Protein AF-0000000083441102 (afdb_homodimer)

Sequence (742 aa):
MEKVQQYPICGFVPPYILSAIADSAIAKSDDVGESSRTACKHTLQHGMTYATHRHELCAKTQQTLVAEAATLPSTVQRKIFSCNGTDNLPGTLVRSEGQVRIKDRQVNNVYDGFKITHDFFSKIFGRNSLDGRGLPLTGSVHFNLSSTPEGYNNAFWDGEAKQMVFGDGDHISFDFLTDSLDVIAHELSHGFVQFSSPLKYEVQSGALNESCADVFGSMVEQCHMKQSVDDADWILGQTLFPVAFTGSALRTFKAGKAYTDDPVFGTDPQPKHMDNLYKGTNDRGGVHINSGIPNHAFYLAAKSLGGYSWEKAGKVWYKTMISGKIEPTCDFKTFAKATVDVAGEEFDDKSVQKAIGDAWVKVGVLAQTELMEKVQQYPICGFVPPYILSAIADSAIAKSDDVGESSRTACKHTLQHGMTYATHRHELCAKTQQTLVAEAATLPSTVQRKIFSCNGTDNLPGTLVRSEGQVRIKDRQVNNVYDGFKITHDFFSKIFGRNSLDGRGLPLTGSVHFNLSSTPEGYNNAFWDGEAKQMVFGDGDHISFDFLTDSLDVIAHELSHGFVQFSSPLKYEVQSGALNESCADVFGSMVEQCHMKQSVDDADWILGQTLFPVAFTGSALRTFKAGKAYTDDPVFGTDPQPKHMDNLYKGTNDRGGVHINSGIPNHAFYLAAKSLGGYSWEKAGKVWYKTMISGKIEPTCDFKTFAKATVDVAGEEFDDKSVQKAIGDAWVKVGVLAQTEL

Solvent-accessible surface area (backbone atoms only — not comparable to full-atom values): 36348 Å² total; per-residue (Å²): 129,82,54,59,32,58,30,54,60,48,54,73,58,48,63,70,60,31,47,26,45,39,66,28,69,73,30,57,73,39,70,48,29,41,50,40,17,51,20,25,45,52,41,46,50,48,53,53,52,50,31,53,55,36,44,64,55,19,72,72,42,74,56,82,62,46,64,87,82,51,44,76,54,65,80,83,42,42,39,36,19,37,18,81,57,25,74,51,80,64,50,45,81,75,45,46,66,91,57,75,76,59,81,53,42,59,61,44,20,44,56,42,32,50,46,53,37,39,48,43,40,24,75,75,69,52,29,4,42,50,46,26,73,52,54,60,47,38,38,21,35,39,31,15,45,82,92,28,86,54,20,18,62,42,35,30,22,35,52,80,78,54,32,37,40,26,12,41,13,47,49,65,68,26,33,44,47,44,59,29,49,38,49,51,26,20,32,52,30,45,47,29,37,52,27,38,33,36,34,34,76,36,28,53,13,10,7,48,45,46,19,51,12,48,52,53,6,49,42,39,46,27,57,61,40,68,33,36,49,84,69,44,78,57,59,36,54,59,65,30,50,46,43,77,56,34,46,64,22,77,35,39,30,54,89,67,62,28,18,68,73,27,95,58,70,32,49,54,78,49,27,52,30,53,92,55,57,63,83,57,68,60,65,48,27,20,14,68,38,42,14,25,26,62,31,23,23,50,44,45,19,18,55,70,69,40,61,41,44,56,75,54,52,37,44,26,55,54,51,33,44,56,62,74,77,54,55,38,77,35,40,62,49,61,50,51,50,45,34,30,52,40,23,54,72,75,34,89,57,59,65,56,22,48,36,42,43,51,18,33,33,75,22,53,59,40,54,76,86,73,102,129,80,54,63,30,58,30,55,59,47,55,72,58,46,64,71,58,32,47,28,43,39,67,28,69,73,29,58,73,40,72,49,30,41,50,42,18,52,20,24,46,50,41,48,50,48,52,53,52,51,32,55,55,34,45,64,54,19,75,70,41,77,54,82,62,45,63,86,80,49,43,76,55,64,81,83,43,44,41,36,19,37,19,80,57,26,73,50,78,63,49,45,82,74,46,46,65,91,56,74,75,60,83,54,42,58,59,44,20,46,55,43,33,50,48,54,38,40,48,42,41,26,75,75,69,52,29,3,42,50,46,27,72,52,54,59,48,37,36,22,36,39,30,15,45,82,91,28,85,57,21,19,61,42,35,28,23,35,52,80,79,53,32,35,40,26,12,42,12,46,47,64,66,26,32,44,47,43,60,30,50,37,47,50,25,21,33,51,30,45,48,30,37,52,28,38,33,36,34,36,77,37,28,53,13,8,7,49,44,46,20,51,11,48,53,52,5,48,43,39,44,28,56,63,42,69,33,35,50,85,68,44,77,56,59,38,53,58,63,29,51,46,46,77,56,35,45,64,23,76,36,40,29,55,89,68,62,27,20,67,73,27,94,58,70,32,50,55,79,48,28,53,30,52,91,56,58,64,82,58,69,58,64,50,27,20,14,69,40,42,14,25,27,61,32,22,23,49,43,45,20,19,55,70,70,41,61,42,44,57,74,53,52,38,43,25,55,54,49,34,44,56,60,76,76,54,53,40,77,33,40,63,48,60,51,50,52,46,35,30,54,40,24,54,71,75,33,88,59,60,65,55,21,49,35,44,41,51,18,34,32,75,20,53,60,41,54,76,85,74,102

Nearest PDB structures (foldseek):
  2vqx-assembly1_A  TM=9.556E-01  e=3.571E-34  Serratia proteamaculans
  4ow3-assembly1_A  TM=8.700E-01  e=3.074E-20  Bacillus thermoproteolyticus
  4tnl-assembly1_A  TM=8.650E-01  e=1.107E-19  Bacillus thermoproteolyticus
  2a7g-assembly1_E  TM=8.644E-01  e=2.156E-19  Bacillus thermoproteolyticus
  6zhj-assembly1_A  TM=8.315E-01  e=3.419E-19  Bacillus thermoproteolyticus

pLDDT: mean 90.52, std 12.49, range [26.34, 98.94]

Radius of gyration: 25.8 Å; Cα contacts (8 Å, |Δi|>4): 1676; chains: 2; bounding box: 50×81×69 Å

Secondary structure (DSSP, 8-state):
---B----EEESS-HHHHHHHHT-TTGGGSHHHHHHHHHHHHHHHHHHHHHHHHHHHHTT-B-----S-PPPP----EEEEE-TTSS-SS-EEEEETTPPP-S-HHHHHHHHHHHHHHHHHHHHH---SSSSS-PPEEEEEEE--TT-TT----EEEETTTTEEEEE---SSS---GGG-HHHHHHHHHHHHHHHH----SSHHHHHHHHHHHHHHHHHHHHHHTT--TTT---EE-TTSS-TT---S-SEESSSS-S--SBTTTBS----SSGGG---SSHHHHHTTTTTHHHHHHHHHHHHHH-S-TTTTHHHHHHHHHTSS---TT--HHHHHHHHHHHHHHH-S-HHHHHHHHHHHHHTTSS-GGG-/---B----EEESS-HHHHHHHHT-TTGGGSHHHHHHHHHHHHHHHHHHHHHHHHHHHHTT-B-----S-PPPP----EEEEE-TTSS-SS-EEEEETTPPP-S-HHHHHHHHHHHHHHHHHHHHH---SSSSS-PPEEEEEEE--TT-TT----EEEETTTTEEEEE---SSS---GGG-HHHHHHHHHHHHHHHH----SSHHHHHHHHHHHHHHHHHHHHHHTT--TTT---EE-TTSS-TT---S-SEESSSS-S--SBTTTBS----SSGGG---SSHHHHHTTTTTHHHHHHHHHHHHHH-S-TTTTHHHHHHHHHTSS---TT--HHHHHHHHHHHHHHH-S-HHHHHHHHHHHHHTTSS-GGG-

Structure (mmCIF, N/CA/C/O backbone):
data_AF-0000000083441102-model_v1
#
loop_
_entity.id
_entity.type
_entity.pdbx_description
1 polymer 'Extracellular metalloproteinase'
#
loop_
_atom_site.group_PDB
_atom_site.id
_atom_site.type_symbol
_atom_site.label_atom_id
_atom_site.label_alt_id
_atom_site.label_comp_id
_atom_site.label_asym_id
_atom_site.label_entity_id
_atom_site.label_seq_id
_atom_site.pdbx_PDB_ins_code
_atom_site.Cartn_x
_atom_site.Cartn_y
_atom_site.Cartn_z
_atom_site.occupancy
_atom_site.B_iso_or_equiv
_atom_site.auth_seq_id
_atom_site.auth_comp_id
_atom_site.auth_asym_id
_atom_site.auth_atom_id
_atom_site.pdbx_PDB_model_num
ATOM 1 N N . MET A 1 1 ? -4.57 38.562 21.984 1 26.34 1 MET A N 1
ATOM 2 C CA . MET A 1 1 ? -3.223 38.344 21.469 1 26.34 1 MET A CA 1
ATOM 3 C C . MET A 1 1 ? -3.27 37.719 20.078 1 26.34 1 MET A C 1
ATOM 5 O O . MET A 1 1 ? -3.961 36.719 19.875 1 26.34 1 MET A O 1
ATOM 9 N N . GLU A 1 2 ? -2.965 38.531 19.062 1 30.23 2 GLU A N 1
ATOM 10 C CA . GLU A 1 2 ? -2.953 38.281 17.625 1 30.23 2 GLU A CA 1
ATOM 11 C C . GLU A 1 2 ? -2.1 37.062 17.281 1 30.23 2 GLU A C 1
ATOM 13 O O . GLU A 1 2 ? -0.921 37 17.641 1 30.23 2 GLU A O 1
ATOM 18 N N . LYS A 1 3 ? -2.695 35.906 17.391 1 43.44 3 LYS A N 1
ATOM 19 C CA . LYS A 1 3 ? -1.95 34.656 17.25 1 43.44 3 LYS A CA 1
ATOM 20 C C . LYS A 1 3 ? -1.229 34.594 15.906 1 43.44 3 LYS A C 1
ATOM 22 O O . LYS A 1 3 ? -1.84 34.844 14.859 1 43.44 3 LYS A O 1
ATOM 27 N N . VAL A 1 4 ? 0.04 34.938 15.828 1 39.12 4 VAL A N 1
ATOM 28 C CA . VAL A 1 4 ? 0.957 34.844 14.695 1 39.12 4 VAL A CA 1
ATOM 29 C C . VAL A 1 4 ? 0.887 33.469 14.062 1 39.12 4 VAL A C 1
ATOM 31 O O . VAL A 1 4 ? 0.969 32.469 14.766 1 39.12 4 VAL A O 1
ATOM 34 N N . GLN A 1 5 ? 0.227 33.344 12.875 1 44.72 5 GLN A N 1
ATOM 35 C CA . GLN A 1 5 ? 0.018 32.094 12.195 1 44.72 5 GLN A CA 1
ATOM 36 C C . GLN A 1 5 ? 1.306 31.594 11.539 1 44.72 5 GLN A C 1
ATOM 38 O O . GLN A 1 5 ? 1.984 32.344 10.844 1 44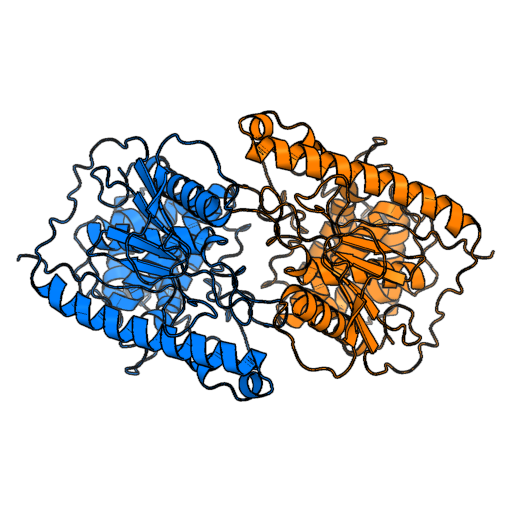.72 5 GLN A O 1
ATOM 43 N N . GLN A 1 6 ? 2.027 30.75 12.102 1 45.88 6 GLN A N 1
ATOM 44 C CA . GLN A 1 6 ? 3.168 30.109 11.445 1 45.88 6 GLN A CA 1
ATOM 45 C C . GLN A 1 6 ? 2.723 29.266 10.258 1 45.88 6 GLN A C 1
ATOM 47 O O . GLN A 1 6 ? 1.726 28.547 10.344 1 45.88 6 GLN A O 1
ATOM 52 N N . TYR A 1 7 ? 3.035 29.891 9.016 1 54.56 7 TYR A N 1
ATOM 53 C CA . TYR A 1 7 ? 2.736 29.141 7.797 1 54.56 7 TYR A CA 1
ATOM 54 C C . TYR A 1 7 ? 3.783 28.062 7.551 1 54.56 7 TYR A C 1
ATOM 56 O O . TYR A 1 7 ? 4.812 28.312 6.926 1 54.56 7 TYR A O 1
ATOM 64 N N . PRO A 1 8 ? 3.697 26.938 8.273 1 58.06 8 PRO A N 1
ATOM 65 C CA . PRO A 1 8 ? 4.762 25.953 8.102 1 58.06 8 PRO A CA 1
ATOM 66 C C . PRO A 1 8 ? 4.711 25.25 6.738 1 58.06 8 PRO A C 1
ATOM 68 O O . PRO A 1 8 ? 3.637 25.141 6.145 1 58.06 8 PRO A O 1
ATOM 71 N N . ILE A 1 9 ? 5.832 25.281 5.988 1 67.56 9 ILE A N 1
ATOM 72 C CA . ILE A 1 9 ? 6 24.297 4.926 1 67.56 9 ILE A CA 1
ATOM 73 C C . ILE A 1 9 ? 6.23 22.906 5.539 1 67.56 9 ILE A C 1
ATOM 75 O O . ILE A 1 9 ? 7.223 22.688 6.238 1 67.56 9 ILE A O 1
ATOM 79 N N . CYS A 1 10 ? 5.273 22.078 5.359 1 72.31 10 CYS A N 1
ATOM 80 C CA . CYS A 1 10 ? 5.312 20.75 5.957 1 72.31 10 CYS A CA 1
ATOM 81 C C . CYS A 1 10 ? 5.398 19.672 4.883 1 72.31 10 CYS A C 1
ATOM 83 O O . CYS A 1 10 ? 4.395 19.344 4.246 1 72.31 10 CYS A O 1
ATOM 85 N N . GLY A 1 11 ? 6.664 19.266 4.668 1 86.44 11 GLY A N 1
ATOM 86 C CA . GLY A 1 11 ? 6.82 18.188 3.705 1 86.44 11 GLY A CA 1
ATOM 87 C C . GLY A 1 11 ? 6.512 16.812 4.285 1 86.44 11 GLY A C 1
ATOM 88 O O . GLY A 1 11 ? 6.781 16.562 5.457 1 86.44 11 GLY A O 1
ATOM 89 N N . PHE A 1 12 ? 5.949 15.992 3.508 1 90.94 12 PHE A N 1
ATOM 90 C CA . PHE A 1 12 ? 5.582 14.648 3.938 1 90.94 12 PHE A CA 1
ATOM 91 C C . PHE A 1 12 ? 6.824 13.812 4.223 1 90.94 12 PHE A C 1
ATOM 93 O O . PHE A 1 12 ? 6.887 13.117 5.234 1 90.94 12 PHE A O 1
ATOM 100 N N . VAL A 1 13 ? 7.809 13.852 3.281 1 93.75 13 VAL A N 1
ATOM 101 C CA . VAL A 1 13 ? 9.039 13.094 3.459 1 93.75 13 VAL A CA 1
ATOM 102 C C . VAL A 1 13 ? 9.961 13.828 4.434 1 93.75 13 VAL A C 1
ATOM 104 O O . VAL A 1 13 ? 10.383 14.953 4.172 1 93.75 13 VAL A O 1
ATOM 107 N N . PRO A 1 14 ? 10.312 13.203 5.5 1 94.19 14 PRO A N 1
ATOM 108 C CA . PRO A 1 14 ? 11.156 13.867 6.492 1 94.19 14 PRO A CA 1
ATOM 109 C C . PRO A 1 14 ? 12.57 14.125 5.98 1 94.19 14 PRO A C 1
ATOM 111 O O . PRO A 1 14 ? 13.086 13.375 5.148 1 94.19 14 PRO A O 1
ATOM 114 N N . PRO A 1 15 ? 13.227 15.141 6.551 1 93.44 15 PRO A N 1
ATOM 115 C CA . PRO A 1 15 ? 14.594 15.461 6.129 1 93.44 15 PRO A CA 1
ATOM 116 C C . PRO A 1 15 ? 15.562 14.305 6.344 1 93.44 15 PRO A C 1
ATOM 118 O O . PRO A 1 15 ? 16.484 14.117 5.547 1 93.44 15 PRO A O 1
ATOM 121 N N . TYR A 1 16 ? 15.406 13.492 7.379 1 93.31 16 TYR A N 1
ATOM 122 C CA . TYR A 1 16 ? 16.375 12.438 7.668 1 93.31 16 TYR A CA 1
ATOM 123 C C . TYR A 1 16 ? 16.266 11.312 6.648 1 93.31 16 TYR A C 1
ATOM 125 O O . TYR A 1 16 ? 17.219 10.547 6.461 1 93.31 16 TYR A O 1
ATOM 133 N N . ILE A 1 17 ? 15.109 11.133 6.004 1 93.44 17 ILE A N 1
ATOM 134 C CA . ILE A 1 17 ? 14.961 10.156 4.93 1 93.44 17 ILE A CA 1
ATOM 135 C C . ILE A 1 17 ? 15.703 10.641 3.686 1 93.44 17 ILE A C 1
ATOM 137 O O . ILE A 1 17 ? 16.438 9.883 3.051 1 93.44 17 ILE A O 1
ATOM 141 N N . LEU A 1 18 ? 15.492 11.922 3.338 1 93.56 18 LEU A N 1
ATOM 142 C CA . LEU A 1 18 ? 16.172 12.516 2.195 1 93.56 18 LEU A CA 1
ATOM 143 C C . LEU A 1 18 ? 17.688 12.508 2.396 1 93.56 18 LEU A C 1
ATOM 145 O O . LEU A 1 18 ? 18.438 12.188 1.472 1 93.56 18 LEU A O 1
ATOM 149 N N . SER A 1 19 ? 18.109 12.828 3.602 1 94.12 19 SER A N 1
ATOM 150 C CA . SER A 1 19 ? 19.531 12.828 3.92 1 94.12 19 SER A CA 1
ATOM 151 C C . SER A 1 19 ? 20.125 11.43 3.824 1 94.12 19 SER A C 1
ATOM 153 O O . SER A 1 19 ? 21.266 11.258 3.396 1 94.12 19 SER A O 1
ATOM 155 N N . ALA A 1 20 ? 19.375 10.445 4.285 1 92.25 20 ALA A N 1
ATOM 156 C CA . ALA A 1 20 ? 19.859 9.062 4.23 1 92.25 20 ALA A CA 1
ATOM 157 C C . ALA A 1 20 ? 20.172 8.648 2.793 1 92.25 20 ALA A C 1
ATOM 159 O O . ALA A 1 20 ? 21.172 7.984 2.537 1 92.25 20 ALA A O 1
ATOM 160 N N . ILE A 1 21 ? 19.344 9.047 1.87 1 91.12 21 ILE A N 1
ATOM 161 C CA . ILE A 1 21 ? 19.562 8.719 0.465 1 91.12 21 ILE A CA 1
ATOM 162 C C . ILE A 1 21 ? 20.703 9.562 -0.091 1 91.12 21 ILE A C 1
ATOM 164 O O . ILE A 1 21 ? 21.594 9.039 -0.772 1 91.12 21 ILE A O 1
ATOM 168 N N . ALA A 1 22 ? 20.688 10.812 0.223 1 92.25 22 ALA A N 1
ATOM 169 C CA . ALA A 1 22 ? 21.688 11.742 -0.279 1 92.25 22 ALA A CA 1
ATOM 170 C C . ALA A 1 22 ? 23.094 11.312 0.141 1 92.25 22 ALA A C 1
ATOM 172 O O . ALA A 1 22 ? 24.062 11.5 -0.604 1 92.25 22 ALA A O 1
ATOM 173 N N . ASP A 1 23 ? 23.172 10.672 1.291 1 90.69 23 ASP A N 1
ATOM 174 C CA . ASP A 1 23 ? 24.469 10.336 1.861 1 90.69 23 ASP A CA 1
ATOM 175 C C . ASP A 1 23 ? 24.781 8.852 1.687 1 90.69 23 ASP A C 1
ATOM 177 O O . ASP A 1 23 ? 25.812 8.367 2.152 1 90.69 23 ASP A O 1
ATOM 181 N N . SER A 1 24 ? 23.922 8.188 1.057 1 87.5 24 SER A N 1
ATOM 182 C CA . SER A 1 24 ? 24.047 6.734 0.985 1 87.5 24 SER A CA 1
ATOM 183 C C . SER A 1 24 ? 25.188 6.316 0.074 1 87.5 24 SER A C 1
ATOM 185 O O . SER A 1 24 ? 25.281 6.766 -1.072 1 87.5 24 SER A O 1
ATOM 187 N N . ALA A 1 25 ? 26 5.422 0.544 1 77.94 25 ALA A N 1
ATOM 188 C CA . ALA A 1 25 ? 27.062 4.84 -0.268 1 77.94 25 ALA A CA 1
ATOM 189 C C . ALA A 1 25 ? 26.5 3.859 -1.29 1 77.94 25 ALA A C 1
ATOM 191 O O . ALA A 1 25 ? 27.047 3.695 -2.377 1 77.94 25 ALA A O 1
ATOM 192 N N . ILE A 1 26 ? 25.438 3.246 -0.968 1 72 26 ILE A N 1
ATOM 193 C CA . ILE A 1 26 ? 24.781 2.293 -1.854 1 72 26 ILE A CA 1
ATOM 194 C C . ILE A 1 26 ? 24.25 3.018 -3.092 1 72 26 ILE A C 1
ATOM 196 O O . ILE A 1 26 ? 24.422 2.537 -4.215 1 72 26 ILE A O 1
ATOM 200 N N . ALA A 1 27 ? 23.75 4.121 -2.83 1 68.75 27 ALA A N 1
ATOM 201 C CA . ALA A 1 27 ? 23.219 4.898 -3.943 1 68.75 27 ALA A CA 1
ATOM 202 C C . ALA A 1 27 ? 24.344 5.406 -4.844 1 68.75 27 ALA A C 1
ATOM 204 O O . ALA A 1 27 ? 24.125 5.711 -6.02 1 68.75 27 ALA A O 1
ATOM 205 N N . LYS A 1 28 ? 25.484 5.387 -4.305 1 72.62 28 LYS A N 1
ATOM 206 C CA . LYS A 1 28 ? 26.625 5.91 -5.066 1 72.62 28 LYS A CA 1
ATOM 207 C C . LYS A 1 28 ? 27.188 4.852 -6.008 1 72.62 28 LYS A C 1
ATOM 209 O O . LYS A 1 28 ? 28.062 5.145 -6.82 1 72.62 28 LYS A O 1
ATOM 214 N N . SER A 1 29 ? 26.594 3.748 -5.992 1 74.31 29 SER A N 1
ATOM 215 C CA . SER A 1 29 ? 27.234 2.615 -6.652 1 74.31 29 SER A CA 1
ATOM 216 C C . SER A 1 29 ? 26.984 2.646 -8.156 1 74.31 29 SER A C 1
ATOM 218 O O . SER A 1 29 ? 27.656 1.927 -8.914 1 74.31 29 SER A O 1
ATOM 220 N N . ASP A 1 30 ? 26.094 3.471 -8.562 1 82 30 ASP A N 1
ATOM 221 C CA . ASP A 1 30 ? 25.828 3.607 -9.992 1 82 30 ASP A CA 1
ATOM 222 C C . ASP A 1 30 ? 25.25 4.98 -10.32 1 82 30 ASP A C 1
ATOM 224 O O . ASP A 1 30 ? 24.984 5.777 -9.422 1 82 30 ASP A O 1
ATOM 228 N N . ASP A 1 31 ? 25.141 5.191 -11.57 1 86.19 31 ASP A N 1
ATOM 229 C CA . ASP A 1 31 ? 24.703 6.504 -12.031 1 86.19 31 ASP A CA 1
ATOM 230 C C . ASP A 1 31 ? 23.266 6.781 -11.617 1 86.19 31 ASP A C 1
ATOM 232 O O . ASP A 1 31 ? 22.906 7.926 -11.336 1 86.19 31 ASP A O 1
ATOM 236 N N . VAL A 1 32 ? 22.562 5.754 -11.602 1 87.75 32 VAL A N 1
ATOM 237 C CA . VAL A 1 32 ? 21.172 5.898 -11.227 1 87.75 32 VAL A CA 1
ATOM 238 C C . VAL A 1 32 ? 21.062 6.297 -9.758 1 87.75 32 VAL A C 1
ATOM 240 O O . VAL A 1 32 ? 20.328 7.234 -9.414 1 87.75 32 VAL A O 1
ATOM 243 N N . GLY A 1 33 ? 21.812 5.637 -8.945 1 87.88 33 GLY A N 1
ATOM 244 C CA . GLY A 1 33 ? 21.859 6.004 -7.539 1 87.88 33 GLY A CA 1
ATOM 245 C C . GLY A 1 33 ? 22.344 7.422 -7.312 1 87.88 33 GLY A C 1
ATOM 246 O O . GLY A 1 33 ? 21.812 8.141 -6.457 1 87.88 33 GLY A O 1
ATOM 247 N N . GLU A 1 34 ? 23.328 7.812 -8.086 1 90.75 34 GLU A N 1
ATOM 248 C CA . GLU A 1 34 ? 23.859 9.164 -7.961 1 90.75 34 GLU A CA 1
ATOM 249 C C . GLU A 1 34 ? 22.812 10.211 -8.312 1 90.75 34 GLU A C 1
ATOM 251 O O . GLU A 1 34 ? 22.75 11.273 -7.691 1 90.75 34 GLU A O 1
ATOM 256 N N . SER A 1 35 ? 22.047 9.906 -9.289 1 91.06 35 SER A N 1
ATOM 257 C CA . SER A 1 35 ? 20.969 10.812 -9.664 1 91.06 35 SER A CA 1
ATOM 258 C C . SER A 1 35 ? 19.969 10.984 -8.523 1 91.06 35 SER A C 1
ATOM 260 O O . SER A 1 35 ? 19.484 12.094 -8.273 1 91.06 35 SER A O 1
ATOM 262 N N . SER A 1 36 ? 19.719 9.922 -7.898 1 91.75 36 SER A N 1
ATOM 263 C CA . SER A 1 36 ? 18.781 9.977 -6.785 1 91.75 36 SER A CA 1
ATOM 264 C C . SER A 1 36 ? 19.375 10.734 -5.598 1 91.75 36 SER A C 1
ATOM 266 O O . SER A 1 36 ? 18.672 11.492 -4.93 1 91.75 36 SER A O 1
ATOM 268 N N . ARG A 1 37 ? 20.641 10.477 -5.312 1 93.31 37 ARG A N 1
ATOM 269 C CA . ARG A 1 37 ? 21.312 11.211 -4.25 1 93.31 37 ARG A CA 1
ATOM 270 C C . ARG A 1 37 ? 21.234 12.719 -4.488 1 93.31 37 ARG A C 1
ATOM 272 O O . ARG A 1 37 ? 20.906 13.477 -3.572 1 93.31 37 ARG A O 1
ATOM 279 N N . THR A 1 38 ? 21.453 13.109 -5.695 1 93.25 38 THR A N 1
ATOM 280 C CA . THR A 1 38 ? 21.438 14.523 -6.059 1 93.25 38 THR A CA 1
ATOM 281 C C . THR A 1 38 ? 20.031 15.102 -5.926 1 93.25 38 THR A C 1
ATOM 283 O O . THR A 1 38 ? 19.844 16.188 -5.387 1 93.25 38 THR A O 1
ATOM 286 N N . ALA A 1 39 ? 19.047 14.375 -6.387 1 93.44 39 ALA A N 1
ATOM 287 C CA . ALA A 1 39 ? 17.656 14.82 -6.297 1 93.44 39 ALA A CA 1
ATOM 288 C C . ALA A 1 39 ? 17.234 15 -4.84 1 93.44 39 ALA A C 1
ATOM 290 O O . ALA A 1 39 ? 16.562 15.977 -4.496 1 93.44 39 ALA A O 1
ATOM 291 N N . CYS A 1 40 ? 17.609 14.078 -4.016 1 93.56 40 CYS A N 1
ATOM 292 C CA . CYS A 1 40 ? 17.25 14.141 -2.604 1 93.56 40 CYS A CA 1
ATOM 293 C C . CYS A 1 40 ? 17.969 15.289 -1.903 1 93.56 40 CYS A C 1
ATOM 295 O O . CYS A 1 40 ? 17.391 15.953 -1.042 1 93.56 40 CYS A O 1
ATOM 297 N N . LYS A 1 41 ? 19.219 15.508 -2.242 1 93.5 41 LYS A N 1
ATOM 298 C CA . LYS A 1 41 ? 19.969 16.641 -1.692 1 93.5 41 LYS A CA 1
ATOM 299 C C . LYS A 1 41 ? 19.297 17.953 -2.041 1 93.5 41 LYS A C 1
ATOM 301 O O . LYS A 1 41 ? 19.125 18.828 -1.178 1 93.5 41 LYS A O 1
ATOM 306 N N . HIS A 1 42 ? 18.891 18.125 -3.25 1 93.62 42 HIS A N 1
ATOM 307 C CA . HIS A 1 42 ? 18.266 19.359 -3.695 1 93.62 42 HIS A CA 1
ATOM 308 C C . HIS A 1 42 ? 16.875 19.531 -3.098 1 93.62 42 HIS A C 1
ATOM 310 O O . HIS A 1 42 ? 16.469 20.641 -2.752 1 93.62 42 HIS A O 1
ATOM 316 N N . THR A 1 43 ? 16.125 18.438 -3.059 1 93.5 43 THR A N 1
ATOM 317 C CA . THR A 1 43 ? 14.82 18.484 -2.404 1 93.5 43 THR A CA 1
ATOM 318 C C . THR A 1 43 ? 14.961 18.922 -0.95 1 93.5 43 THR A C 1
ATOM 320 O O . THR A 1 43 ? 14.188 19.766 -0.471 1 93.5 43 THR A O 1
ATOM 323 N N . LEU A 1 44 ? 15.961 18.359 -0.27 1 92.19 44 LEU A N 1
ATOM 324 C CA . LEU A 1 44 ? 16.234 18.703 1.12 1 92.19 44 LEU A CA 1
ATOM 325 C C . LEU A 1 44 ? 16.578 20.188 1.257 1 92.19 44 LEU A C 1
ATOM 327 O O . LEU A 1 44 ? 16.031 20.875 2.127 1 92.19 44 LEU A O 1
ATOM 331 N N . GLN A 1 45 ? 17.406 20.688 0.44 1 90.5 45 GLN A N 1
ATOM 332 C CA . GLN A 1 45 ? 17.828 22.078 0.471 1 90.5 45 GLN A CA 1
ATOM 333 C C . GLN A 1 45 ? 16.656 23.016 0.178 1 90.5 45 GLN A C 1
ATOM 335 O O . GLN A 1 45 ? 16.5 24.047 0.828 1 90.5 45 GLN A O 1
ATOM 340 N N . HIS A 1 46 ? 15.906 22.656 -0.787 1 89.69 46 HIS A N 1
ATOM 341 C CA . HIS A 1 46 ? 14.727 23.469 -1.112 1 89.69 46 HIS A CA 1
ATOM 342 C C . HIS A 1 46 ? 13.773 23.547 0.077 1 89.69 46 HIS A C 1
ATOM 344 O O . HIS A 1 46 ? 13.266 24.625 0.389 1 89.69 46 HIS A O 1
ATOM 350 N N . GLY A 1 47 ? 13.508 22.422 0.666 1 86.12 47 GLY A N 1
ATOM 351 C CA . GLY A 1 47 ? 12.633 22.406 1.826 1 86.12 47 GLY A CA 1
ATOM 352 C C . GLY A 1 47 ? 13.117 23.312 2.945 1 86.12 47 GLY A C 1
ATOM 353 O O . GLY A 1 47 ? 12.32 24.031 3.559 1 86.12 47 GLY A O 1
ATOM 354 N N . MET A 1 48 ? 14.367 23.297 3.168 1 82.94 48 MET A N 1
ATOM 355 C CA . MET A 1 48 ? 14.953 24.109 4.227 1 82.94 48 MET A CA 1
ATOM 356 C C . MET A 1 48 ? 14.859 25.594 3.891 1 82.94 48 MET A C 1
ATOM 358 O O . MET A 1 48 ? 14.461 26.406 4.73 1 82.94 48 MET A O 1
ATOM 362 N N . THR A 1 49 ? 15.195 25.922 2.701 1 81.81 49 THR A N 1
ATOM 363 C CA . THR A 1 49 ? 15.227 27.312 2.275 1 81.81 49 THR A CA 1
ATOM 364 C C . THR A 1 49 ? 13.812 27.875 2.189 1 81.81 49 THR A C 1
ATOM 366 O O . THR A 1 49 ? 13.562 29.016 2.609 1 81.81 49 THR A O 1
ATOM 369 N N . TYR A 1 50 ? 12.977 27.109 1.642 1 78.75 50 TYR A N 1
ATOM 370 C CA . TYR A 1 50 ? 11.594 27.547 1.464 1 78.75 50 TYR A CA 1
ATOM 371 C C . TYR A 1 50 ? 10.906 27.75 2.809 1 78.75 50 TYR A C 1
ATOM 373 O O . TYR A 1 50 ? 10.172 28.719 3.004 1 78.75 50 TYR A O 1
ATOM 381 N N . ALA A 1 51 ? 11.148 26.859 3.701 1 72.94 51 ALA A N 1
ATOM 382 C CA . ALA A 1 51 ? 10.594 26.969 5.047 1 72.94 51 ALA A CA 1
ATOM 383 C C . ALA A 1 51 ? 11.086 28.234 5.742 1 72.94 51 ALA A C 1
ATOM 385 O O . ALA A 1 51 ? 10.312 28.922 6.41 1 72.94 51 ALA A O 1
ATOM 386 N N . THR A 1 52 ? 12.312 28.484 5.598 1 70.19 52 THR A N 1
ATOM 387 C CA . THR A 1 52 ? 12.898 29.688 6.203 1 70.19 52 THR A CA 1
ATOM 388 C C . THR A 1 52 ? 12.289 30.953 5.605 1 70.19 52 THR A C 1
ATOM 390 O O . THR A 1 52 ? 11.93 31.875 6.336 1 70.19 52 THR A O 1
ATOM 393 N N . HIS A 1 53 ? 12.156 30.922 4.34 1 68.5 53 HIS A N 1
ATOM 394 C CA . HIS A 1 53 ? 11.609 32.094 3.645 1 68.5 53 HIS A CA 1
ATOM 395 C C . HIS A 1 53 ? 10.164 32.344 4.062 1 68.5 53 HIS A C 1
ATOM 397 O O . HIS A 1 53 ? 9.781 33.5 4.316 1 68.5 53 HIS A O 1
ATOM 403 N N . ARG A 1 54 ? 9.469 31.344 4.246 1 64.94 54 ARG A N 1
ATOM 404 C CA . ARG A 1 54 ? 8.055 31.5 4.562 1 64.94 54 ARG A CA 1
ATOM 405 C C . ARG A 1 54 ? 7.855 31.875 6.027 1 64.94 54 ARG A C 1
ATOM 407 O O . ARG A 1 54 ? 6.938 32.625 6.363 1 64.94 54 ARG A O 1
ATOM 414 N N . HIS A 1 55 ? 8.633 31.25 6.859 1 62.41 55 HIS A N 1
ATOM 415 C CA . HIS A 1 55 ? 8.609 31.656 8.266 1 62.41 55 HIS A CA 1
ATOM 416 C C . HIS A 1 55 ? 8.805 33.156 8.414 1 62.41 55 HIS A C 1
ATOM 418 O O . HIS A 1 55 ? 8.125 33.812 9.211 1 62.41 55 HIS A O 1
ATOM 424 N N . GLU A 1 56 ? 9.578 33.688 7.633 1 55.78 56 GLU A N 1
ATOM 425 C CA . GLU A 1 56 ? 9.875 35.094 7.68 1 55.78 56 GLU A CA 1
ATOM 426 C C . GLU A 1 56 ? 8.688 35.938 7.191 1 55.78 56 GLU A C 1
ATOM 428 O O . GLU A 1 56 ? 8.406 37 7.73 1 55.78 56 GLU A O 1
ATOM 433 N N . LEU A 1 57 ? 7.961 35.375 6.32 1 54.03 57 LEU A N 1
ATOM 434 C CA . LEU A 1 57 ? 6.805 36.062 5.762 1 54.03 57 LEU A CA 1
ATOM 435 C C . LEU A 1 57 ? 5.617 36 6.719 1 54.03 57 LEU A C 1
ATOM 437 O O . LEU A 1 57 ? 4.891 36.969 6.883 1 54.03 57 LEU A O 1
ATOM 441 N N . CYS A 1 58 ? 5.332 34.781 7.277 1 54.75 58 CYS A N 1
ATOM 442 C CA . CYS A 1 58 ? 4.176 34.562 8.141 1 54.75 58 CYS A CA 1
ATOM 443 C C . CYS A 1 58 ? 4.289 35.375 9.422 1 54.75 58 CYS A C 1
ATOM 445 O O . CYS A 1 58 ? 3.281 35.844 9.953 1 54.75 58 CYS A O 1
ATOM 447 N N . ALA A 1 59 ? 5.438 35.438 10.062 1 48.38 59 ALA A N 1
ATOM 448 C CA . ALA A 1 59 ? 5.582 36.25 11.266 1 48.38 59 ALA A CA 1
ATOM 449 C C . ALA A 1 59 ? 4.91 37.625 11.094 1 48.38 59 ALA A C 1
ATOM 451 O O . ALA A 1 59 ? 4.543 38.25 12.078 1 48.38 59 ALA A O 1
ATOM 452 N N . LYS A 1 60 ? 4.387 37.875 9.883 1 49.09 60 LYS A N 1
ATOM 453 C CA . LYS A 1 60 ? 3.848 39.219 9.633 1 49.09 60 LYS A CA 1
ATOM 454 C C . LYS A 1 60 ? 2.336 39.156 9.43 1 49.09 60 LYS A C 1
ATOM 456 O O . LYS A 1 60 ? 1.686 40.219 9.328 1 49.09 60 LYS A O 1
ATOM 461 N N . THR A 1 61 ? 1.769 37.844 9.273 1 50.78 61 THR A N 1
ATOM 462 C CA . THR A 1 61 ? 0.365 37.844 8.875 1 50.78 61 THR A CA 1
ATOM 463 C C . THR A 1 61 ? -0.503 37.219 9.969 1 50.78 61 THR A C 1
ATOM 465 O O . THR A 1 61 ? -0.18 36.156 10.5 1 50.78 61 THR A O 1
ATOM 468 N N . GLN A 1 62 ? -1.459 37.969 10.586 1 49.75 62 GLN A N 1
ATOM 469 C CA . GLN A 1 62 ? -2.428 37.594 11.602 1 49.75 62 GLN A CA 1
ATOM 470 C C . GLN A 1 62 ? -3.549 36.75 10.992 1 49.75 62 GLN A C 1
ATOM 472 O O . GLN A 1 62 ? -4.059 37.062 9.922 1 49.75 62 GLN A O 1
ATOM 477 N N . GLN A 1 63 ? -3.637 35.344 11.273 1 56.75 63 GLN A N 1
ATOM 478 C CA . GLN A 1 63 ? -4.789 34.594 10.75 1 56.75 63 GLN A CA 1
ATOM 479 C C . GLN A 1 63 ? -5.918 34.562 11.773 1 56.75 63 GLN A C 1
ATOM 481 O O . GLN A 1 63 ? -5.664 34.469 12.977 1 56.75 63 GLN A O 1
ATOM 486 N N . THR A 1 64 ? -7.148 34.812 11.375 1 54.59 64 THR A N 1
ATOM 487 C CA . THR A 1 64 ? -8.359 34.625 12.164 1 54.59 64 THR A CA 1
ATOM 488 C C . THR A 1 64 ? -8.68 33.156 12.344 1 54.59 64 THR A C 1
ATOM 490 O O . THR A 1 64 ? -8.797 32.438 11.359 1 54.59 64 THR A O 1
ATOM 493 N N . LEU A 1 65 ? -8.461 32.594 13.539 1 58.53 65 LEU A N 1
ATOM 494 C CA . LEU A 1 65 ? -8.797 31.219 13.867 1 58.53 65 LEU A CA 1
ATOM 495 C C . LEU A 1 65 ? -10.297 31 13.773 1 58.53 65 LEU A C 1
ATOM 497 O O . LEU A 1 65 ? -11.086 31.906 14.008 1 58.53 65 LEU A O 1
ATOM 501 N N . VAL A 1 66 ? -10.758 29.969 13.008 1 56.09 66 VAL A N 1
ATOM 502 C CA . VAL A 1 66 ? -12.148 29.594 12.789 1 56.09 66 VAL A CA 1
ATOM 503 C C . VAL A 1 66 ? -12.812 29.281 14.133 1 56.09 66 VAL A C 1
ATOM 505 O O . VAL A 1 66 ? -12.344 28.422 14.875 1 56.09 66 VAL A O 1
ATOM 508 N N . ALA A 1 67 ? -13.5 30.281 14.82 1 51.38 67 ALA A N 1
ATOM 509 C CA . ALA A 1 67 ? -14.391 29.922 15.922 1 51.38 67 ALA A CA 1
ATOM 510 C C . ALA A 1 67 ? -15.5 29 15.453 1 51.38 67 ALA A C 1
ATOM 512 O O . ALA A 1 67 ? -15.688 28.812 14.25 1 51.38 67 ALA A O 1
ATOM 513 N N . GLU A 1 68 ? -16.328 28.375 16.328 1 51.78 68 GLU A N 1
ATOM 514 C CA . GLU A 1 68 ? -17.422 27.406 16.234 1 51.78 68 GLU A CA 1
ATOM 515 C C . GLU A 1 68 ? -18.391 27.781 15.125 1 51.78 68 GLU A C 1
ATOM 517 O O . GLU A 1 68 ? -19.281 26.984 14.773 1 51.78 68 GLU A O 1
ATOM 522 N N . ALA A 1 69 ? -18.484 29.047 14.711 1 51.66 69 ALA A N 1
ATOM 523 C CA . ALA A 1 69 ? -19.656 29.25 13.883 1 51.66 69 ALA A CA 1
ATOM 524 C C . ALA A 1 69 ? -19.422 28.781 12.453 1 51.66 69 ALA A C 1
ATOM 526 O O . ALA A 1 69 ? -19.188 29.594 11.555 1 51.66 69 ALA A O 1
ATOM 527 N N . ALA A 1 70 ? -18.922 27.625 12.375 1 57.94 70 ALA A N 1
ATOM 528 C CA . ALA A 1 70 ? -18.703 26.938 11.109 1 57.94 70 ALA A CA 1
ATOM 529 C C . ALA A 1 70 ? -19.953 26.984 10.234 1 57.94 70 ALA A C 1
ATOM 531 O O . ALA A 1 70 ? -21.062 26.766 10.727 1 57.94 70 ALA A O 1
ATOM 532 N N . THR A 1 71 ? -19.75 27.609 8.992 1 71.06 71 THR A N 1
ATOM 533 C CA . THR A 1 71 ? -20.812 27.625 7.996 1 71.06 71 THR A CA 1
ATOM 534 C C . THR A 1 71 ? -21.156 26.188 7.562 1 71.06 71 THR A C 1
ATOM 536 O O . THR A 1 71 ? -20.406 25.25 7.863 1 71.06 71 THR A O 1
ATOM 539 N N . LEU A 1 72 ? -22.297 26 7.062 1 73.75 72 LEU A N 1
ATOM 540 C CA . LEU A 1 72 ? -22.75 24.719 6.535 1 73.75 72 LEU A CA 1
ATOM 541 C C . LEU A 1 72 ? -21.812 24.234 5.434 1 73.75 72 LEU A C 1
ATOM 543 O O . LEU A 1 72 ? -21.328 25.016 4.617 1 73.75 72 LEU A O 1
ATOM 547 N N . PRO A 1 73 ? -21.406 23.016 5.539 1 80.19 73 PRO A N 1
ATOM 548 C CA . PRO A 1 73 ? -20.547 22.469 4.492 1 80.19 73 PRO A CA 1
ATOM 549 C C . PRO A 1 73 ? -21.109 22.688 3.09 1 80.19 73 PRO A C 1
ATOM 551 O O . PRO A 1 73 ? -22.328 22.625 2.889 1 80.19 73 PRO A O 1
ATOM 554 N N . SER A 1 74 ? -20.219 23.156 2.285 1 83 74 SER A N 1
ATOM 555 C CA . SER A 1 74 ? -20.547 23.375 0.88 1 83 74 SER A CA 1
ATOM 556 C C . SER A 1 74 ? -19.844 22.375 -0.016 1 83 74 SER A C 1
ATOM 558 O O . SER A 1 74 ? -19.109 21.5 0.472 1 83 74 SER A O 1
ATOM 560 N N . THR A 1 75 ? -20.125 22.453 -1.292 1 89.62 75 THR A N 1
ATOM 561 C CA . THR A 1 75 ? -19.484 21.594 -2.271 1 89.62 75 THR A CA 1
ATOM 562 C C . THR A 1 75 ? -18.016 21.938 -2.426 1 89.62 75 THR A C 1
ATOM 564 O O . THR A 1 75 ? -17.641 23.109 -2.291 1 89.62 75 THR A O 1
ATOM 567 N N . VAL A 1 76 ? -17.234 20.969 -2.613 1 94.69 76 VAL A N 1
ATOM 568 C CA . VAL A 1 76 ? -15.797 21.156 -2.775 1 94.69 76 VAL A CA 1
ATOM 569 C C . VAL A 1 76 ? -15.531 22.016 -4.008 1 94.69 76 VAL A C 1
ATOM 571 O O . VAL A 1 76 ? -16.234 21.922 -5.012 1 94.69 76 VAL A O 1
ATOM 574 N N . GLN A 1 77 ? -14.672 22.984 -3.9 1 96.44 77 GLN A N 1
ATOM 575 C CA . GLN A 1 77 ? -14.133 23.75 -5.012 1 96.44 77 GLN A CA 1
ATOM 576 C C . GLN A 1 77 ? -12.656 23.438 -5.238 1 96.44 77 GLN A C 1
ATOM 578 O O . GLN A 1 77 ? -11.82 23.734 -4.387 1 96.44 77 GLN A O 1
ATOM 583 N N . ARG A 1 78 ? -12.383 22.906 -6.441 1 97.81 78 ARG A N 1
ATOM 584 C CA . ARG A 1 78 ? -11.031 22.422 -6.676 1 97.81 78 ARG A CA 1
ATOM 585 C C . ARG A 1 78 ? -10.406 23.078 -7.902 1 97.81 78 ARG A C 1
ATOM 587 O O . ARG A 1 78 ? -11.094 23.312 -8.898 1 97.81 78 ARG A O 1
ATOM 594 N N . LYS A 1 79 ? -9.164 23.312 -7.855 1 98.62 79 LYS A N 1
ATOM 595 C CA . LYS A 1 79 ? -8.312 23.719 -8.969 1 98.62 79 LYS A CA 1
ATOM 596 C C . LYS A 1 79 ? -6.984 22.969 -8.938 1 98.62 79 LYS A C 1
ATOM 598 O O . LYS A 1 79 ? -6.223 23.078 -7.98 1 98.62 79 LYS A O 1
ATOM 603 N N . ILE A 1 80 ? -6.727 22.219 -9.992 1 98.81 80 ILE A N 1
ATOM 604 C CA . ILE A 1 80 ? -5.473 21.469 -10.094 1 98.81 80 ILE A CA 1
ATOM 605 C C . ILE A 1 80 ? -4.609 22.078 -11.195 1 98.81 80 ILE A C 1
ATOM 607 O O . ILE A 1 80 ? -5.066 22.234 -12.336 1 98.81 80 ILE A O 1
ATOM 611 N N . PHE A 1 81 ? -3.4 22.438 -10.836 1 98.81 81 PHE A N 1
ATOM 612 C CA . PHE A 1 81 ? -2.422 23.016 -11.742 1 98.81 81 PHE A CA 1
ATOM 613 C C . PHE A 1 81 ? -1.296 22.031 -12.031 1 98.81 81 PHE A C 1
ATOM 615 O O . PHE A 1 81 ? -1.03 21.141 -11.234 1 98.81 81 PHE A O 1
ATOM 622 N N . SER A 1 82 ? -0.685 22.141 -13.188 1 98.62 82 SER A N 1
ATOM 623 C CA . SER A 1 82 ? 0.553 21.453 -13.523 1 98.62 82 SER A CA 1
ATOM 624 C C . SER A 1 82 ? 1.73 22.422 -13.586 1 98.62 82 SER A C 1
ATOM 626 O O . SER A 1 82 ? 1.663 23.438 -14.281 1 98.62 82 SER A O 1
ATOM 628 N N . CYS A 1 83 ? 2.762 22.078 -12.867 1 97.62 83 CYS A N 1
ATOM 629 C CA . CYS A 1 83 ? 3.984 22.859 -12.938 1 97.62 83 CYS A CA 1
ATOM 630 C C . CYS A 1 83 ? 4.781 22.531 -14.188 1 97.62 83 CYS A C 1
ATOM 632 O O . CYS A 1 83 ? 5.781 23.172 -14.492 1 97.62 83 CYS A O 1
ATOM 634 N N . ASN A 1 84 ? 4.41 21.469 -14.914 1 96.19 84 ASN A N 1
ATOM 635 C CA . ASN A 1 84 ? 5.055 21.031 -16.141 1 96.19 84 ASN A CA 1
ATOM 636 C C . ASN A 1 84 ? 6.547 20.781 -15.938 1 96.19 84 ASN A C 1
ATOM 638 O O . ASN A 1 84 ? 7.367 21.172 -16.766 1 96.19 84 ASN A O 1
ATOM 642 N N . GLY A 1 85 ? 6.84 20.312 -14.805 1 95.19 85 GLY A N 1
ATOM 643 C CA . GLY A 1 85 ? 8.219 19.938 -14.523 1 95.19 85 GLY A CA 1
ATOM 644 C C . GLY A 1 85 ? 9.094 21.125 -14.18 1 95.19 85 GLY A C 1
ATOM 645 O O . GLY A 1 85 ? 10.312 21.094 -14.367 1 95.19 85 GLY A O 1
ATOM 646 N N . THR A 1 86 ? 8.523 22.219 -13.719 1 95.44 86 THR A N 1
ATOM 647 C CA . THR A 1 86 ? 9.281 23.406 -13.297 1 95.44 86 THR A CA 1
ATOM 648 C C . THR A 1 86 ? 8.953 23.75 -11.844 1 95.44 86 THR A C 1
ATOM 650 O O . THR A 1 86 ? 8.148 23.078 -11.203 1 95.44 86 THR A O 1
ATOM 653 N N . ASP A 1 87 ? 9.578 24.781 -11.367 1 93.88 87 ASP A N 1
ATOM 654 C CA . ASP A 1 87 ? 9.32 25.219 -10 1 93.88 87 ASP A CA 1
ATOM 655 C C . ASP A 1 87 ? 8.383 26.422 -9.984 1 93.88 87 ASP A C 1
ATOM 657 O O . ASP A 1 87 ? 8.305 27.141 -8.984 1 93.88 87 ASP A O 1
ATOM 661 N N . ASN A 1 88 ? 7.664 26.641 -11.133 1 94.06 88 ASN A N 1
ATOM 662 C CA . ASN A 1 88 ? 6.688 27.719 -11.203 1 94.06 88 ASN A CA 1
ATOM 663 C C . ASN A 1 88 ? 5.387 27.344 -10.492 1 94.06 88 ASN A C 1
ATOM 665 O O . ASN A 1 88 ? 4.754 26.344 -10.836 1 94.06 88 ASN A O 1
ATOM 669 N N . LEU A 1 89 ? 5.043 28.094 -9.555 1 94.19 89 LEU A N 1
ATOM 670 C CA . LEU A 1 89 ? 3.803 27.859 -8.82 1 94.19 89 LEU A CA 1
ATOM 671 C C . LEU A 1 89 ? 2.801 28.984 -9.078 1 94.19 89 LEU A C 1
ATOM 673 O O . LEU A 1 89 ? 3.178 30.156 -9.133 1 94.19 89 LEU A O 1
ATOM 677 N N . PRO A 1 90 ? 1.519 28.75 -9.273 1 96.81 90 PRO A N 1
ATOM 678 C CA . PRO A 1 90 ? 0.943 27.406 -9.148 1 96.81 90 PRO A CA 1
ATOM 679 C C . PRO A 1 90 ? 1.086 26.578 -10.414 1 96.81 90 PRO A C 1
ATOM 681 O O . PRO A 1 90 ? 0.81 25.375 -10.406 1 96.81 90 PRO A O 1
ATOM 684 N N . GLY A 1 91 ? 1.521 27.156 -11.547 1 97.88 91 GLY A N 1
ATOM 685 C CA . GLY A 1 91 ? 1.635 26.516 -12.852 1 97.88 91 GLY A CA 1
ATOM 686 C C . GLY A 1 91 ? 0.431 26.75 -13.742 1 97.88 91 GLY A C 1
ATOM 687 O O . GLY A 1 91 ? -0.16 27.844 -13.711 1 97.88 91 GLY A O 1
ATOM 688 N N . THR A 1 92 ? 0.106 25.844 -14.617 1 98.38 92 THR A N 1
ATOM 689 C CA . THR A 1 92 ? -0.991 25.969 -15.57 1 98.38 92 THR A CA 1
ATOM 690 C C . THR A 1 92 ? -2.217 25.203 -15.086 1 98.38 92 THR A C 1
ATOM 692 O O . THR A 1 92 ? -2.121 24.016 -14.734 1 98.38 92 THR A O 1
ATOM 695 N N . LEU A 1 93 ? -3.361 25.891 -15.055 1 98.5 93 LEU A N 1
ATOM 696 C CA . LEU A 1 93 ? -4.598 25.234 -14.656 1 98.5 93 LEU A CA 1
ATOM 697 C C . LEU A 1 93 ? -4.945 24.109 -15.633 1 98.5 93 LEU A C 1
ATOM 699 O O . LEU A 1 93 ? -5.023 24.328 -16.844 1 98.5 93 LEU A O 1
ATOM 703 N N . VAL A 1 94 ? -5.168 22.891 -15.148 1 98.56 94 VAL A N 1
ATOM 704 C CA . VAL A 1 94 ? -5.371 21.766 -16.062 1 98.56 94 VAL A CA 1
ATOM 705 C C . VAL A 1 94 ? -6.707 21.094 -15.758 1 98.56 94 VAL A C 1
ATOM 707 O O . VAL A 1 94 ? -7.262 20.391 -16.609 1 98.56 94 VAL A O 1
ATOM 710 N N . ARG A 1 95 ? -7.234 21.203 -14.578 1 98.06 95 ARG A N 1
ATOM 711 C CA . ARG A 1 95 ? -8.531 20.641 -14.219 1 98.06 95 ARG A CA 1
ATOM 712 C C . ARG A 1 95 ? -9.195 21.438 -13.109 1 98.06 95 ARG A C 1
ATOM 714 O O . ARG A 1 95 ? -8.578 21.703 -12.078 1 98.06 95 ARG A O 1
ATOM 721 N N . SER A 1 96 ? -10.367 21.922 -13.312 1 97.88 96 SER A N 1
ATOM 722 C CA . SER A 1 96 ? -11.148 22.688 -12.336 1 97.88 96 SER A CA 1
ATOM 723 C C . SER A 1 96 ? -12.414 21.938 -11.938 1 97.88 96 SER A C 1
ATOM 725 O O . SER A 1 96 ? -12.75 20.922 -12.523 1 97.88 96 SER A O 1
ATOM 727 N N . GLU A 1 97 ? -13.055 22.516 -10.945 1 97.69 97 GLU A N 1
ATOM 728 C CA . GLU A 1 97 ? -14.234 21.859 -10.406 1 97.69 97 GLU A CA 1
ATOM 729 C C . GLU A 1 97 ? -15.242 21.531 -11.5 1 97.69 97 GLU A C 1
ATOM 731 O O . GLU A 1 97 ? -15.57 22.391 -12.32 1 97.69 97 GLU A O 1
ATOM 736 N N . GLY A 1 98 ? -15.68 20.281 -11.547 1 94.69 98 GLY A N 1
ATOM 737 C CA . GLY A 1 98 ? -16.734 19.859 -12.469 1 94.69 98 GLY A CA 1
ATOM 738 C C . GLY A 1 98 ? -16.203 19.344 -13.789 1 94.69 98 GLY A C 1
ATOM 739 O O . GLY A 1 98 ? -16.938 18.703 -14.547 1 94.69 98 GLY A O 1
ATOM 740 N N . GLN A 1 99 ? -14.93 19.562 -14.023 1 95.31 99 GLN A N 1
ATOM 741 C CA . GLN A 1 99 ? -14.367 19.109 -15.289 1 95.31 99 GLN A CA 1
ATOM 742 C C . GLN A 1 99 ? -14.141 17.594 -15.273 1 95.31 99 GLN A C 1
ATOM 744 O O . GLN A 1 99 ? -13.906 17 -14.219 1 95.31 99 GLN A O 1
ATOM 749 N N . VAL A 1 100 ? -14.156 17.016 -16.422 1 92.31 100 VAL A N 1
ATOM 750 C CA . VAL A 1 100 ? -14.031 15.57 -16.594 1 92.31 100 VAL A CA 1
ATOM 751 C C . VAL A 1 100 ? -12.578 15.156 -16.406 1 92.31 100 VAL A C 1
ATOM 753 O O . VAL A 1 100 ? -11.68 16 -16.391 1 92.31 100 VAL A O 1
ATOM 756 N N . ARG A 1 101 ? -12.367 13.906 -16.281 1 92.69 101 ARG A N 1
ATOM 757 C CA . ARG A 1 101 ? -11.023 13.344 -16.141 1 92.69 101 ARG A CA 1
ATOM 758 C C . ARG A 1 101 ? -10.195 13.602 -17.391 1 92.69 101 ARG A C 1
ATOM 760 O O . ARG A 1 101 ? -10.727 13.664 -18.5 1 92.69 101 ARG A O 1
ATOM 767 N N . ILE A 1 102 ? -8.891 13.719 -17.125 1 93.81 102 ILE A N 1
ATOM 768 C CA . ILE A 1 102 ? -7.961 13.836 -18.234 1 93.81 102 ILE A CA 1
ATOM 769 C C . ILE A 1 102 ? -6.965 12.68 -18.203 1 93.81 102 ILE A C 1
ATOM 771 O O . ILE A 1 102 ? -7 11.852 -17.297 1 93.81 102 ILE A O 1
ATOM 775 N N . LYS A 1 103 ? -6.059 12.555 -19.156 1 90.44 103 LYS A N 1
ATOM 776 C CA . LYS A 1 103 ? -5.156 11.414 -19.281 1 90.44 103 LYS A CA 1
ATOM 777 C C . LYS A 1 103 ? -4.09 11.438 -18.188 1 90.44 103 LYS A C 1
ATOM 779 O O . LYS A 1 103 ? -3.537 10.391 -17.844 1 90.44 103 LYS A O 1
ATOM 784 N N . ASP A 1 104 ? -3.838 12.578 -17.688 1 94.81 104 ASP A N 1
ATOM 785 C CA . ASP A 1 104 ? -2.83 12.711 -16.641 1 94.81 104 ASP A CA 1
ATOM 786 C C . ASP A 1 104 ? -3.346 12.18 -15.305 1 94.81 104 ASP A C 1
ATOM 788 O O . ASP A 1 104 ? -4.082 12.875 -14.594 1 94.81 104 ASP A O 1
ATOM 792 N N . ARG A 1 105 ? -2.906 11 -14.883 1 93.31 105 ARG A N 1
ATOM 793 C CA . ARG A 1 105 ? -3.402 10.32 -13.695 1 93.31 105 ARG A CA 1
ATOM 794 C C . ARG A 1 105 ? -3.076 11.109 -12.43 1 93.31 105 ARG A C 1
ATOM 796 O O . ARG A 1 105 ? -3.867 11.133 -11.484 1 93.31 105 ARG A O 1
ATOM 803 N N . GLN A 1 106 ? -1.892 11.742 -12.43 1 96.44 106 GLN A N 1
ATOM 804 C CA . GLN A 1 106 ? -1.503 12.5 -11.25 1 96.44 106 GLN A CA 1
ATOM 805 C C . GLN A 1 106 ? -2.486 13.633 -10.977 1 96.44 106 GLN A C 1
ATOM 807 O O . GLN A 1 106 ? -2.834 13.898 -9.82 1 96.44 106 GLN A O 1
ATOM 812 N N . VAL A 1 107 ? -2.914 14.289 -12.031 1 97.81 107 VAL A N 1
ATOM 813 C CA . VAL A 1 107 ? -3.916 15.336 -11.922 1 97.81 107 VAL A CA 1
ATOM 814 C C . VAL A 1 107 ? -5.215 14.766 -11.359 1 97.81 107 VAL A C 1
ATOM 816 O O . VAL A 1 107 ? -5.801 15.328 -10.438 1 97.81 107 VAL A O 1
ATOM 819 N N . ASN A 1 108 ? -5.637 13.672 -11.906 1 95.81 108 ASN A N 1
ATOM 820 C CA . ASN A 1 108 ? -6.887 13.055 -11.469 1 95.81 108 ASN A CA 1
ATOM 821 C C . ASN A 1 108 ? -6.797 12.562 -10.031 1 95.81 108 ASN A C 1
ATOM 823 O O . ASN A 1 108 ? -7.762 12.672 -9.273 1 95.81 108 ASN A O 1
ATOM 827 N N . ASN A 1 109 ? -5.668 11.969 -9.641 1 96.38 109 ASN A N 1
ATOM 828 C CA . ASN A 1 109 ? -5.488 11.484 -8.273 1 96.38 109 ASN A CA 1
ATOM 829 C C . ASN A 1 109 ? -5.609 12.617 -7.258 1 96.38 109 ASN A C 1
ATOM 831 O O . ASN A 1 109 ? -6.281 12.469 -6.234 1 96.38 109 ASN A O 1
ATOM 835 N N . VAL A 1 110 ? -4.961 13.727 -7.527 1 98.38 110 VAL A N 1
ATOM 836 C CA . VAL A 1 110 ? -5.023 14.859 -6.613 1 98.38 110 VAL A CA 1
ATOM 837 C C . VAL A 1 110 ? -6.445 15.414 -6.57 1 98.38 110 VAL A C 1
ATOM 839 O O . VAL A 1 110 ? -6.973 15.703 -5.496 1 98.38 110 VAL A O 1
ATOM 842 N N . TYR A 1 111 ? -7.039 15.531 -7.758 1 98 111 TYR A N 1
ATOM 843 C CA 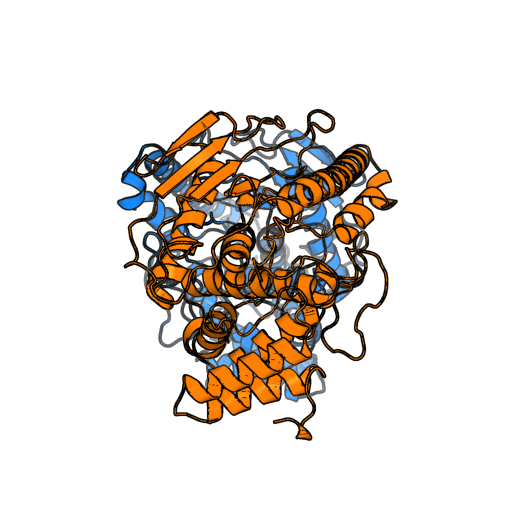. TYR A 1 111 ? -8.43 15.977 -7.848 1 98 111 TYR A CA 1
ATOM 844 C C . TYR A 1 111 ? -9.336 15.102 -7.004 1 98 111 TYR A C 1
ATOM 846 O O . TYR A 1 111 ? -10.125 15.602 -6.199 1 98 111 TYR A O 1
ATOM 854 N N . ASP A 1 112 ? -9.273 13.844 -7.152 1 96.25 112 ASP A N 1
ATOM 855 C CA . ASP A 1 112 ? -10.102 12.898 -6.402 1 96.25 112 ASP A CA 1
ATOM 856 C C . ASP A 1 112 ? -9.75 12.93 -4.918 1 96.25 112 ASP A C 1
ATOM 858 O O . ASP A 1 112 ? -10.641 12.922 -4.066 1 96.25 112 ASP A O 1
ATOM 862 N N . GLY A 1 113 ? -8.453 12.914 -4.598 1 97.81 113 GLY A N 1
ATOM 863 C CA . GLY A 1 113 ? -8.023 12.953 -3.209 1 97.81 113 GLY A CA 1
ATOM 864 C C . GLY A 1 113 ? -8.516 14.172 -2.461 1 97.81 113 GLY A C 1
ATOM 865 O O . GLY A 1 113 ? -8.859 14.086 -1.281 1 97.81 113 GLY A O 1
ATOM 866 N N . PHE A 1 114 ? -8.523 15.312 -3.154 1 98.5 114 PHE A N 1
ATOM 867 C CA . PHE A 1 114 ? -9.047 16.531 -2.557 1 98.5 114 PHE A CA 1
ATOM 868 C C . PHE A 1 114 ? -10.508 16.359 -2.152 1 98.5 114 PHE A C 1
ATOM 870 O O . PHE A 1 114 ? -10.883 16.703 -1.029 1 98.5 114 PHE A O 1
ATOM 877 N N . LYS A 1 115 ? -11.289 15.836 -3.051 1 97.81 115 LYS A N 1
ATOM 878 C CA . LYS A 1 115 ? -12.703 15.648 -2.744 1 97.81 115 LYS A CA 1
ATOM 879 C C . LYS A 1 115 ? -12.891 14.633 -1.617 1 97.81 115 LYS A C 1
ATOM 881 O O . LYS A 1 115 ? -13.711 14.836 -0.723 1 97.81 115 LYS A O 1
ATOM 886 N N . ILE A 1 116 ? -12.195 13.555 -1.691 1 97 116 ILE A N 1
ATOM 887 C CA . ILE A 1 116 ? -12.297 12.508 -0.676 1 97 116 ILE A CA 1
ATOM 888 C C . ILE A 1 116 ? -12 13.102 0.701 1 97 116 ILE A C 1
ATOM 890 O O . ILE A 1 116 ? -12.734 12.859 1.658 1 97 116 ILE A O 1
ATOM 894 N N . THR A 1 117 ? -10.961 13.875 0.8 1 98.38 117 THR A N 1
ATOM 895 C CA . THR A 1 117 ? -10.562 14.484 2.066 1 98.38 117 THR A CA 1
ATOM 896 C C . THR A 1 117 ? -11.586 15.523 2.508 1 98.38 117 THR A C 1
ATOM 898 O O . THR A 1 117 ? -12 15.547 3.67 1 98.38 117 THR A O 1
ATOM 901 N N . HIS A 1 118 ? -11.984 16.375 1.559 1 98.12 118 HIS A N 1
ATOM 902 C CA . HIS A 1 118 ? -13.008 17.375 1.832 1 98.12 118 HIS A CA 1
ATOM 903 C C . HIS A 1 118 ? -14.281 16.734 2.367 1 98.12 118 HIS A C 1
ATOM 905 O O . HIS A 1 118 ? -14.844 17.188 3.365 1 98.12 118 HIS A O 1
ATOM 911 N N . ASP A 1 119 ? -14.742 15.68 1.712 1 97.38 119 ASP A N 1
ATOM 912 C CA . ASP A 1 119 ? -15.984 15.008 2.086 1 97.38 119 ASP A CA 1
ATOM 913 C C . ASP A 1 119 ? -15.859 14.367 3.467 1 97.38 119 ASP A C 1
ATOM 915 O O . ASP A 1 119 ? -16.828 14.328 4.227 1 97.38 119 ASP A O 1
ATOM 919 N N . PHE A 1 120 ? -14.75 13.852 3.729 1 97.94 120 PHE A N 1
ATOM 920 C CA . PHE A 1 120 ? -14.547 13.273 5.051 1 97.94 120 PHE A CA 1
ATOM 921 C C . PHE A 1 120 ? -14.781 14.32 6.137 1 97.94 120 PHE A C 1
ATOM 923 O O . PHE A 1 120 ? -15.562 14.094 7.062 1 97.94 120 PHE A O 1
ATOM 930 N N . PHE A 1 121 ? -14.102 15.484 6.051 1 97.88 121 PHE A N 1
ATOM 931 C CA . PHE A 1 121 ? -14.266 16.547 7.043 1 97.88 121 PHE A CA 1
ATOM 932 C C . PHE A 1 121 ? -15.703 17.031 7.094 1 97.88 121 PHE A C 1
ATOM 934 O O . PHE A 1 121 ? -16.234 17.297 8.172 1 97.88 121 PHE A O 1
ATOM 941 N N . SER A 1 122 ? -16.328 17.094 5.965 1 97.31 122 SER A N 1
ATOM 942 C CA . SER A 1 122 ? -17.703 17.594 5.879 1 97.31 122 SER A CA 1
ATOM 943 C C . SER A 1 122 ? -18.688 16.578 6.457 1 97.31 122 SER A C 1
ATOM 945 O O . SER A 1 122 ? -19.484 16.922 7.348 1 97.31 122 SER A O 1
ATOM 947 N N . LYS A 1 123 ? -18.625 15.352 6.055 1 96.62 123 LYS A N 1
ATOM 948 C CA . LYS A 1 123 ? -19.625 14.344 6.402 1 96.62 123 LYS A CA 1
ATOM 949 C C . LYS A 1 123 ? -19.422 13.836 7.828 1 96.62 123 LYS A C 1
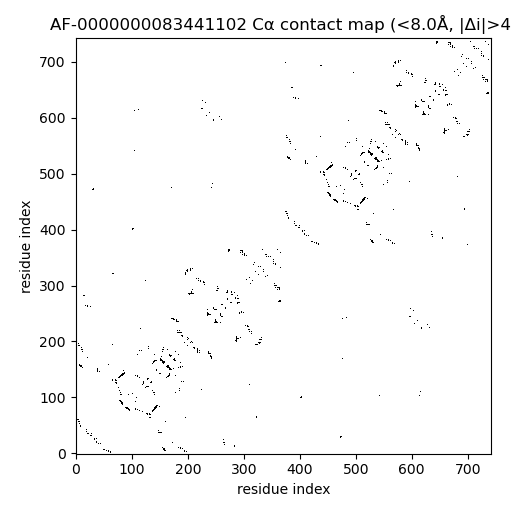ATOM 951 O O . LYS A 1 123 ? -20.391 13.523 8.523 1 96.62 123 LYS A O 1
ATOM 956 N N . ILE A 1 124 ? -18.188 13.727 8.234 1 97.19 124 ILE A N 1
ATOM 957 C CA . ILE A 1 124 ? -17.906 13.117 9.531 1 97.19 124 ILE A CA 1
ATOM 958 C C . ILE A 1 124 ? -17.938 14.195 10.617 1 97.19 124 ILE A C 1
ATOM 960 O O . ILE A 1 124 ? -18.469 13.961 11.711 1 97.19 124 ILE A O 1
ATOM 964 N N . PHE A 1 125 ? -17.422 15.383 10.312 1 96.5 125 PHE A N 1
ATOM 965 C CA . PHE A 1 125 ? -17.234 16.359 11.383 1 96.5 125 PHE A CA 1
ATOM 966 C C . PHE A 1 125 ? -18.078 17.609 11.117 1 96.5 125 PHE A C 1
ATOM 968 O O . PHE A 1 125 ? -18.109 18.516 11.945 1 96.5 125 PHE A O 1
ATOM 975 N N . GLY A 1 126 ? -18.766 17.719 9.969 1 95.69 126 GLY A N 1
ATOM 976 C CA . GLY A 1 126 ? -19.578 18.875 9.641 1 95.69 126 GLY A CA 1
ATOM 977 C C . GLY A 1 126 ? -18.766 20.109 9.312 1 95.69 126 GLY A C 1
ATOM 978 O O . GLY A 1 126 ? -19.234 21.234 9.445 1 95.69 126 GLY A O 1
ATOM 979 N N . ARG A 1 127 ? -17.547 19.922 8.938 1 95.44 127 ARG A N 1
ATOM 980 C CA . ARG A 1 127 ? -16.656 21.062 8.695 1 95.44 127 ARG A CA 1
ATOM 981 C C . ARG A 1 127 ? -16.734 21.5 7.238 1 95.44 127 ARG A C 1
ATOM 983 O O . ARG A 1 127 ? -16.75 20.672 6.328 1 95.44 127 ARG A O 1
ATOM 990 N N . ASN A 1 128 ? -16.797 22.812 7.062 1 95.38 128 ASN A N 1
ATOM 991 C CA . ASN A 1 128 ? -16.812 23.391 5.727 1 95.38 128 ASN A CA 1
ATOM 992 C C . ASN A 1 128 ? -15.406 23.641 5.191 1 95.38 128 ASN A C 1
ATOM 994 O O . ASN A 1 128 ? -14.875 24.734 5.316 1 95.38 128 ASN A O 1
ATOM 998 N N . SER A 1 129 ? -14.867 22.578 4.531 1 95.75 129 SER A N 1
ATOM 999 C CA . SER A 1 129 ? -13.5 22.609 4.004 1 95.75 129 SER A CA 1
ATOM 1000 C C . SER A 1 129 ? -12.477 22.703 5.129 1 95.75 129 SER A C 1
ATOM 1002 O O . SER A 1 129 ? -12.766 22.344 6.273 1 95.75 129 SER A O 1
ATOM 1004 N N . LEU A 1 130 ? -11.242 23.109 4.812 1 94 130 LEU A N 1
ATOM 1005 C CA . LEU A 1 130 ? -10.141 23.047 5.77 1 94 130 LEU A CA 1
ATOM 1006 C C . LEU A 1 130 ? -10.25 24.172 6.789 1 94 130 LEU A C 1
ATOM 1008 O O . LEU A 1 130 ? -9.883 24.016 7.953 1 94 130 LEU A O 1
ATOM 1012 N N . ASP A 1 131 ? -10.797 25.344 6.402 1 92.44 131 ASP A N 1
ATOM 1013 C CA . ASP A 1 131 ? -10.789 26.531 7.246 1 92.44 131 ASP A CA 1
ATOM 1014 C C . ASP A 1 131 ? -12.148 26.75 7.906 1 92.44 131 ASP A C 1
ATOM 1016 O O . ASP A 1 131 ? -12.359 27.75 8.586 1 92.44 131 ASP A O 1
ATOM 1020 N N . GLY A 1 132 ? -13.102 25.828 7.625 1 93.19 132 GLY A N 1
ATOM 1021 C CA . GLY A 1 132 ? -14.438 25.984 8.172 1 93.19 132 GLY A CA 1
ATOM 1022 C C . GLY A 1 132 ? -15.266 27.031 7.441 1 93.19 132 GLY A C 1
ATOM 1023 O O . GLY A 1 132 ? -16.375 27.359 7.863 1 93.19 132 GLY A O 1
ATOM 1024 N N . ARG A 1 133 ? -14.789 27.562 6.344 1 92.62 133 ARG A N 1
ATOM 1025 C CA . ARG A 1 133 ? -15.453 28.641 5.641 1 92.62 133 ARG A CA 1
ATOM 1026 C C . ARG A 1 133 ? -15.484 28.391 4.137 1 92.62 133 ARG A C 1
ATOM 1028 O O . ARG A 1 133 ? -15.578 29.328 3.344 1 92.62 133 ARG A O 1
ATOM 1035 N N . GLY A 1 134 ? -15.219 27.156 3.754 1 94.06 134 GLY A N 1
ATOM 1036 C CA . GLY A 1 134 ? -15.367 26.781 2.355 1 94.06 134 GLY A CA 1
ATOM 1037 C C . GLY A 1 134 ? -14.125 27.062 1.533 1 94.06 134 GLY A C 1
ATOM 1038 O O . GLY A 1 134 ? -14.211 27.312 0.33 1 94.06 134 GLY A O 1
ATOM 1039 N N . LEU A 1 135 ? -12.945 27.047 2.115 1 94.06 135 LEU A N 1
ATOM 1040 C CA . LEU A 1 135 ? -11.688 27.266 1.409 1 94.06 135 LEU A CA 1
ATOM 1041 C C . LEU A 1 135 ? -11.617 26.391 0.16 1 94.06 135 LEU A C 1
ATOM 1043 O O . LEU A 1 135 ? -11.781 25.172 0.238 1 94.06 135 LEU A O 1
ATOM 1047 N N . PRO A 1 136 ? -11.445 27.031 -1.045 1 96.25 136 PRO A N 1
ATOM 1048 C CA . PRO A 1 136 ? -11.164 26.203 -2.223 1 96.25 136 PRO A CA 1
ATOM 1049 C C . PRO A 1 136 ? -9.867 25.422 -2.092 1 96.25 136 PRO A C 1
ATOM 1051 O O . PRO A 1 136 ? -8.914 25.875 -1.46 1 96.25 136 PRO A O 1
ATOM 1054 N N . LEU A 1 137 ? -9.828 24.266 -2.641 1 98 137 LEU A N 1
ATOM 1055 C CA . LEU A 1 137 ? -8.641 23.422 -2.588 1 98 137 LEU A CA 1
ATOM 1056 C C . LEU A 1 137 ? -7.836 23.531 -3.877 1 98 137 LEU A C 1
ATOM 1058 O O . LEU A 1 137 ? -8.328 23.188 -4.953 1 98 137 LEU A O 1
ATOM 1062 N N . THR A 1 138 ? -6.633 24.016 -3.74 1 98.25 138 THR A N 1
ATOM 1063 C CA . THR A 1 138 ? -5.723 24.219 -4.863 1 98.25 138 THR A CA 1
ATOM 1064 C C . THR A 1 138 ? -4.535 23.266 -4.773 1 98.25 138 THR A C 1
ATOM 1066 O O . THR A 1 138 ? -3.895 23.156 -3.723 1 98.25 138 THR A O 1
ATOM 1069 N N . GLY A 1 139 ? -4.27 22.547 -5.855 1 98.44 139 GLY A N 1
ATOM 1070 C CA . GLY A 1 139 ? -3.131 21.641 -5.906 1 98.44 139 GLY A CA 1
ATOM 1071 C C . GLY A 1 139 ? -2.285 21.828 -7.156 1 98.44 139 GLY A C 1
ATOM 1072 O O . GLY A 1 139 ? -2.812 22.094 -8.234 1 98.44 139 GLY A O 1
ATOM 1073 N N . SER A 1 140 ? -0.949 21.75 -7.004 1 98.5 140 SER A N 1
ATOM 1074 C CA . SER A 1 140 ? -0.003 21.75 -8.117 1 98.5 140 SER A CA 1
ATOM 1075 C C . SER A 1 140 ? 0.751 20.438 -8.211 1 98.5 140 SER A C 1
ATOM 1077 O O . SER A 1 140 ? 1.385 20 -7.246 1 98.5 140 SER A O 1
ATOM 1079 N N . VAL A 1 141 ? 0.688 19.812 -9.398 1 98.31 141 VAL A N 1
ATOM 1080 C CA . VAL A 1 141 ? 1.377 18.547 -9.617 1 98.31 141 VAL A CA 1
ATOM 1081 C C . VAL A 1 141 ? 2.592 18.766 -10.516 1 98.31 141 VAL A C 1
ATOM 1083 O O . VAL A 1 141 ? 2.768 19.844 -11.086 1 98.31 141 VAL A O 1
ATOM 1086 N N . HIS A 1 142 ? 3.475 17.828 -10.586 1 97.56 142 HIS A N 1
ATOM 1087 C CA . HIS A 1 142 ? 4.664 17.812 -11.43 1 97.56 142 HIS A CA 1
ATOM 1088 C C . HIS A 1 142 ? 5.609 18.953 -11.062 1 97.56 142 HIS A C 1
ATOM 1090 O O . HIS A 1 142 ? 6.227 19.547 -11.945 1 97.56 142 HIS A O 1
ATOM 1096 N N . PHE A 1 143 ? 5.598 19.297 -9.844 1 97 143 PHE A N 1
ATOM 1097 C CA . PHE A 1 143 ? 6.582 20.266 -9.352 1 97 143 PHE A CA 1
ATOM 1098 C C . PHE A 1 143 ? 7.988 19.672 -9.445 1 97 143 PHE A C 1
ATOM 1100 O O . PHE A 1 143 ? 8.211 18.516 -9.094 1 97 143 PHE A O 1
ATOM 1107 N N . ASN A 1 144 ? 8.875 20.453 -9.906 1 95.81 144 ASN A N 1
ATOM 1108 C CA . ASN A 1 144 ? 10.281 20.047 -10.023 1 95.81 144 ASN A CA 1
ATOM 1109 C C . ASN A 1 144 ? 11.211 21.25 -9.938 1 95.81 144 ASN A C 1
ATOM 1111 O O . ASN A 1 144 ? 10.812 22.375 -10.25 1 95.81 144 ASN A O 1
ATOM 1115 N N . LEU A 1 145 ? 12.344 20.953 -9.445 1 92.88 145 LEU A N 1
ATOM 1116 C CA . LEU A 1 145 ? 13.383 21.969 -9.406 1 92.88 145 LEU A CA 1
ATOM 1117 C C . LEU A 1 145 ? 14.195 21.969 -10.695 1 92.88 145 LEU A C 1
ATOM 1119 O O . LEU A 1 145 ? 14.508 20.906 -11.234 1 92.88 145 LEU A O 1
ATOM 1123 N N . SER A 1 146 ? 14.523 23.109 -11.148 1 87.81 146 SER A N 1
ATOM 1124 C CA . SER A 1 146 ? 15.305 23.219 -12.375 1 87.81 146 SER A CA 1
ATOM 1125 C C . SER A 1 146 ? 16.672 22.547 -12.227 1 87.81 146 SER A C 1
ATOM 1127 O O . SER A 1 146 ? 17.219 22.016 -13.188 1 87.81 146 SER A O 1
ATOM 1129 N N . SER A 1 147 ? 17.188 22.531 -11.094 1 84.06 147 SER A N 1
ATOM 1130 C CA . SER A 1 147 ? 18.5 21.969 -10.805 1 84.06 147 SER A CA 1
ATOM 1131 C C . SER A 1 147 ? 18.469 20.438 -10.773 1 84.06 147 SER A C 1
ATOM 1133 O O . SER A 1 147 ? 19.5 19.781 -10.797 1 84.06 147 SER A O 1
ATOM 1135 N N . THR A 1 148 ? 17.344 19.891 -10.75 1 82.81 148 THR A N 1
ATOM 1136 C CA . THR A 1 148 ? 17.234 18.453 -10.625 1 82.81 148 THR A CA 1
ATOM 1137 C C . THR A 1 148 ? 16.125 17.906 -11.523 1 82.81 148 THR A C 1
ATOM 1139 O O . THR A 1 148 ? 15.008 17.656 -11.055 1 82.81 148 THR A O 1
ATOM 1142 N N . PRO A 1 149 ? 16.531 17.594 -12.688 1 79.12 149 PRO A N 1
ATOM 1143 C CA . PRO A 1 149 ? 15.5 17.141 -13.625 1 79.12 149 PRO A CA 1
ATOM 1144 C C . PRO A 1 149 ? 14.961 15.75 -13.281 1 79.12 149 PRO A C 1
ATOM 1146 O O . PRO A 1 149 ? 13.945 15.32 -13.836 1 79.12 149 PRO A O 1
ATOM 1149 N N . GLU A 1 150 ? 15.562 15.07 -12.312 1 83.75 150 GLU A N 1
ATOM 1150 C CA . GLU A 1 150 ? 15.18 13.695 -12.008 1 83.75 150 GLU A CA 1
ATOM 1151 C C . GLU A 1 150 ? 13.883 13.648 -11.203 1 83.75 150 GLU A C 1
ATOM 1153 O O . GLU A 1 150 ? 13.211 12.617 -11.156 1 83.75 150 GLU A O 1
ATOM 1158 N N . GLY A 1 151 ? 13.633 14.742 -10.547 1 90.06 151 GLY A N 1
ATOM 1159 C CA . GLY A 1 151 ? 12.336 14.789 -9.883 1 90.06 151 GLY A CA 1
ATOM 1160 C C . GLY A 1 151 ? 12.406 15.359 -8.484 1 90.06 151 GLY A C 1
ATOM 1161 O O . GLY A 1 151 ? 13.477 15.406 -7.875 1 90.06 151 GLY A O 1
ATOM 1162 N N . TYR A 1 152 ? 11.344 15.891 -8.016 1 95.31 152 TYR A N 1
ATOM 1163 C CA . TYR A 1 152 ? 11.195 16.391 -6.656 1 95.31 152 TYR A CA 1
ATOM 1164 C C . TYR A 1 152 ? 10.617 15.32 -5.738 1 95.31 152 TYR A C 1
ATOM 1166 O O . TYR A 1 152 ? 9.516 14.82 -5.977 1 95.31 152 TYR A O 1
ATOM 1174 N N . ASN A 1 153 ? 11.359 15 -4.66 1 94.88 153 ASN A N 1
ATOM 1175 C CA . ASN A 1 153 ? 11.055 13.836 -3.84 1 94.88 153 ASN A CA 1
ATOM 1176 C C . ASN A 1 153 ? 10.297 14.227 -2.572 1 94.88 153 ASN A C 1
ATOM 1178 O O . ASN A 1 153 ? 10.672 13.812 -1.473 1 94.88 153 ASN A O 1
ATOM 1182 N N . ASN A 1 154 ? 9.203 15.023 -2.789 1 95.62 154 ASN A N 1
ATOM 1183 C CA . ASN A 1 154 ? 8.375 15.398 -1.647 1 95.62 154 ASN A CA 1
ATOM 1184 C C . ASN A 1 154 ? 7.055 16.031 -2.094 1 95.62 154 ASN A C 1
ATOM 1186 O O . ASN A 1 154 ? 6.832 16.234 -3.289 1 95.62 154 ASN A O 1
ATOM 1190 N N . ALA A 1 155 ? 6.176 16.156 -1.221 1 96.19 155 ALA A N 1
ATOM 1191 C CA . ALA A 1 155 ? 4.941 16.938 -1.285 1 96.19 155 ALA A CA 1
ATOM 1192 C C . ALA A 1 155 ? 4.797 17.844 -0.058 1 96.19 155 ALA A C 1
ATOM 1194 O O . ALA A 1 155 ? 5.293 17.516 1.021 1 96.19 155 ALA A O 1
ATOM 1195 N N . PHE A 1 156 ? 4.133 19.016 -0.236 1 94.06 156 PHE A N 1
ATOM 1196 C CA . PHE A 1 156 ? 4.031 19.891 0.929 1 94.06 156 PHE A CA 1
ATOM 1197 C C . PHE A 1 156 ? 2.809 20.797 0.823 1 94.06 156 PHE A C 1
ATOM 1199 O O . PHE A 1 156 ? 2.336 21.078 -0.279 1 94.06 156 PHE A O 1
ATOM 1206 N N . TRP A 1 157 ? 2.32 21.172 1.934 1 93.44 157 TRP A N 1
ATOM 1207 C CA . TRP A 1 157 ? 1.336 22.234 2.088 1 93.44 157 TRP A CA 1
ATOM 1208 C C . TRP A 1 157 ? 2.02 23.594 2.227 1 93.44 157 TRP A C 1
ATOM 1210 O O . TRP A 1 157 ? 2.857 23.781 3.109 1 93.44 157 TRP A O 1
ATOM 1220 N N . ASP A 1 158 ? 1.685 24.453 1.337 1 90.69 158 ASP A N 1
ATOM 1221 C CA . ASP A 1 158 ? 2.094 25.844 1.443 1 90.69 158 ASP A CA 1
ATOM 1222 C C . ASP A 1 158 ? 1.016 26.688 2.125 1 90.69 158 ASP A C 1
ATOM 1224 O O . ASP A 1 158 ? 0.063 27.125 1.479 1 90.69 158 ASP A O 1
ATOM 1228 N N . GLY A 1 159 ? 1.192 26.938 3.34 1 87.62 159 GLY A N 1
ATOM 1229 C CA . GLY A 1 159 ? 0.189 27.609 4.137 1 87.62 159 GLY A CA 1
ATOM 1230 C C . GLY A 1 159 ? -0.047 29.047 3.701 1 87.62 159 GLY A C 1
ATOM 1231 O O . GLY A 1 159 ? -1.152 29.578 3.846 1 87.62 159 GLY A O 1
ATOM 1232 N N . GLU A 1 160 ? 0.936 29.656 3.201 1 85.38 160 GLU A N 1
ATOM 1233 C CA . GLU A 1 160 ? 0.78 31.031 2.727 1 85.38 160 GLU A CA 1
ATOM 1234 C C . GLU A 1 160 ? -0.055 31.078 1.45 1 85.38 160 GLU A C 1
ATOM 1236 O O . GLU A 1 160 ? -1.016 31.859 1.361 1 85.38 160 GLU A O 1
ATOM 1241 N N . ALA A 1 161 ? 0.328 30.297 0.546 1 87.62 161 ALA A N 1
ATOM 1242 C CA . ALA A 1 161 ? -0.392 30.25 -0.724 1 87.62 161 ALA A CA 1
ATOM 1243 C C . ALA A 1 161 ? -1.673 29.438 -0.605 1 87.62 161 ALA A C 1
ATOM 1245 O O . ALA A 1 161 ? -2.506 29.438 -1.514 1 87.62 161 ALA A O 1
ATOM 1246 N N . LYS A 1 162 ? -1.792 28.75 0.561 1 90.06 162 LYS A N 1
ATOM 1247 C CA . LYS A 1 162 ? -2.914 27.844 0.779 1 90.06 162 LYS A CA 1
ATOM 1248 C C . LYS A 1 162 ? -3.059 26.859 -0.379 1 90.06 162 LYS A C 1
ATOM 1250 O O . LYS A 1 162 ? -4.141 26.719 -0.952 1 90.06 162 LYS A O 1
ATOM 1255 N N . GLN A 1 163 ? -1.976 26.219 -0.646 1 94.31 163 GLN A N 1
ATOM 1256 C CA . GLN A 1 163 ? -1.899 25.312 -1.78 1 94.31 163 GLN A CA 1
ATOM 1257 C C . GLN A 1 163 ? -1.058 24.078 -1.441 1 94.31 163 GLN A C 1
ATOM 1259 O O . GLN A 1 163 ? -0.126 24.172 -0.637 1 94.31 163 GLN A O 1
ATOM 1264 N N . MET A 1 164 ? -1.475 22.969 -2.082 1 96.19 164 MET A N 1
ATOM 1265 C CA . MET A 1 164 ? -0.683 21.734 -1.999 1 96.19 164 MET A CA 1
ATOM 1266 C C . MET A 1 164 ? 0.227 21.594 -3.215 1 96.19 164 MET A C 1
ATOM 1268 O O . MET A 1 164 ? -0.182 21.891 -4.34 1 96.19 164 MET A O 1
ATOM 1272 N N . VAL A 1 165 ? 1.427 21.156 -2.984 1 96.94 165 VAL A N 1
ATOM 1273 C CA . VAL A 1 165 ? 2.398 20.984 -4.059 1 96.94 165 VAL A CA 1
ATOM 1274 C C . VAL A 1 165 ? 2.941 19.547 -4.031 1 96.94 165 VAL A C 1
ATOM 1276 O O . VAL A 1 165 ? 3.344 19.062 -2.975 1 96.94 165 VAL A O 1
ATOM 1279 N N . PHE A 1 166 ? 2.959 18.922 -5.207 1 97.44 166 PHE A N 1
ATOM 1280 C CA . PHE A 1 166 ? 3.377 17.531 -5.289 1 97.44 166 PHE A CA 1
ATOM 1281 C C . PHE A 1 166 ? 4.492 17.359 -6.312 1 97.44 166 PHE A C 1
ATOM 1283 O O . PHE A 1 166 ? 4.363 17.797 -7.461 1 97.44 166 PHE A O 1
ATOM 1290 N N . GLY A 1 167 ? 5.523 16.75 -5.891 1 96.31 167 GLY A N 1
ATOM 1291 C CA . GLY A 1 167 ? 6.523 16.266 -6.824 1 96.31 167 GLY A CA 1
ATOM 1292 C C . GLY A 1 167 ? 6.195 14.883 -7.383 1 96.31 167 GLY A C 1
ATOM 1293 O O . GLY A 1 167 ? 5.344 14.18 -6.844 1 96.31 167 GLY A O 1
ATOM 1294 N N . ASP A 1 168 ? 6.891 14.555 -8.43 1 95.19 168 ASP A N 1
ATOM 1295 C CA . ASP A 1 168 ? 6.676 13.266 -9.062 1 95.19 168 ASP A CA 1
ATOM 1296 C C . ASP A 1 168 ? 7.59 12.195 -8.469 1 95.19 168 ASP A C 1
ATOM 1298 O O . ASP A 1 168 ? 7.438 11.008 -8.758 1 95.19 168 ASP A O 1
ATOM 1302 N N . GLY A 1 169 ? 8.484 12.57 -7.562 1 94.25 169 GLY A N 1
ATOM 1303 C CA . GLY A 1 169 ? 9.539 11.641 -7.199 1 94.25 169 GLY A CA 1
ATOM 1304 C C . GLY A 1 169 ? 10.578 11.461 -8.297 1 94.25 169 GLY A C 1
ATOM 1305 O O . GLY A 1 169 ? 10.352 11.859 -9.445 1 94.25 169 GLY A O 1
ATOM 1306 N N . ASP A 1 170 ? 11.719 10.906 -7.973 1 92.69 170 ASP A N 1
ATOM 1307 C CA . ASP A 1 170 ? 12.789 10.719 -8.953 1 92.69 170 ASP A CA 1
ATOM 1308 C C . ASP A 1 170 ? 12.648 9.375 -9.664 1 92.69 170 ASP A C 1
ATOM 1310 O O . ASP A 1 170 ? 13.398 9.078 -10.594 1 92.69 170 ASP A O 1
ATOM 1314 N N . HIS A 1 171 ? 11.695 8.516 -9.188 1 90.31 171 HIS A N 1
ATOM 1315 C CA . HIS A 1 171 ? 11.391 7.195 -9.734 1 90.31 171 HIS A CA 1
ATOM 1316 C C . HIS A 1 171 ? 12.57 6.242 -9.547 1 90.31 171 HIS A C 1
ATOM 1318 O O . HIS A 1 171 ? 12.742 5.305 -10.328 1 90.31 171 HIS A O 1
ATOM 1324 N N . ILE A 1 172 ? 13.406 6.578 -8.688 1 89.19 172 ILE A N 1
ATOM 1325 C CA . ILE A 1 172 ? 14.5 5.727 -8.234 1 89.19 172 ILE A CA 1
ATOM 1326 C C . ILE A 1 172 ? 14.305 5.363 -6.77 1 89.19 172 ILE A C 1
ATOM 1328 O O . ILE A 1 172 ? 14.164 4.188 -6.426 1 89.19 172 ILE A O 1
ATOM 1332 N N . SER A 1 173 ? 14.156 6.395 -5.965 1 88.94 173 SER A N 1
ATOM 1333 C CA . SER A 1 173 ? 13.914 6.176 -4.547 1 88.94 173 SER A CA 1
ATOM 1334 C C . SER A 1 173 ? 12.453 6.438 -4.191 1 88.94 173 SER A C 1
ATOM 1336 O O . SER A 1 173 ? 11.938 5.895 -3.209 1 88.94 173 SER A O 1
ATOM 1338 N N . PHE A 1 174 ? 11.844 7.297 -4.977 1 91.69 174 PHE A N 1
ATOM 1339 C CA . PHE A 1 174 ? 10.469 7.672 -4.68 1 91.69 174 PHE A CA 1
ATOM 1340 C C . PHE A 1 174 ? 9.602 7.594 -5.934 1 91.69 174 PHE A C 1
ATOM 1342 O O . PHE A 1 174 ? 10.047 7.969 -7.023 1 91.69 174 PHE A O 1
ATOM 1349 N N . ASP A 1 175 ? 8.406 7.117 -5.754 1 90.44 175 ASP A N 1
ATOM 1350 C CA . ASP A 1 175 ? 7.379 7.141 -6.793 1 90.44 175 ASP A CA 1
ATOM 1351 C C . ASP A 1 175 ? 6.496 8.383 -6.664 1 90.44 175 ASP A C 1
ATOM 1353 O O . ASP A 1 175 ? 6.781 9.273 -5.859 1 90.44 175 ASP A O 1
ATOM 1357 N N . PHE A 1 176 ? 5.469 8.484 -7.496 1 92.62 176 PHE A N 1
ATOM 1358 C CA . PHE A 1 176 ? 4.598 9.648 -7.496 1 92.62 176 PHE A CA 1
ATOM 1359 C C . PHE A 1 176 ? 3.967 9.859 -6.125 1 92.62 176 PHE A C 1
ATOM 1361 O O . PHE A 1 176 ? 3.234 8.992 -5.637 1 92.62 176 PHE A O 1
ATOM 1368 N N . LEU A 1 177 ? 4.176 10.984 -5.57 1 94.75 177 LEU A N 1
ATOM 1369 C CA . LEU A 1 177 ? 3.605 11.289 -4.262 1 94.75 177 LEU A CA 1
ATOM 1370 C C . LEU A 1 177 ? 2.094 11.461 -4.352 1 94.75 177 LEU A C 1
ATOM 1372 O O . LEU A 1 177 ? 1.386 11.305 -3.354 1 94.75 177 LEU A O 1
ATOM 1376 N N . THR A 1 178 ? 1.607 11.695 -5.559 1 95.5 178 THR A N 1
ATOM 1377 C CA . THR A 1 178 ? 0.186 11.906 -5.801 1 95.5 178 THR A CA 1
ATOM 1378 C C . THR A 1 178 ? -0.57 10.578 -5.793 1 95.5 178 THR A C 1
ATOM 1380 O O . THR A 1 178 ? -1.803 10.562 -5.766 1 95.5 178 THR A O 1
ATOM 1383 N N . ASP A 1 179 ? 0.142 9.492 -5.832 1 91.31 179 ASP A N 1
ATOM 1384 C CA . ASP A 1 179 ? -0.517 8.195 -5.957 1 91.31 179 ASP A CA 1
ATOM 1385 C C . ASP A 1 179 ? -0.943 7.664 -4.59 1 91.31 179 ASP A C 1
ATOM 1387 O O . ASP A 1 179 ? -1.517 6.574 -4.492 1 91.31 179 ASP A O 1
ATOM 1391 N N . SER A 1 180 ? -0.759 8.43 -3.594 1 91.81 180 SER A N 1
ATOM 1392 C CA . SER A 1 180 ? -1.061 8.023 -2.225 1 91.81 180 SER A CA 1
ATOM 1393 C C . SER A 1 180 ? -2.139 8.906 -1.61 1 91.81 180 SER A C 1
ATOM 1395 O O . SER A 1 180 ? -1.888 10.07 -1.297 1 91.81 180 SER A O 1
ATOM 1397 N N . LEU A 1 181 ? -3.27 8.289 -1.293 1 94.75 181 LEU A N 1
ATOM 1398 C CA . LEU A 1 181 ? -4.355 9.055 -0.688 1 94.75 181 LEU A CA 1
ATOM 1399 C C . LEU A 1 181 ? -3.939 9.609 0.67 1 94.75 181 LEU A C 1
ATOM 1401 O O . LEU A 1 181 ? -4.27 10.75 1.007 1 94.75 181 LEU A O 1
ATOM 1405 N N . ASP A 1 182 ? -3.199 8.789 1.419 1 94.69 182 ASP A N 1
ATOM 1406 C CA . ASP A 1 182 ? -2.816 9.234 2.754 1 94.69 182 ASP A CA 1
ATOM 1407 C C . ASP A 1 182 ? -1.838 10.406 2.68 1 94.69 182 ASP A C 1
ATOM 1409 O O . ASP A 1 182 ? -1.864 11.297 3.529 1 94.69 182 ASP A O 1
ATOM 1413 N N . VAL A 1 183 ? -0.963 10.461 1.647 1 95.5 183 VAL A N 1
ATOM 1414 C CA . VAL A 1 183 ? -0.062 11.594 1.468 1 95.5 183 VAL A CA 1
ATOM 1415 C C . VAL A 1 183 ? -0.868 12.852 1.137 1 95.5 183 VAL A C 1
ATOM 1417 O O . VAL A 1 183 ? -0.646 13.914 1.725 1 95.5 183 VAL A O 1
ATOM 1420 N N . ILE A 1 184 ? -1.819 12.742 0.22 1 97.5 184 ILE A N 1
ATOM 1421 C CA . ILE A 1 184 ? -2.658 13.867 -0.177 1 97.5 184 ILE A CA 1
ATOM 1422 C C . ILE A 1 184 ? -3.445 14.367 1.03 1 97.5 184 ILE A C 1
ATOM 1424 O O . ILE A 1 184 ? -3.459 15.57 1.311 1 97.5 184 ILE A O 1
ATOM 1428 N N . ALA A 1 185 ? -4.07 13.453 1.729 1 98.06 185 ALA A N 1
ATOM 1429 C CA . ALA A 1 185 ? -4.887 13.805 2.887 1 98.06 185 ALA A CA 1
ATOM 1430 C C . ALA A 1 185 ? -4.031 14.383 4.008 1 98.06 185 ALA A C 1
ATOM 1432 O O . ALA A 1 185 ? -4.445 15.32 4.691 1 98.06 185 ALA A O 1
ATOM 1433 N N . HIS A 1 186 ? -2.852 13.836 4.223 1 97.62 186 HIS A N 1
ATOM 1434 C CA . HIS A 1 186 ? -1.909 14.352 5.211 1 97.62 186 HIS A CA 1
ATOM 1435 C C . HIS A 1 186 ? -1.562 15.812 4.926 1 97.62 186 HIS A C 1
ATOM 1437 O O . HIS A 1 186 ? -1.631 16.656 5.824 1 97.62 186 HIS A O 1
ATOM 1443 N N . GLU A 1 187 ? -1.223 16.078 3.697 1 95.75 187 GLU A N 1
ATOM 1444 C CA . GLU A 1 187 ? -0.837 17.438 3.348 1 95.75 187 GLU A CA 1
ATOM 1445 C C . GLU A 1 187 ? -2.01 18.406 3.512 1 95.75 187 GLU A C 1
ATOM 1447 O O . GLU A 1 187 ? -1.838 19.516 4.012 1 95.75 187 GLU A O 1
ATOM 1452 N N . LEU A 1 188 ? -3.188 18.016 3.137 1 96.31 188 LEU A N 1
ATOM 1453 C CA . LEU A 1 188 ? -4.371 18.844 3.322 1 96.31 188 LEU A CA 1
ATOM 1454 C C . LEU A 1 188 ? -4.652 19.062 4.805 1 96.31 188 LEU A C 1
ATOM 1456 O O . LEU A 1 188 ? -5.129 20.141 5.199 1 96.31 188 LEU A O 1
ATOM 1460 N N . SER A 1 189 ? -4.375 18.094 5.594 1 96.75 189 SER A N 1
ATOM 1461 C CA . SER A 1 189 ? -4.668 18.188 7.02 1 96.75 189 SER A CA 1
ATOM 1462 C C . SER A 1 189 ? -3.771 19.203 7.707 1 96.75 189 SER A C 1
ATOM 1464 O O . SER A 1 189 ? -4.141 19.766 8.742 1 96.75 189 SER A O 1
ATOM 1466 N N . HIS A 1 190 ? -2.594 19.453 7.125 1 95.38 190 HIS A N 1
ATOM 1467 C CA . HIS A 1 190 ? -1.833 20.594 7.613 1 95.38 190 HIS A CA 1
ATOM 1468 C C . HIS A 1 190 ? -2.639 21.891 7.492 1 95.38 190 HIS A C 1
ATOM 1470 O O . HIS A 1 190 ? -2.527 22.781 8.344 1 95.38 190 HIS A O 1
ATOM 1476 N N . GLY A 1 191 ? -3.408 22.031 6.418 1 93.19 191 GLY A N 1
ATOM 1477 C CA . GLY A 1 191 ? -4.32 23.156 6.297 1 93.19 191 GLY A CA 1
ATOM 1478 C C . GLY A 1 191 ? -5.359 23.203 7.402 1 93.19 191 GLY A C 1
ATOM 1479 O O . GLY A 1 191 ? -5.598 24.266 7.992 1 93.19 191 GLY A O 1
ATOM 1480 N N . PHE A 1 192 ? -5.949 22.109 7.727 1 94.69 192 PHE A N 1
ATOM 1481 C CA . PHE A 1 192 ? -6.887 22.031 8.836 1 94.69 192 PHE A CA 1
ATOM 1482 C C . PHE A 1 192 ? -6.234 22.5 10.133 1 94.69 192 PHE A C 1
ATOM 1484 O O . PHE A 1 192 ? -6.824 23.281 10.883 1 94.69 192 PHE A O 1
ATOM 1491 N N . VAL A 1 193 ? -5.02 21.953 10.406 1 93.38 193 VAL A N 1
ATOM 1492 C CA . VAL A 1 193 ? -4.297 22.344 11.617 1 93.38 193 VAL A CA 1
ATOM 1493 C C . VAL A 1 193 ? -4.051 23.844 11.609 1 93.38 193 VAL A C 1
ATOM 1495 O O . VAL A 1 193 ? -4.305 24.531 12.609 1 93.38 193 VAL A O 1
ATOM 1498 N N . GLN A 1 194 ? -3.648 24.359 10.508 1 90.62 194 GLN A N 1
ATOM 1499 C CA . GLN A 1 194 ? -3.35 25.781 10.367 1 90.62 194 GLN A CA 1
ATOM 1500 C C . GLN A 1 194 ? -4.562 26.641 10.719 1 90.62 194 GLN A C 1
ATOM 1502 O O . GLN A 1 194 ? -4.434 27.656 11.398 1 90.62 194 GLN A O 1
ATOM 1507 N N . PHE A 1 195 ? -5.73 26.219 10.367 1 91.06 195 PHE A N 1
ATOM 1508 C CA . PHE A 1 195 ? -6.918 27.062 10.5 1 91.06 195 PHE A CA 1
ATOM 1509 C C . PHE A 1 195 ? -7.691 26.703 11.766 1 91.06 195 PHE A C 1
ATOM 1511 O O . PHE A 1 195 ? -8.727 27.312 12.047 1 91.06 195 PHE A O 1
ATOM 1518 N N . SER A 1 196 ? -7.219 25.734 12.547 1 91.62 196 SER A N 1
ATOM 1519 C CA . SER A 1 196 ? -7.871 25.344 13.797 1 91.62 196 SER A CA 1
ATOM 1520 C C . SER A 1 196 ? -6.996 25.656 15 1 91.62 196 SER A C 1
ATOM 1522 O O . SER A 1 196 ? -7.414 26.406 15.898 1 91.62 196 SER A O 1
ATOM 1524 N N . SER A 1 197 ? -5.84 25.125 15.07 1 88.31 197 SER A N 1
ATOM 1525 C CA . SER A 1 197 ? -4.809 25.344 16.078 1 88.31 197 SER A CA 1
ATOM 1526 C C . SER A 1 197 ? -3.422 25.422 15.453 1 88.31 197 SER A C 1
ATOM 1528 O O . SER A 1 197 ? -2.725 24.406 15.352 1 88.31 197 SER A O 1
ATOM 1530 N N . PRO A 1 198 ? -3.031 26.641 15.219 1 86.31 198 PRO A N 1
ATOM 1531 C CA . PRO A 1 198 ? -1.78 26.781 14.477 1 86.31 198 PRO A CA 1
ATOM 1532 C C . PRO A 1 198 ? -0.55 26.438 15.305 1 86.31 198 PRO A C 1
ATOM 1534 O O . PRO A 1 198 ? 0.265 27.312 15.609 1 86.31 198 PRO A O 1
ATOM 1537 N N . LEU A 1 199 ? -0.308 25.234 15.531 1 91.31 199 LEU A N 1
ATOM 1538 C CA . LEU A 1 199 ? 0.829 24.688 16.266 1 91.31 199 LEU A CA 1
ATOM 1539 C C . LEU A 1 199 ? 2.145 25.078 15.594 1 91.31 199 LEU A C 1
ATOM 1541 O O . LEU A 1 199 ? 2.32 24.859 14.391 1 91.31 199 LEU A O 1
ATOM 1545 N N . LYS A 1 200 ? 2.988 25.672 16.406 1 90.88 200 LYS A N 1
ATOM 1546 C CA . LYS A 1 200 ? 4.309 26 15.875 1 90.88 200 LYS A CA 1
ATOM 1547 C C . LYS A 1 200 ? 5.031 24.75 15.398 1 90.88 200 LYS A C 1
ATOM 1549 O O . LYS A 1 200 ? 5 23.719 16.062 1 90.88 200 LYS A O 1
ATOM 1554 N N . TYR A 1 201 ? 5.633 24.828 14.297 1 90.69 201 TYR A N 1
ATOM 1555 C CA . TYR A 1 201 ? 6.219 23.656 13.648 1 90.69 201 TYR A CA 1
ATOM 1556 C C . TYR A 1 201 ? 7.641 23.422 14.133 1 90.69 201 TYR A C 1
ATOM 1558 O O . TYR A 1 201 ? 8.586 23.391 13.336 1 90.69 201 TYR A O 1
ATOM 1566 N N . GLU A 1 202 ? 7.801 23.25 15.43 1 92.62 202 GLU A N 1
ATOM 1567 C CA . GLU A 1 202 ? 9.062 22.938 16.094 1 92.62 202 GLU A CA 1
ATOM 1568 C C . GLU A 1 202 ? 8.828 22.141 17.375 1 92.62 202 GLU A C 1
ATOM 1570 O O . GLU A 1 202 ? 7.785 22.281 18.016 1 92.62 202 GLU A O 1
ATOM 1575 N N . VAL A 1 203 ? 9.773 21.328 17.688 1 95.69 203 VAL A N 1
ATOM 1576 C CA . VAL A 1 203 ? 9.805 20.547 18.906 1 95.69 203 VAL A CA 1
ATOM 1577 C C . VAL A 1 203 ? 8.477 19.812 19.078 1 95.69 203 VAL A C 1
ATOM 1579 O O . VAL A 1 203 ? 7.969 19.203 18.141 1 95.69 203 VAL A O 1
ATOM 1582 N N . GLN A 1 204 ? 7.879 19.844 20.328 1 98.12 204 GLN A N 1
ATOM 1583 C CA . GLN A 1 204 ? 6.695 19.031 20.578 1 98.12 204 GLN A CA 1
ATOM 1584 C C . GLN A 1 204 ? 5.469 19.609 19.875 1 98.12 204 GLN A C 1
ATOM 1586 O O . GLN A 1 204 ? 4.602 18.859 19.422 1 98.12 204 GLN A O 1
ATOM 1591 N N . SER A 1 205 ? 5.367 20.953 19.828 1 96.81 205 SER A N 1
ATOM 1592 C CA . SER A 1 205 ? 4.246 21.547 19.109 1 96.81 205 SER A CA 1
ATOM 1593 C C . SER A 1 205 ? 4.293 21.172 17.625 1 96.81 205 SER A C 1
ATOM 1595 O O . SER A 1 205 ? 3.254 20.922 17.016 1 96.81 205 SER A O 1
ATOM 1597 N N . GLY A 1 206 ? 5.5 21.141 17.031 1 95.62 206 GLY A N 1
ATOM 1598 C CA . GLY A 1 206 ? 5.656 20.703 15.656 1 95.62 206 GLY A CA 1
ATOM 1599 C C . GLY A 1 206 ? 5.344 19.234 15.453 1 95.62 206 GLY A C 1
ATOM 1600 O O . GLY A 1 206 ? 4.754 18.844 14.445 1 95.62 206 GLY A O 1
ATOM 1601 N N . ALA A 1 207 ? 5.75 18.453 16.422 1 97.94 207 ALA A N 1
ATOM 1602 C CA . ALA A 1 207 ? 5.449 17.031 16.359 1 97.94 207 ALA A CA 1
ATOM 1603 C C . ALA A 1 207 ? 3.947 16.781 16.469 1 97.94 207 ALA A C 1
ATOM 1605 O O . ALA A 1 207 ? 3.42 15.859 15.828 1 97.94 207 ALA A O 1
ATOM 1606 N N . LEU A 1 208 ? 3.293 17.578 17.266 1 98.38 208 LEU A N 1
ATOM 1607 C CA . LEU A 1 208 ? 1.839 17.5 17.344 1 98.38 208 LEU A CA 1
ATOM 1608 C C . LEU A 1 208 ? 1.199 17.906 16.016 1 98.38 208 LEU A C 1
ATOM 1610 O O . LEU A 1 208 ? 0.201 17.328 15.594 1 98.38 208 LEU A O 1
ATOM 1614 N N . ASN A 1 209 ? 1.732 18.984 15.406 1 96.5 209 ASN A N 1
ATOM 1615 C CA . ASN A 1 209 ? 1.275 19.375 14.078 1 96.5 209 ASN A CA 1
ATOM 1616 C C . ASN A 1 209 ? 1.372 18.234 13.086 1 96.5 209 ASN A C 1
ATOM 1618 O O . ASN A 1 209 ? 0.395 17.906 12.406 1 96.5 209 ASN A O 1
ATOM 1622 N N . GLU A 1 210 ? 2.51 17.516 13.062 1 97.38 210 GLU A N 1
ATOM 1623 C CA . GLU A 1 210 ? 2.738 16.375 12.203 1 97.38 210 GLU A CA 1
ATOM 1624 C C . GLU A 1 210 ? 1.803 15.219 12.555 1 97.38 210 GLU A C 1
ATOM 1626 O O . GLU A 1 210 ? 1.252 14.562 11.664 1 97.38 210 GLU A O 1
ATOM 1631 N N . SER A 1 211 ? 1.66 14.984 13.812 1 98.56 211 SER A N 1
ATOM 1632 C CA . SER A 1 211 ? 0.818 13.883 14.266 1 98.56 211 SER A CA 1
ATOM 1633 C C . SER A 1 211 ? -0.637 14.094 13.859 1 98.56 211 SER A C 1
ATOM 1635 O O . SER A 1 211 ? -1.302 13.156 13.406 1 98.56 211 SER A O 1
ATOM 1637 N N . CYS A 1 212 ? -1.104 15.281 14.062 1 98.06 212 CYS A N 1
ATOM 1638 C CA . CYS A 1 212 ? -2.482 15.555 13.68 1 98.06 212 CYS A CA 1
ATOM 1639 C C . CYS A 1 212 ? -2.678 15.359 12.18 1 98.06 212 CYS A C 1
ATOM 1641 O O . CYS A 1 212 ? -3.688 14.805 11.75 1 98.06 212 CYS A O 1
ATOM 1643 N N . ALA A 1 213 ? -1.717 15.82 11.398 1 97.5 213 ALA A N 1
ATOM 1644 C CA . ALA A 1 213 ? -1.791 15.578 9.961 1 97.5 213 ALA A CA 1
ATOM 1645 C C . ALA A 1 213 ? -1.812 14.078 9.656 1 97.5 213 ALA A C 1
ATOM 1647 O O . ALA A 1 213 ? -2.57 13.625 8.797 1 97.5 213 ALA A O 1
ATOM 1648 N N . ASP A 1 214 ? -0.972 13.289 10.375 1 98.38 214 ASP A N 1
ATOM 1649 C CA . ASP A 1 214 ? -0.953 11.836 10.234 1 98.38 214 ASP A CA 1
ATOM 1650 C C . ASP A 1 214 ? -2.312 11.234 10.578 1 98.38 214 ASP A C 1
ATOM 1652 O O . ASP A 1 214 ? -2.84 10.406 9.828 1 98.38 214 ASP A O 1
ATOM 1656 N N . VAL A 1 215 ? -2.854 11.617 11.695 1 98.81 215 VAL A N 1
ATOM 1657 C CA . VAL A 1 215 ? -4.082 11.047 12.242 1 98.81 215 VAL A CA 1
ATOM 1658 C C . VAL A 1 215 ? -5.238 11.297 11.281 1 98.81 215 VAL A C 1
ATOM 1660 O O . VAL A 1 215 ? -5.957 10.359 10.906 1 98.81 215 VAL A O 1
ATOM 1663 N N . PHE A 1 216 ? -5.406 12.508 10.875 1 98.75 216 PHE A N 1
ATOM 1664 C CA . PHE A 1 216 ? -6.531 12.82 10 1 98.75 216 PHE A CA 1
ATOM 1665 C C . PHE A 1 216 ? -6.312 12.242 8.609 1 98.75 216 PHE A C 1
ATOM 1667 O O . PHE A 1 216 ? -7.262 11.789 7.965 1 98.75 216 PHE A O 1
ATOM 1674 N N . GLY A 1 217 ? -5.07 12.281 8.094 1 98 217 GLY A N 1
ATOM 1675 C CA . GLY A 1 217 ? -4.777 11.594 6.844 1 98 217 GLY A CA 1
ATOM 1676 C C . GLY A 1 217 ? -5.117 10.117 6.883 1 98 217 GLY A C 1
ATOM 1677 O O . GLY A 1 217 ? -5.715 9.586 5.941 1 98 217 GLY A O 1
ATOM 1678 N N . SER A 1 218 ? -4.754 9.469 7.98 1 97.81 218 SER A N 1
ATOM 1679 C CA . SER A 1 218 ? -5.043 8.047 8.164 1 97.81 218 SER A CA 1
ATOM 1680 C C . SER A 1 218 ? -6.543 7.793 8.219 1 97.81 218 SER A C 1
ATOM 1682 O O . SER A 1 218 ? -7.039 6.836 7.621 1 97.81 218 SER A O 1
ATOM 1684 N N . MET A 1 219 ? -7.305 8.633 8.93 1 98.62 219 MET A N 1
ATOM 1685 C CA . MET A 1 219 ? -8.75 8.461 9.031 1 98.62 219 MET A CA 1
ATOM 1686 C C . MET A 1 219 ? -9.422 8.633 7.672 1 98.62 219 MET A C 1
ATOM 1688 O O . MET A 1 219 ? -10.375 7.93 7.348 1 98.62 219 MET A O 1
ATOM 1692 N N . VAL A 1 220 ? -8.922 9.609 6.875 1 98.06 220 VAL A N 1
ATOM 1693 C CA . VAL A 1 220 ? -9.469 9.812 5.539 1 98.06 220 VAL A CA 1
ATOM 1694 C C . VAL A 1 220 ? -9.336 8.531 4.723 1 98.06 220 VAL A C 1
ATOM 1696 O O . VAL A 1 220 ? -10.305 8.086 4.098 1 98.06 220 VAL A O 1
ATOM 1699 N N . GLU A 1 221 ? -8.188 7.988 4.746 1 95.44 221 GLU A N 1
ATOM 1700 C CA . GLU A 1 221 ? -7.953 6.758 3.996 1 95.44 221 GLU A CA 1
ATOM 1701 C C . GLU A 1 221 ? -8.836 5.621 4.508 1 95.44 221 GLU A C 1
ATOM 1703 O O . GLU A 1 221 ? -9.477 4.922 3.721 1 95.44 221 GLU A O 1
ATOM 1708 N N . GLN A 1 222 ? -8.859 5.441 5.82 1 95.25 222 GLN A N 1
ATOM 1709 C CA . GLN A 1 222 ? -9.664 4.387 6.426 1 95.25 222 GLN A CA 1
ATOM 1710 C C . GLN A 1 222 ? -11.141 4.551 6.082 1 95.25 222 GLN A C 1
ATOM 1712 O O . GLN A 1 222 ? -11.82 3.576 5.758 1 95.25 222 GLN A O 1
ATOM 1717 N N . CYS A 1 223 ? -11.578 5.734 6.152 1 96.12 223 CYS A N 1
ATOM 1718 C CA . CYS A 1 223 ? -12.977 6.016 5.863 1 96.12 223 CYS A CA 1
ATOM 1719 C C . CYS A 1 223 ? -13.297 5.742 4.398 1 96.12 223 CYS A C 1
ATOM 1721 O O . CYS A 1 223 ? -14.328 5.133 4.082 1 96.12 223 CYS A O 1
ATOM 1723 N N . HIS A 1 224 ? -12.438 6.227 3.535 1 94.44 224 HIS A N 1
ATOM 1724 C CA . HIS A 1 224 ? -12.633 6.004 2.105 1 94.44 224 HIS A CA 1
ATOM 1725 C C . HIS A 1 224 ? -12.672 4.516 1.78 1 94.44 224 HIS A C 1
ATOM 1727 O O . HIS A 1 224 ? -13.461 4.082 0.932 1 94.44 224 HIS A O 1
ATOM 1733 N N . MET A 1 225 ? -11.859 3.795 2.473 1 89.69 225 MET A N 1
ATOM 1734 C CA . MET A 1 225 ? -11.75 2.361 2.211 1 89.69 225 MET A CA 1
ATOM 1735 C C . MET A 1 225 ? -12.727 1.572 3.078 1 89.69 225 MET A C 1
ATOM 1737 O O . MET A 1 225 ? -12.742 0.341 3.037 1 89.69 225 MET A O 1
ATOM 1741 N N . LYS A 1 226 ? -13.484 2.211 3.93 1 90.81 226 LYS A N 1
ATOM 1742 C CA . LYS A 1 226 ? -14.469 1.607 4.824 1 90.81 226 LYS A CA 1
ATOM 1743 C C . LYS A 1 226 ? -13.812 0.58 5.742 1 90.81 226 LYS A C 1
ATOM 1745 O O . LYS A 1 226 ? -14.328 -0.528 5.906 1 90.81 226 LYS A O 1
ATOM 1750 N N . GLN A 1 227 ? -12.766 0.979 6.293 1 91.06 227 GLN A N 1
ATOM 1751 C CA . GLN A 1 227 ? -12 0.081 7.152 1 91.06 227 GLN A CA 1
ATOM 1752 C C . GLN A 1 227 ? -12.273 0.372 8.625 1 91.06 227 GLN A C 1
ATOM 1754 O O . GLN A 1 227 ? -12.258 1.53 9.047 1 91.06 227 GLN A O 1
ATOM 1759 N N . SER A 1 228 ? -12.492 -0.711 9.352 1 93.56 228 SER A N 1
ATOM 1760 C CA . SER A 1 228 ? -12.5 -0.607 10.805 1 93.56 228 SER A CA 1
ATOM 1761 C C . SER A 1 228 ? -11.078 -0.482 11.359 1 93.56 228 SER A C 1
ATOM 1763 O O . SER A 1 228 ? -10.109 -0.646 10.617 1 93.56 228 SER A O 1
ATOM 1765 N N . VAL A 1 229 ? -11.023 -0.208 12.664 1 95.88 229 VAL A N 1
ATOM 1766 C CA . VAL A 1 229 ? -9.719 -0.071 13.305 1 95.88 229 VAL A CA 1
ATOM 1767 C C . VAL A 1 229 ? -8.977 -1.403 13.258 1 95.88 229 VAL A C 1
ATOM 1769 O O . VAL A 1 229 ? -7.742 -1.434 13.281 1 95.88 229 VAL A O 1
ATOM 1772 N N . ASP A 1 230 ? -9.68 -2.5 13.094 1 89.06 230 ASP A N 1
ATOM 1773 C CA . ASP A 1 230 ? -9.055 -3.818 13.047 1 89.06 230 ASP A CA 1
ATOM 1774 C C . ASP A 1 230 ? -8.547 -4.133 11.641 1 89.06 230 ASP A C 1
ATOM 1776 O O . ASP A 1 230 ? -7.57 -4.863 11.477 1 89.06 230 ASP A O 1
ATOM 1780 N N . ASP A 1 231 ? -9.203 -3.498 10.656 1 86.19 231 ASP A N 1
ATOM 1781 C CA . ASP A 1 231 ? -8.891 -3.816 9.266 1 86.19 231 ASP A CA 1
ATOM 1782 C C . ASP A 1 231 ? -7.852 -2.848 8.711 1 86.19 231 ASP A C 1
ATOM 1784 O O . ASP A 1 231 ? -7.16 -3.164 7.738 1 86.19 231 ASP A O 1
ATOM 1788 N N . ALA A 1 232 ? -7.77 -1.682 9.32 1 90.88 232 ALA A N 1
ATOM 1789 C CA . ALA A 1 232 ? -6.859 -0.646 8.836 1 90.88 232 ALA A CA 1
ATOM 1790 C C . ALA A 1 232 ? -5.406 -1.081 8.977 1 90.88 232 ALA A C 1
ATOM 1792 O O . ALA A 1 232 ? -5.062 -1.838 9.891 1 90.88 232 ALA A O 1
ATOM 1793 N N . ASP A 1 233 ? -4.516 -0.59 8.109 1 86.75 233 ASP A N 1
ATOM 1794 C CA . ASP A 1 233 ? -3.113 -0.984 8.156 1 86.75 233 ASP A CA 1
ATOM 1795 C C . ASP A 1 233 ? -2.322 -0.086 9.102 1 86.75 233 ASP A C 1
ATOM 1797 O O . ASP A 1 233 ? -1.271 -0.483 9.609 1 86.75 233 ASP A O 1
ATOM 1801 N N . TRP A 1 234 ? -2.773 1.24 9.305 1 94.12 234 TRP A N 1
ATOM 1802 C CA . TRP A 1 234 ? -2.203 2.189 10.258 1 94.12 234 TRP A CA 1
ATOM 1803 C C . TRP A 1 234 ? -0.782 2.57 9.859 1 94.12 234 TRP A C 1
ATOM 1805 O O . TRP A 1 234 ? 0.092 2.717 10.719 1 94.12 234 TRP A O 1
ATOM 1815 N N . ILE A 1 235 ? -0.51 2.625 8.562 1 93 235 ILE A N 1
ATOM 1816 C CA . ILE A 1 235 ? 0.771 3.078 8.031 1 93 235 ILE A CA 1
ATOM 1817 C C . ILE A 1 235 ? 0.546 4.215 7.039 1 93 235 ILE A C 1
ATOM 1819 O O . ILE A 1 235 ? -0.56 4.383 6.52 1 93 235 ILE A O 1
ATOM 1823 N N . LEU A 1 236 ? 1.528 5.039 6.793 1 94.38 236 LEU A N 1
ATOM 1824 C CA . LEU A 1 236 ? 1.475 6.145 5.84 1 94.38 236 LEU A CA 1
ATOM 1825 C C . LEU A 1 236 ? 2.654 6.086 4.875 1 94.38 236 LEU A C 1
ATOM 1827 O O . LEU A 1 236 ? 3.779 5.785 5.281 1 94.38 236 LEU A O 1
ATOM 1831 N N . GLY A 1 237 ? 2.346 6.352 3.627 1 91.69 237 GLY A N 1
ATOM 1832 C CA . GLY A 1 237 ? 3.383 6.438 2.609 1 91.69 237 GLY A CA 1
ATOM 1833 C C . GLY A 1 237 ? 3.807 5.086 2.074 1 91.69 237 GLY A C 1
ATOM 1834 O O . GLY A 1 237 ? 4.977 4.879 1.751 1 91.69 237 GLY A O 1
ATOM 1835 N N . GLN A 1 238 ? 2.959 4.109 2.039 1 85.12 238 GLN A N 1
ATOM 1836 C CA . GLN A 1 238 ? 3.291 2.738 1.661 1 85.12 238 GLN A CA 1
ATOM 1837 C C . GLN A 1 238 ? 3.465 2.609 0.151 1 85.12 238 GLN A C 1
ATOM 1839 O O . GLN A 1 238 ? 4.012 1.616 -0.334 1 85.12 238 GLN A O 1
ATOM 1844 N N . THR A 1 239 ? 3.109 3.553 -0.621 1 82.12 239 THR A N 1
ATOM 1845 C CA . THR A 1 239 ? 3.164 3.436 -2.074 1 82.12 239 THR A CA 1
ATOM 1846 C C . THR A 1 239 ? 4.312 4.266 -2.643 1 82.12 239 THR A C 1
ATOM 1848 O O . THR A 1 239 ? 4.422 4.434 -3.857 1 82.12 239 THR A O 1
ATOM 1851 N N . LEU A 1 240 ? 5.176 4.742 -1.819 1 88.88 240 LEU A N 1
ATOM 1852 C CA . LEU A 1 240 ? 6.137 5.742 -2.27 1 88.88 240 LEU A CA 1
ATOM 1853 C C . LEU A 1 240 ? 7.426 5.078 -2.75 1 88.88 240 LEU A C 1
ATOM 1855 O O . LEU A 1 240 ? 8.211 5.691 -3.48 1 88.88 240 LEU A O 1
ATOM 1859 N N . PHE A 1 241 ? 7.68 3.828 -2.391 1 87 241 PHE A N 1
ATOM 1860 C CA . PHE A 1 241 ? 9.023 3.281 -2.553 1 87 241 PHE A CA 1
ATOM 1861 C C . PHE A 1 241 ? 9.031 2.178 -3.602 1 87 241 PHE A C 1
ATOM 1863 O O . PHE A 1 241 ? 8.055 1.443 -3.75 1 87 241 PHE A O 1
ATOM 1870 N N . PRO A 1 242 ? 10.172 2.09 -4.246 1 87 242 PRO A N 1
ATOM 1871 C CA . PRO A 1 242 ? 10.352 0.952 -5.148 1 87 242 PRO A CA 1
ATOM 1872 C C . PRO A 1 242 ? 10.453 -0.38 -4.41 1 87 242 PRO A C 1
ATOM 1874 O O . PRO A 1 242 ? 10.617 -0.401 -3.188 1 87 242 PRO A O 1
ATOM 1877 N N . VAL A 1 243 ? 10.414 -1.434 -5.117 1 89.56 243 VAL A N 1
ATOM 1878 C CA . VAL A 1 243 ? 10.328 -2.814 -4.652 1 89.56 243 VAL A CA 1
ATOM 1879 C C . VAL A 1 243 ? 11.539 -3.146 -3.787 1 89.56 243 VAL A C 1
ATOM 1881 O O . VAL A 1 243 ? 11.43 -3.91 -2.824 1 89.56 243 VAL A O 1
ATOM 1884 N N . ALA A 1 244 ? 12.633 -2.531 -3.99 1 85.38 244 ALA A N 1
ATOM 1885 C CA . ALA A 1 244 ? 13.883 -2.918 -3.34 1 85.38 244 ALA A CA 1
ATOM 1886 C C . ALA A 1 244 ? 13.922 -2.43 -1.896 1 85.38 244 ALA A C 1
ATOM 1888 O O . ALA A 1 244 ? 14.727 -2.91 -1.094 1 85.38 244 ALA A O 1
ATOM 1889 N N . PHE A 1 245 ? 13.109 -1.474 -1.584 1 81.31 245 PHE A N 1
ATOM 1890 C CA . PHE A 1 245 ? 13.133 -0.919 -0.236 1 81.31 245 PHE A CA 1
ATOM 1891 C C . PHE A 1 245 ? 12.43 -1.848 0.746 1 81.31 245 PHE A C 1
ATOM 1893 O O . PHE A 1 245 ? 11.469 -2.525 0.384 1 81.31 245 PHE A O 1
ATOM 1900 N N . THR A 1 246 ? 12.953 -1.904 1.947 1 75.69 246 THR A N 1
ATOM 1901 C CA . THR A 1 246 ? 12.461 -2.842 2.949 1 75.69 246 THR A CA 1
ATOM 1902 C C . THR A 1 246 ? 11.43 -2.176 3.852 1 75.69 246 THR A C 1
ATOM 1904 O O . THR A 1 246 ? 10.742 -2.85 4.621 1 75.69 246 THR A O 1
ATOM 1907 N N . GLY A 1 247 ? 11.258 -1.012 3.814 1 72.06 247 GLY A N 1
ATOM 1908 C CA . GLY A 1 247 ? 10.289 -0.359 4.676 1 72.06 247 GLY A CA 1
ATOM 1909 C C . GLY A 1 247 ? 8.883 -0.351 4.09 1 72.06 247 GLY A C 1
ATOM 1910 O O . GLY A 1 247 ? 8.711 -0.103 2.896 1 72.06 247 GLY A O 1
ATOM 1911 N N . SER A 1 248 ? 7.895 -0.876 4.844 1 67.44 248 SER A N 1
ATOM 1912 C CA . SER A 1 248 ? 6.492 -0.945 4.461 1 67.44 248 SER A CA 1
ATOM 1913 C C . SER A 1 248 ? 5.914 0.447 4.215 1 67.44 248 SER A C 1
ATOM 1915 O O . SER A 1 248 ? 4.914 0.596 3.516 1 67.44 248 SER A O 1
ATOM 1917 N N . ALA A 1 249 ? 6.504 1.427 4.859 1 85.62 249 ALA A N 1
ATOM 1918 C CA . ALA A 1 249 ? 5.961 2.783 4.852 1 85.62 249 ALA A CA 1
ATOM 1919 C C . ALA A 1 249 ? 6.945 3.771 5.473 1 85.62 249 ALA A C 1
ATOM 1921 O O . ALA A 1 249 ? 8 3.375 5.973 1 85.62 249 ALA A O 1
ATOM 1922 N N . LEU A 1 250 ? 6.566 5.016 5.387 1 91.25 250 LEU A N 1
ATOM 1923 C CA . LEU A 1 250 ? 7.398 6.035 6.012 1 91.25 250 LEU A CA 1
ATOM 1924 C C . LEU A 1 250 ? 7.102 6.141 7.504 1 91.25 250 LEU A C 1
ATOM 1926 O O . LEU A 1 250 ? 7.973 6.52 8.289 1 91.25 250 LEU A O 1
ATOM 1930 N N . ARG A 1 251 ? 5.84 5.797 7.824 1 94.44 251 ARG A N 1
ATOM 1931 C CA . ARG A 1 251 ? 5.426 5.902 9.219 1 94.44 251 ARG A CA 1
ATOM 1932 C C . ARG A 1 251 ? 4.418 4.816 9.578 1 94.44 251 ARG A C 1
ATOM 1934 O O . ARG A 1 251 ? 3.67 4.348 8.719 1 94.44 251 ARG A O 1
ATOM 1941 N N . THR A 1 252 ? 4.453 4.441 10.828 1 95.31 252 THR A N 1
ATOM 1942 C CA . THR A 1 252 ? 3.457 3.512 11.352 1 95.31 252 THR A CA 1
ATOM 1943 C C . THR A 1 252 ? 2.947 3.973 12.711 1 95.31 252 THR A C 1
ATOM 1945 O O . THR A 1 252 ? 3.713 4.504 13.523 1 95.31 252 THR A O 1
ATOM 1948 N N . PHE A 1 253 ? 1.65 3.836 12.883 1 97.44 253 PHE A N 1
ATOM 1949 C CA . PHE A 1 253 ? 1.04 4.133 14.172 1 97.44 253 PHE A CA 1
ATOM 1950 C C . PHE A 1 253 ? 1.241 2.977 15.148 1 97.44 253 PHE A C 1
ATOM 1952 O O . PHE A 1 253 ? 1.065 3.139 16.359 1 97.44 253 PHE A O 1
ATOM 1959 N N . LYS A 1 254 ? 1.564 1.831 14.688 1 94.44 254 LYS A N 1
ATOM 1960 C CA . LYS A 1 254 ? 1.658 0.613 15.484 1 94.44 254 LYS A CA 1
ATOM 1961 C C . LYS A 1 254 ? 2.904 0.629 16.359 1 94.44 254 LYS A C 1
ATOM 1963 O O . LYS A 1 254 ? 3.688 1.58 16.328 1 94.44 254 LYS A O 1
ATOM 1968 N N . ALA A 1 255 ? 3.008 -0.334 17.203 1 93.75 255 ALA A N 1
ATOM 1969 C CA . ALA A 1 255 ? 4.066 -0.357 18.219 1 93.75 255 ALA A CA 1
ATOM 1970 C C . ALA A 1 255 ? 5.438 -0.53 17.562 1 93.75 255 ALA A C 1
ATOM 1972 O O . ALA A 1 255 ? 6.434 0.009 18.047 1 93.75 255 ALA A O 1
ATOM 1973 N N . GLY A 1 256 ? 5.523 -1.105 16.469 1 88.88 256 GLY A N 1
ATOM 1974 C CA . GLY A 1 256 ? 6.797 -1.401 15.836 1 88.88 256 GLY A CA 1
ATOM 1975 C C . GLY A 1 256 ? 7.324 -0.254 15 1 88.88 256 GLY A C 1
ATOM 1976 O O . GLY A 1 256 ? 6.957 0.902 15.211 1 88.88 256 GLY A O 1
ATOM 1977 N N . LYS A 1 257 ? 8.367 -0.503 14.258 1 92.31 257 LYS A N 1
ATOM 1978 C CA . LYS A 1 257 ? 9.016 0.465 13.375 1 92.31 257 LYS A CA 1
ATOM 1979 C C . LYS A 1 257 ? 8.523 0.317 11.938 1 92.31 257 LYS A C 1
ATOM 1981 O O . LYS A 1 257 ? 8.219 -0.791 11.492 1 92.31 257 LYS A O 1
ATOM 1986 N N . ALA A 1 258 ? 8.391 1.402 11.242 1 92 258 ALA A N 1
ATOM 1987 C CA . ALA A 1 258 ? 7.941 1.367 9.852 1 92 258 ALA A CA 1
ATOM 1988 C C . ALA A 1 258 ? 8.93 0.608 8.977 1 92 258 ALA A C 1
ATOM 1990 O O . ALA A 1 258 ? 8.539 -0.036 8 1 92 258 ALA A O 1
ATOM 1991 N N . TYR A 1 259 ? 10.18 0.628 9.289 1 90.38 259 TYR A N 1
ATOM 1992 C CA . TYR A 1 259 ? 11.258 -0.099 8.633 1 90.38 259 TYR A CA 1
ATOM 1993 C C . TYR A 1 259 ? 12.398 -0.382 9.609 1 90.38 259 TYR A C 1
ATOM 1995 O O . TYR A 1 259 ? 12.648 0.404 10.523 1 90.38 259 TYR A O 1
ATOM 2003 N N . THR A 1 260 ? 13.031 -1.478 9.453 1 88.81 260 THR A N 1
ATOM 2004 C CA . THR A 1 260 ? 14.117 -1.896 10.336 1 88.81 260 THR A CA 1
ATOM 2005 C C . THR A 1 260 ? 15.32 -2.373 9.523 1 88.81 260 THR A C 1
ATOM 2007 O O . THR A 1 260 ? 15.164 -3.158 8.586 1 88.81 260 THR A O 1
ATOM 2010 N N . ASP A 1 261 ? 16.469 -1.865 9.812 1 88.75 261 ASP A N 1
ATOM 2011 C CA . ASP A 1 261 ? 17.75 -2.289 9.242 1 88.75 261 ASP A CA 1
ATOM 2012 C C . ASP A 1 261 ? 17.734 -2.182 7.715 1 88.75 261 ASP A C 1
ATOM 2014 O O . ASP A 1 261 ? 18.172 -3.094 7.02 1 88.75 261 ASP A O 1
ATOM 2018 N N . ASP A 1 262 ? 17.078 -1.233 7.199 1 88.75 262 ASP A N 1
ATOM 2019 C CA . ASP A 1 262 ? 17.141 -0.952 5.77 1 88.75 262 ASP A CA 1
ATOM 2020 C C . ASP A 1 262 ? 18.562 -0.523 5.367 1 88.75 262 ASP A C 1
ATOM 2022 O O . ASP A 1 262 ? 19.203 0.25 6.078 1 88.75 262 ASP A O 1
ATOM 2026 N N . PRO A 1 263 ? 18.984 -0.982 4.27 1 85 263 PRO A N 1
ATOM 2027 C CA . PRO A 1 263 ? 20.359 -0.657 3.887 1 85 263 PRO A CA 1
ATOM 2028 C C . PRO A 1 263 ? 20.562 0.833 3.621 1 85 263 PRO A C 1
ATOM 2030 O O . PRO A 1 263 ? 21.688 1.332 3.711 1 85 263 PRO A O 1
ATOM 2033 N N . VAL A 1 264 ? 19.516 1.557 3.367 1 86.06 264 VAL A N 1
ATOM 2034 C CA . VAL A 1 264 ? 19.625 2.977 3.051 1 86.06 264 VAL A CA 1
ATOM 2035 C C . VAL A 1 264 ? 19.094 3.811 4.215 1 86.06 264 VAL A C 1
ATOM 2037 O O . VAL A 1 264 ? 19.781 4.707 4.707 1 86.06 264 VAL A O 1
ATOM 2040 N N . PHE A 1 265 ? 17.953 3.398 4.758 1 86.75 265 PHE A N 1
ATOM 2041 C CA . PHE A 1 265 ? 17.25 4.23 5.73 1 86.75 265 PHE A CA 1
ATOM 2042 C C . PHE A 1 265 ? 17.656 3.854 7.152 1 86.75 265 PHE A C 1
ATOM 2044 O O . PHE A 1 265 ? 17.406 4.609 8.094 1 86.75 265 PHE A O 1
ATOM 2051 N N . GLY A 1 266 ? 18.281 2.66 7.277 1 89.06 266 GLY A N 1
ATOM 2052 C CA . GLY A 1 266 ? 18.469 2.152 8.625 1 89.06 266 GLY A CA 1
ATOM 2053 C C . GLY A 1 266 ? 17.172 1.746 9.305 1 89.06 266 GLY A C 1
ATOM 2054 O O . GLY A 1 266 ? 16.375 1.016 8.727 1 89.06 266 GLY A O 1
ATOM 2055 N N . THR A 1 267 ? 17.094 2.109 10.531 1 93 267 THR A N 1
ATOM 2056 C CA . THR A 1 267 ? 15.891 1.812 11.305 1 93 267 THR A CA 1
ATOM 2057 C C . THR A 1 267 ? 15.094 3.086 11.578 1 93 267 THR A C 1
ATOM 2059 O O . THR A 1 267 ? 15.664 4.121 11.922 1 93 267 THR A O 1
ATOM 2062 N N . ASP A 1 268 ? 13.766 3.043 11.367 1 94.62 268 ASP A N 1
ATOM 2063 C CA . ASP A 1 268 ? 12.852 4.141 11.664 1 94.62 268 ASP A CA 1
ATOM 2064 C C . ASP A 1 268 ? 13.148 4.75 13.031 1 94.62 268 ASP A C 1
ATOM 2066 O O . ASP A 1 268 ? 13.062 4.062 14.055 1 94.62 268 ASP A O 1
ATOM 2070 N N . PRO A 1 269 ? 13.445 6.035 13.102 1 96.75 269 PRO A N 1
ATOM 2071 C CA . PRO A 1 269 ? 13.836 6.656 14.367 1 96.75 269 PRO A CA 1
ATOM 2072 C C . PRO A 1 269 ? 12.633 7.082 15.203 1 96.75 269 PRO A C 1
ATOM 2074 O O . PRO A 1 269 ? 12.797 7.562 16.328 1 96.75 269 PRO A O 1
ATOM 2077 N N . GLN A 1 270 ? 11.43 6.938 14.742 1 97.62 270 GLN A N 1
ATOM 2078 C CA . GLN A 1 270 ? 10.273 7.449 15.469 1 97.62 270 GLN A CA 1
ATOM 2079 C C . GLN A 1 270 ? 10.031 6.648 16.75 1 97.62 270 GLN A C 1
ATOM 2081 O O . GLN A 1 270 ? 9.812 5.438 16.703 1 97.62 270 GLN A O 1
ATOM 2086 N N . PRO A 1 271 ? 10.016 7.312 17.891 1 98.5 271 PRO A N 1
ATOM 2087 C CA . PRO A 1 271 ? 9.664 6.637 19.141 1 98.5 271 PRO A CA 1
ATOM 2088 C C . PRO A 1 271 ? 8.156 6.461 19.312 1 98.5 271 PRO A C 1
ATOM 2090 O O . PRO A 1 271 ? 7.375 7.16 18.656 1 98.5 271 PRO A O 1
ATOM 2093 N N . LYS A 1 272 ? 7.844 5.461 20.188 1 98.44 272 LYS A N 1
ATOM 2094 C CA . LYS A 1 272 ? 6.438 5.223 20.5 1 98.44 272 LYS A CA 1
ATOM 2095 C C . LYS A 1 272 ? 6.137 5.527 21.969 1 98.44 272 LYS A C 1
ATOM 2097 O O . LYS A 1 272 ? 5.008 5.344 22.422 1 98.44 272 LYS A O 1
ATOM 2102 N N . HIS A 1 273 ? 7.156 5.996 22.656 1 98.75 273 HIS A N 1
ATOM 2103 C CA . HIS A 1 273 ? 7.047 6.293 24.078 1 98.75 273 HIS A CA 1
ATOM 2104 C C . HIS A 1 273 ? 7.914 7.492 24.453 1 98.75 273 HIS A C 1
ATOM 2106 O O . HIS A 1 273 ? 9 7.676 23.906 1 98.75 273 HIS A O 1
ATOM 2112 N N . MET A 1 274 ? 7.535 8.203 25.531 1 98.62 274 MET A N 1
ATOM 2113 C CA . MET A 1 274 ? 8.211 9.414 25.984 1 98.62 274 MET A CA 1
ATOM 2114 C C . MET A 1 274 ? 9.625 9.102 26.453 1 98.62 274 MET A C 1
ATOM 2116 O O . MET A 1 274 ? 10.516 9.961 26.375 1 98.62 274 MET A O 1
ATOM 2120 N N . ASP A 1 275 ? 9.805 7.836 26.875 1 98.38 275 ASP A N 1
ATOM 2121 C CA . ASP A 1 275 ? 11.125 7.426 27.344 1 98.38 275 ASP A CA 1
ATOM 2122 C C . ASP A 1 275 ? 12.164 7.543 26.234 1 98.38 275 ASP A C 1
ATOM 2124 O O . ASP A 1 275 ? 13.359 7.645 26.5 1 98.38 275 ASP A O 1
ATOM 2128 N N . ASN A 1 276 ? 11.75 7.508 25.031 1 98.38 276 ASN A N 1
ATOM 2129 C CA . ASN A 1 276 ? 12.656 7.527 23.891 1 98.38 276 ASN A CA 1
ATOM 2130 C C . ASN A 1 276 ? 12.516 8.812 23.078 1 98.38 276 ASN A C 1
ATOM 2132 O O . ASN A 1 276 ? 12.891 8.859 21.906 1 98.38 276 ASN A O 1
ATOM 2136 N N . LEU A 1 277 ? 11.93 9.867 23.719 1 98.5 277 LEU A N 1
ATOM 2137 C CA . LEU A 1 277 ? 11.75 11.148 23.047 1 98.5 277 LEU A CA 1
ATOM 2138 C C . LEU A 1 277 ? 13.07 11.656 22.469 1 98.5 277 LEU A C 1
ATOM 2140 O O . LEU A 1 277 ? 14.086 11.68 23.172 1 98.5 277 LEU A O 1
ATOM 2144 N N . TYR A 1 278 ? 13.094 11.961 21.234 1 98.56 278 TYR A N 1
ATOM 2145 C CA . TYR A 1 278 ? 14.242 12.594 20.609 1 98.56 278 TYR A CA 1
ATOM 2146 C C . TYR A 1 278 ? 14.445 14.008 21.141 1 98.56 278 TYR A C 1
ATOM 2148 O O . TYR A 1 278 ? 13.516 14.812 21.156 1 98.56 278 TYR A O 1
ATOM 2156 N N . LYS A 1 279 ? 15.648 14.375 21.531 1 97.81 279 LYS A N 1
ATOM 2157 C CA . LYS A 1 279 ? 15.938 15.656 22.188 1 97.81 279 LYS A CA 1
ATOM 2158 C C . LYS A 1 279 ? 16.969 16.453 21.391 1 97.81 279 LYS A C 1
ATOM 2160 O O . LYS A 1 279 ? 17.484 17.469 21.875 1 97.81 279 LYS A O 1
ATOM 2165 N N . GLY A 1 280 ? 17.297 15.984 20.234 1 97.12 280 GLY A N 1
ATOM 2166 C CA . GLY A 1 280 ? 18.266 16.688 19.406 1 97.12 280 GLY A CA 1
ATOM 2167 C C . GLY A 1 280 ? 17.688 17.875 18.672 1 97.12 280 GLY A C 1
ATOM 2168 O O . GLY A 1 280 ? 16.531 18.25 18.906 1 97.12 280 GLY A O 1
ATOM 2169 N N . THR A 1 281 ? 18.453 18.531 17.812 1 95.19 281 THR A N 1
ATOM 2170 C CA . THR A 1 281 ? 18.062 19.766 17.125 1 95.19 281 THR A CA 1
ATOM 2171 C C . THR A 1 281 ? 17.641 19.469 15.695 1 95.19 281 THR A C 1
ATOM 2173 O O . THR A 1 281 ? 17.047 20.328 15.031 1 95.19 281 THR A O 1
ATOM 2176 N N . ASN A 1 282 ? 17.969 18.328 15.227 1 93.19 282 ASN A N 1
ATOM 2177 C CA . ASN A 1 282 ? 17.594 17.984 13.859 1 93.19 282 ASN A CA 1
ATOM 2178 C C . ASN A 1 282 ? 16.078 17.891 13.703 1 93.19 282 ASN A C 1
ATOM 2180 O O . ASN A 1 282 ? 15.352 17.75 14.695 1 93.19 282 ASN A O 1
ATOM 2184 N N . ASP A 1 283 ? 15.625 18.078 12.398 1 93.88 283 ASP A N 1
ATOM 2185 C CA . ASP A 1 283 ? 14.195 17.922 12.141 1 93.88 283 ASP A CA 1
ATOM 2186 C C . ASP A 1 283 ? 13.383 18.906 12.977 1 93.88 283 ASP A C 1
ATOM 2188 O O . ASP A 1 283 ? 12.32 18.562 13.5 1 93.88 283 ASP A O 1
ATOM 2192 N N . ARG A 1 284 ? 13.992 20.078 13.227 1 91.75 284 ARG A N 1
ATOM 2193 C CA . ARG A 1 284 ? 13.391 21.172 13.984 1 91.75 284 ARG A CA 1
ATOM 2194 C C . ARG A 1 284 ? 13.008 20.703 15.391 1 91.75 284 ARG A C 1
ATOM 2196 O O . ARG A 1 284 ? 11.906 21 15.859 1 91.75 284 ARG A O 1
ATOM 2203 N N . GLY A 1 285 ? 13.891 20 15.969 1 95.12 285 GLY A N 1
ATOM 2204 C CA . GLY A 1 285 ? 13.656 19.469 17.297 1 95.12 285 GLY A CA 1
ATOM 2205 C C . GLY A 1 285 ? 12.82 18.203 17.312 1 95.12 285 GLY A C 1
ATOM 2206 O O . GLY A 1 285 ? 12.125 17.922 18.281 1 95.12 285 GLY A O 1
ATOM 2207 N N . GLY A 1 286 ? 12.719 17.484 16.156 1 96.75 286 GLY A N 1
ATOM 2208 C CA . GLY A 1 286 ? 12.062 16.188 16.078 1 96.75 286 GLY A CA 1
ATOM 2209 C C . GLY A 1 286 ? 10.602 16.281 15.672 1 96.75 286 GLY A C 1
ATOM 2210 O O . GLY A 1 286 ? 9.766 15.562 16.219 1 96.75 286 GLY A O 1
ATOM 2211 N N . VAL A 1 287 ? 10.242 17.172 14.75 1 95.75 287 VAL A N 1
ATOM 2212 C CA . VAL A 1 287 ? 8.844 17.344 14.383 1 95.75 287 VAL A CA 1
ATOM 2213 C C . VAL A 1 287 ? 8.32 16.047 13.75 1 95.75 287 VAL A C 1
ATOM 2215 O O . VAL A 1 287 ? 7.219 15.594 14.078 1 95.75 287 VAL A O 1
ATOM 2218 N N . HIS A 1 288 ? 9.102 15.484 12.82 1 97.12 288 HIS A N 1
ATOM 2219 C CA . HIS A 1 288 ? 8.695 14.219 12.227 1 97.12 288 HIS A CA 1
ATOM 2220 C C . HIS A 1 288 ? 9.031 13.047 13.141 1 97.12 288 HIS A C 1
ATOM 2222 O O . HIS A 1 288 ? 8.219 12.133 13.32 1 97.12 288 HIS A O 1
ATOM 2228 N N . ILE A 1 289 ? 10.156 13.055 13.773 1 97.69 289 ILE A N 1
ATOM 2229 C CA . ILE A 1 289 ? 10.656 11.953 14.594 1 97.69 289 ILE A CA 1
ATOM 2230 C C . ILE A 1 289 ? 9.711 11.719 15.766 1 97.69 289 ILE A C 1
ATOM 2232 O O . ILE A 1 289 ? 9.18 10.617 15.938 1 97.69 289 ILE A O 1
ATOM 2236 N N . ASN A 1 290 ? 9.391 12.75 16.469 1 98.62 290 ASN A N 1
ATOM 2237 C CA . ASN A 1 290 ? 8.664 12.602 17.719 1 98.62 290 ASN A CA 1
ATOM 2238 C C . ASN A 1 290 ? 7.164 12.461 17.484 1 98.62 290 ASN A C 1
ATOM 2240 O O . ASN A 1 290 ? 6.414 12.148 18.422 1 98.62 290 ASN A O 1
ATOM 2244 N N . SER A 1 291 ? 6.695 12.688 16.266 1 98.56 291 SER A N 1
ATOM 2245 C CA . SER A 1 291 ? 5.27 12.539 16 1 98.56 291 SER A CA 1
ATOM 2246 C C . SER A 1 291 ? 4.812 11.102 16.219 1 98.56 291 SER A C 1
ATOM 2248 O O . SER A 1 291 ? 3.619 10.836 16.375 1 98.56 291 SER A O 1
ATOM 2250 N N . GLY A 1 292 ? 5.762 10.148 16.297 1 98.62 292 GLY A N 1
ATOM 2251 C CA . GLY A 1 292 ? 5.445 8.742 16.516 1 98.62 292 GLY A CA 1
ATOM 2252 C C . GLY A 1 292 ? 4.758 8.5 17.859 1 98.62 292 GLY A C 1
ATOM 2253 O O . GLY A 1 292 ? 3.969 7.559 17.984 1 98.62 292 GLY A O 1
ATOM 2254 N N . ILE A 1 293 ? 5.039 9.336 18.844 1 98.88 293 ILE A N 1
ATOM 2255 C CA . ILE A 1 293 ? 4.5 9.133 20.188 1 98.88 293 ILE A CA 1
ATOM 2256 C C . ILE A 1 293 ? 3.012 9.469 20.203 1 98.88 293 ILE A C 1
ATOM 2258 O O . ILE A 1 293 ? 2.178 8.625 20.531 1 98.88 293 ILE A O 1
ATOM 2262 N N . PRO A 1 294 ? 2.617 10.68 19.75 1 98.94 294 PRO A N 1
ATOM 2263 C CA . PRO A 1 294 ? 1.175 10.938 19.734 1 98.94 294 PRO A CA 1
ATOM 2264 C C . PRO A 1 294 ? 0.443 10.102 18.688 1 98.94 294 PRO A C 1
ATOM 2266 O O . PRO A 1 294 ? -0.735 9.781 18.859 1 98.94 294 PRO A O 1
ATOM 2269 N N . ASN A 1 295 ? 1.092 9.727 17.531 1 98.88 295 ASN A N 1
ATOM 2270 C CA . ASN A 1 295 ? 0.483 8.797 16.594 1 98.88 295 ASN A CA 1
ATOM 2271 C C . ASN A 1 295 ? 0.078 7.492 17.266 1 98.88 295 ASN A C 1
ATOM 2273 O O . ASN A 1 295 ? -1.039 7.008 17.078 1 98.88 295 ASN A O 1
ATOM 2277 N N . HIS A 1 296 ? 1.021 6.969 18.016 1 98.88 296 HIS A N 1
ATOM 2278 C CA . HIS A 1 296 ? 0.771 5.688 18.672 1 98.88 296 HIS A CA 1
ATOM 2279 C C . HIS A 1 296 ? -0.308 5.816 19.734 1 98.88 296 HIS A C 1
ATOM 2281 O O . HIS A 1 296 ? -1.103 4.895 19.938 1 98.88 296 HIS A O 1
ATOM 2287 N N . ALA A 1 297 ? -0.351 6.938 20.422 1 98.94 297 ALA A N 1
ATOM 2288 C CA . ALA A 1 297 ? -1.424 7.184 21.375 1 98.94 297 ALA A CA 1
ATOM 2289 C C . ALA A 1 297 ? -2.789 7.129 20.703 1 98.94 297 ALA A C 1
ATOM 2291 O O . ALA A 1 297 ? -3.723 6.512 21.219 1 98.94 297 ALA A O 1
ATOM 2292 N N . PHE A 1 298 ? -2.932 7.746 19.562 1 98.94 298 PHE A N 1
ATOM 2293 C CA . PHE A 1 298 ? -4.191 7.723 18.828 1 98.94 298 PHE A CA 1
ATOM 2294 C C . PHE A 1 298 ? -4.562 6.301 18.438 1 98.94 298 PHE A C 1
ATOM 2296 O O . PHE A 1 298 ? -5.719 5.891 18.578 1 98.94 298 PHE A O 1
ATOM 2303 N N . TYR A 1 299 ? -3.562 5.566 17.922 1 98.75 299 TYR A N 1
ATOM 2304 C CA . TYR A 1 299 ? -3.76 4.172 17.531 1 98.75 299 TYR A CA 1
ATOM 2305 C C . TYR A 1 299 ? -4.301 3.354 18.688 1 98.75 299 TYR A C 1
ATOM 2307 O O . TYR A 1 299 ? -5.285 2.623 18.547 1 98.75 299 TYR A O 1
ATOM 2315 N N . LEU A 1 300 ? -3.672 3.51 19.875 1 98.81 300 LEU A N 1
ATOM 2316 C CA . LEU A 1 300 ? -4.086 2.76 21.062 1 98.81 300 LEU A CA 1
ATOM 2317 C C . LEU A 1 300 ? -5.504 3.137 21.469 1 98.81 300 LEU A C 1
ATOM 2319 O O . LEU A 1 300 ? -6.309 2.264 21.812 1 98.81 300 LEU A O 1
ATOM 2323 N N . ALA A 1 301 ? -5.805 4.406 21.438 1 98.88 301 ALA A N 1
ATOM 2324 C CA . ALA A 1 301 ? -7.141 4.871 21.797 1 98.88 301 ALA A CA 1
ATOM 2325 C C . ALA A 1 301 ? -8.195 4.312 20.844 1 98.88 301 ALA A C 1
ATOM 2327 O O . ALA A 1 301 ? -9.211 3.777 21.281 1 98.88 301 ALA A O 1
ATOM 2328 N N . ALA A 1 302 ? -7.941 4.441 19.562 1 98.81 302 ALA A N 1
ATOM 2329 C CA . ALA A 1 302 ? -8.883 3.982 18.547 1 98.81 302 ALA A CA 1
ATOM 2330 C C . ALA A 1 302 ? -9.109 2.479 18.641 1 98.81 302 ALA A C 1
ATOM 2332 O O . ALA A 1 302 ? -10.25 2.012 18.578 1 98.81 302 ALA A O 1
ATOM 2333 N N . LYS A 1 303 ? -8.016 1.74 18.812 1 97.94 303 LYS A N 1
ATOM 2334 C CA . LYS A 1 303 ? -8.109 0.287 18.922 1 97.94 303 LYS A CA 1
ATOM 2335 C C . LYS A 1 303 ? -8.93 -0.119 20.141 1 97.94 303 LYS A C 1
ATOM 2337 O O . LYS A 1 303 ? -9.734 -1.049 20.062 1 97.94 303 LYS A O 1
ATOM 2342 N N . SER A 1 304 ? -8.688 0.529 21.234 1 98.44 304 SER A N 1
ATOM 2343 C CA . SER A 1 304 ? -9.414 0.233 22.469 1 98.44 304 SER A CA 1
ATOM 2344 C C . SER A 1 304 ? -10.906 0.498 22.312 1 98.44 304 SER A C 1
ATOM 2346 O O . SER A 1 304 ? -11.734 -0.248 22.828 1 98.44 304 SER A O 1
ATOM 2348 N N . LEU A 1 305 ? -11.242 1.509 21.609 1 98.56 305 LEU A N 1
ATOM 2349 C CA . LEU A 1 305 ? -12.633 1.929 21.469 1 98.56 305 LEU A CA 1
ATOM 2350 C C . LEU A 1 305 ? -13.344 1.101 20.406 1 98.56 305 LEU A C 1
ATOM 2352 O O . LEU A 1 305 ? -14.57 0.969 20.438 1 98.56 305 LEU A O 1
ATOM 2356 N N . GLY A 1 306 ? -12.633 0.581 19.422 1 97.38 306 GLY A N 1
ATOM 2357 C CA . GLY A 1 306 ? -13.203 -0.266 18.391 1 97.38 306 GLY A CA 1
ATOM 2358 C C . GLY A 1 306 ? -13.992 0.511 17.359 1 97.38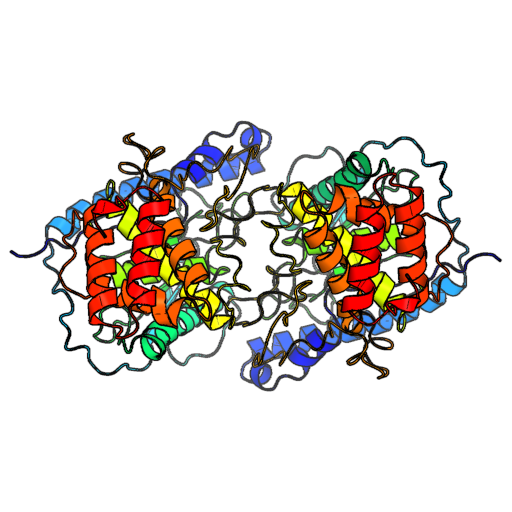 306 GLY A C 1
ATOM 2359 O O . GLY A 1 306 ? -13.938 1.743 17.328 1 97.38 306 GLY A O 1
ATOM 2360 N N . GLY A 1 307 ? -14.586 -0.246 16.359 1 97.19 307 GLY A N 1
ATOM 2361 C CA . GLY A 1 307 ? -15.359 0.385 15.305 1 97.19 307 GLY A CA 1
ATOM 2362 C C . GLY A 1 307 ? -14.508 1.109 14.281 1 97.19 307 GLY A C 1
ATOM 2363 O O . GLY A 1 307 ? -13.547 0.545 13.758 1 97.19 307 GLY A O 1
ATOM 2364 N N . TYR A 1 308 ? -14.938 2.316 14.016 1 98.06 308 TYR A N 1
ATOM 2365 C CA . TYR A 1 308 ? -14.188 3.143 13.07 1 98.06 308 TYR A CA 1
ATOM 2366 C C . TYR A 1 308 ? -13.438 4.25 13.797 1 98.06 308 TYR A C 1
ATOM 2368 O O . TYR A 1 308 ? -13.953 4.836 14.758 1 98.06 308 TYR A O 1
ATOM 2376 N N . SER A 1 309 ? -12.266 4.57 13.383 1 98.62 309 SER A N 1
ATOM 2377 C CA . SER A 1 309 ? -11.359 5.453 14.102 1 98.62 309 SER A CA 1
ATOM 2378 C C . SER A 1 309 ? -11.953 6.848 14.258 1 98.62 309 SER A C 1
ATOM 2380 O O . SER A 1 309 ? -11.633 7.562 15.211 1 98.62 309 SER A O 1
ATOM 2382 N N . TRP A 1 310 ? -12.82 7.266 13.32 1 98.62 310 TRP A N 1
ATOM 2383 C CA . TRP A 1 310 ? -13.305 8.641 13.281 1 98.62 310 TRP A CA 1
ATOM 2384 C C . TRP A 1 310 ? -14.555 8.805 14.148 1 98.62 310 TRP A C 1
ATOM 2386 O O . TRP A 1 310 ? -14.992 9.93 14.414 1 98.62 310 TRP A O 1
ATOM 2396 N N . GLU A 1 311 ? -15.125 7.746 14.648 1 98.25 311 GLU A N 1
ATOM 2397 C CA . GLU A 1 311 ? -16.406 7.82 15.344 1 98.25 311 GLU A CA 1
ATOM 2398 C C . GLU A 1 311 ? -16.234 8.367 16.766 1 98.25 311 GLU A C 1
ATOM 2400 O O . GLU A 1 311 ? -17.031 9.188 17.219 1 98.25 311 GLU A O 1
ATOM 2405 N N . LYS A 1 312 ? -15.195 7.875 17.469 1 98.56 312 LYS A N 1
ATOM 2406 C CA . LYS A 1 312 ? -15 8.312 18.844 1 98.56 312 LYS A CA 1
ATOM 2407 C C . LYS A 1 312 ? -13.648 8.992 19.016 1 98.56 312 LYS A C 1
ATOM 2409 O O . LYS A 1 312 ? -13.578 10.211 19.203 1 98.56 312 LYS A O 1
ATOM 2414 N N . ALA A 1 313 ? -12.57 8.234 18.812 1 98.75 313 ALA A N 1
ATOM 2415 C CA . ALA A 1 313 ? -11.25 8.82 18.969 1 98.75 313 ALA A CA 1
ATOM 2416 C C . ALA A 1 313 ? -11.055 10.016 18.047 1 98.75 313 ALA A C 1
ATOM 2418 O O . ALA A 1 313 ? -10.617 11.086 18.469 1 98.75 313 ALA A O 1
ATOM 2419 N N . GLY A 1 314 ? -11.383 9.828 16.781 1 98.81 314 GLY A N 1
ATOM 2420 C CA . GLY A 1 314 ? -11.242 10.898 15.797 1 98.81 314 GLY A CA 1
ATOM 2421 C C . GLY A 1 314 ? -12.062 12.125 16.141 1 98.81 314 GLY A C 1
ATOM 2422 O O . GLY A 1 314 ? -11.602 13.258 15.953 1 98.81 314 GLY A O 1
ATOM 2423 N N . LYS A 1 315 ? -13.258 11.945 16.594 1 98.5 315 LYS A N 1
ATOM 2424 C CA . LYS A 1 315 ? -14.102 13.062 17 1 98.5 315 LYS A CA 1
ATOM 2425 C C . LYS A 1 315 ? -13.453 13.844 18.141 1 98.5 315 LYS A C 1
ATOM 2427 O O . LYS A 1 315 ? -13.5 15.078 18.156 1 98.5 315 LYS A O 1
ATOM 2432 N N . VAL A 1 316 ? -12.883 13.164 19.078 1 98.75 316 VAL A N 1
ATOM 2433 C CA . VAL A 1 316 ? -12.211 13.82 20.188 1 98.75 316 VAL A CA 1
ATOM 2434 C C . VAL A 1 316 ? -11.039 14.656 19.672 1 98.75 316 VAL A C 1
ATOM 2436 O O . VAL A 1 316 ? -10.859 15.805 20.078 1 98.75 316 VAL A O 1
ATOM 2439 N N . TRP A 1 317 ? -10.195 14.055 18.828 1 98.75 317 TRP A N 1
ATOM 2440 C CA . TRP A 1 317 ? -9.078 14.797 18.266 1 98.75 317 TRP A CA 1
ATOM 2441 C C . TRP A 1 317 ? -9.562 16.031 17.516 1 98.75 317 TRP A C 1
ATOM 2443 O O . TRP A 1 317 ? -8.984 17.109 17.641 1 98.75 317 TRP A O 1
ATOM 2453 N N . TYR A 1 318 ? -10.625 15.867 16.672 1 98.31 318 TYR A N 1
ATOM 2454 C CA . TYR A 1 318 ? -11.18 16.984 15.906 1 98.31 318 TYR A CA 1
ATOM 2455 C C . TYR A 1 318 ? -11.656 18.094 16.828 1 98.31 318 TYR A C 1
ATOM 2457 O O . TYR A 1 318 ? -11.281 19.266 16.656 1 98.31 318 TYR A O 1
ATOM 2465 N N . LYS A 1 319 ? -12.438 17.75 17.828 1 98 319 LYS A N 1
ATOM 2466 C CA . LYS A 1 319 ? -12.977 18.734 18.766 1 98 319 LYS A CA 1
ATOM 2467 C C . LYS A 1 319 ? -11.867 19.391 19.578 1 98 319 LYS A C 1
ATOM 2469 O O . LYS A 1 319 ? -11.977 20.562 19.938 1 98 319 LYS A O 1
ATOM 2474 N N . THR A 1 320 ? -10.875 18.641 19.906 1 98.25 320 THR A N 1
ATOM 2475 C CA . THR A 1 320 ? -9.742 19.203 20.625 1 98.25 320 THR A CA 1
ATOM 2476 C C . THR A 1 320 ? -9.062 20.297 19.797 1 98.25 320 THR A C 1
ATOM 2478 O O . THR A 1 320 ? -8.789 21.391 20.297 1 98.25 320 THR A O 1
ATOM 2481 N N . MET A 1 321 ? -8.844 19.984 18.547 1 96.69 321 MET A N 1
ATOM 2482 C CA . MET A 1 321 ? -8.148 20.922 17.656 1 96.69 321 MET A CA 1
ATOM 2483 C C . MET A 1 321 ? -8.93 22.219 17.516 1 96.69 321 MET A C 1
ATOM 2485 O O . MET A 1 321 ? -8.336 23.297 17.391 1 96.69 321 MET A O 1
ATOM 2489 N N . ILE A 1 322 ? -10.25 22.188 17.578 1 94.88 322 ILE A N 1
ATOM 2490 C CA . ILE A 1 322 ? -11.031 23.391 17.344 1 94.88 322 ILE A CA 1
ATOM 2491 C C . ILE A 1 322 ? -11.523 23.953 18.672 1 94.88 322 ILE A C 1
ATOM 2493 O O . ILE A 1 322 ? -12.367 24.859 18.688 1 94.88 322 ILE A O 1
ATOM 2497 N N . SER A 1 323 ? -11.047 23.484 19.781 1 93.75 323 SER A N 1
ATOM 2498 C CA . SER A 1 323 ? -11.578 23.812 21.094 1 93.75 323 SER A CA 1
ATOM 2499 C C . SER A 1 323 ? -11.117 25.188 21.547 1 93.75 323 SER A C 1
ATOM 2501 O O . SER A 1 323 ? -11.703 25.781 22.469 1 93.75 323 SER A O 1
ATOM 2503 N N . GLY A 1 324 ? -9.969 25.672 20.984 1 90.38 324 GLY A N 1
ATOM 2504 C CA . GLY A 1 324 ? -9.344 26.875 21.484 1 90.38 324 GLY A CA 1
ATOM 2505 C C . GLY A 1 324 ? -8.438 26.641 22.672 1 90.38 324 GLY A C 1
ATOM 2506 O O . GLY A 1 324 ? -7.777 27.562 23.156 1 90.38 324 GLY A O 1
ATOM 2507 N N . LYS A 1 325 ? -8.297 25.391 23.047 1 88.38 325 LYS A N 1
ATOM 2508 C CA . LYS A 1 325 ? -7.512 25.031 24.234 1 88.38 325 LYS A CA 1
ATOM 2509 C C . LYS A 1 325 ? -6.047 24.797 23.859 1 88.38 325 LYS A C 1
ATOM 2511 O O . LYS A 1 325 ? -5.199 24.656 24.75 1 88.38 325 LYS A O 1
ATOM 2516 N N . ILE A 1 326 ? -5.785 24.781 22.641 1 94.56 326 ILE A N 1
ATOM 2517 C CA . ILE A 1 326 ? -4.465 24.359 22.188 1 94.56 326 ILE A CA 1
ATOM 2518 C C . ILE A 1 326 ? -3.662 25.578 21.734 1 94.56 326 ILE A C 1
ATOM 2520 O O . ILE A 1 326 ? -3.885 26.094 20.641 1 94.56 326 ILE A O 1
ATOM 2524 N N . GLU A 1 327 ? -2.703 25.922 22.516 1 92.81 327 GLU A N 1
ATOM 2525 C CA . GLU A 1 327 ? -1.843 27.062 22.172 1 92.81 327 GLU A CA 1
ATOM 2526 C C . GLU A 1 327 ? -0.786 26.656 21.141 1 92.81 327 GLU A C 1
ATOM 2528 O O . GLU A 1 327 ? -0.438 25.484 21.031 1 92.81 327 GLU A O 1
ATOM 2533 N N . PRO A 1 328 ? -0.181 27.594 20.438 1 92.12 328 PRO A N 1
ATOM 2534 C CA . PRO A 1 328 ? 0.768 27.312 19.359 1 92.12 328 PRO A CA 1
ATOM 2535 C C . PRO A 1 328 ? 1.983 26.516 19.844 1 92.12 328 PRO A C 1
ATOM 2537 O O . PRO A 1 328 ? 2.562 25.75 19.078 1 92.12 328 PRO A O 1
ATOM 2540 N N . THR A 1 329 ? 2.375 26.656 21.109 1 95.19 329 THR A N 1
ATOM 2541 C CA . THR A 1 329 ? 3.559 25.969 21.625 1 95.19 329 THR A CA 1
ATOM 2542 C C . THR A 1 329 ? 3.162 24.766 22.469 1 95.19 329 THR A C 1
ATOM 2544 O O . THR A 1 329 ? 3.926 24.344 23.344 1 95.19 329 THR A O 1
ATOM 2547 N N . CYS A 1 330 ? 1.988 24.328 22.234 1 96.69 330 CYS A N 1
ATOM 2548 C CA . CYS A 1 330 ? 1.419 23.219 22.984 1 96.69 330 CYS A CA 1
ATOM 2549 C C . CYS A 1 330 ? 2.371 22.031 23 1 96.69 330 CYS A C 1
ATOM 2551 O O . CYS A 1 330 ? 2.93 21.656 21.969 1 96.69 330 CYS A O 1
ATOM 2553 N N . ASP A 1 331 ? 2.605 21.453 24.219 1 98.06 331 ASP A N 1
ATOM 2554 C CA . ASP A 1 331 ? 3.398 20.219 24.328 1 98.06 331 ASP A CA 1
ATOM 2555 C C . ASP A 1 331 ? 2.502 18.984 24.391 1 98.06 331 ASP A C 1
ATOM 2557 O O . ASP A 1 331 ? 1.276 19.109 24.344 1 98.06 331 ASP A O 1
ATOM 2561 N N . PHE A 1 332 ? 3.098 17.828 24.469 1 98.81 332 PHE A N 1
ATOM 2562 C CA . PHE A 1 332 ? 2.348 16.578 24.438 1 98.81 332 PHE A CA 1
ATOM 2563 C C . PHE A 1 332 ? 1.413 16.469 25.625 1 98.81 332 PHE A C 1
ATOM 2565 O O . PHE A 1 332 ? 0.259 16.047 25.484 1 98.81 332 PHE A O 1
ATOM 2572 N N . LYS A 1 333 ? 1.926 16.797 26.766 1 98.31 333 LYS A N 1
ATOM 2573 C CA . LYS A 1 333 ? 1.144 16.656 28 1 98.31 333 LYS A CA 1
ATOM 2574 C C . LYS A 1 333 ? -0.106 17.531 27.953 1 98.31 333 LYS A C 1
ATOM 2576 O O . LYS A 1 333 ? -1.2 17.078 28.297 1 98.31 333 LYS A O 1
ATOM 2581 N N . THR A 1 334 ? 0.077 18.781 27.578 1 98 334 THR A N 1
ATOM 2582 C CA . THR A 1 334 ? -1.049 19.703 27.5 1 98 334 THR A CA 1
ATOM 2583 C C . THR A 1 334 ? -2.076 19.203 26.484 1 98 334 THR A C 1
ATOM 2585 O O . THR A 1 334 ? -3.281 19.234 26.75 1 98 334 THR A O 1
ATOM 2588 N N . PHE A 1 335 ? -1.635 18.781 25.328 1 98.62 335 PHE A N 1
ATOM 2589 C CA . PHE A 1 335 ? -2.537 18.266 24.312 1 98.62 335 PHE A CA 1
ATOM 2590 C C . PHE A 1 335 ? -3.287 17.031 24.828 1 98.62 335 PHE A C 1
ATOM 2592 O O . PHE A 1 335 ? -4.5 16.922 24.625 1 98.62 335 PHE A O 1
ATOM 2599 N N . ALA A 1 336 ? -2.537 16.109 25.469 1 98.75 336 ALA A N 1
ATOM 2600 C CA . ALA A 1 336 ? -3.123 14.891 26.016 1 98.75 336 ALA A CA 1
ATOM 2601 C C . ALA A 1 336 ? -4.234 15.219 27.016 1 98.75 336 ALA A C 1
ATOM 2603 O O . ALA A 1 336 ? -5.332 14.656 26.938 1 98.75 336 ALA A O 1
ATOM 2604 N N . LYS A 1 337 ? -3.982 16.109 27.891 1 98.25 337 LYS A N 1
ATOM 2605 C CA . LYS A 1 337 ? -4.984 16.5 28.875 1 98.25 337 LYS A CA 1
ATOM 2606 C C . LYS A 1 337 ? -6.207 17.109 28.203 1 98.25 337 LYS A C 1
ATOM 2608 O O . LYS A 1 337 ? -7.344 16.859 28.609 1 98.25 337 LYS A O 1
ATOM 2613 N N . ALA A 1 338 ? -5.969 17.938 27.219 1 98.25 338 ALA A N 1
ATOM 2614 C CA . ALA A 1 338 ? -7.078 18.547 26.5 1 98.25 338 ALA A CA 1
ATOM 2615 C C . ALA A 1 338 ? -7.953 17.484 25.844 1 98.25 338 ALA A C 1
ATOM 2617 O O . ALA A 1 338 ? -9.18 17.594 25.844 1 98.25 338 ALA A O 1
ATOM 2618 N N . THR A 1 339 ? -7.34 16.438 25.234 1 98.69 339 THR A N 1
ATOM 2619 C CA . THR A 1 339 ? -8.117 15.383 24.578 1 98.69 339 THR A CA 1
ATOM 2620 C C . THR A 1 339 ? -8.938 14.609 25.609 1 98.69 339 THR A C 1
ATOM 2622 O O . THR A 1 339 ? -10.078 14.227 25.344 1 98.69 339 THR A O 1
ATOM 2625 N N . VAL A 1 340 ? -8.344 14.352 26.766 1 98.56 340 VAL A N 1
ATOM 2626 C CA . VAL A 1 340 ? -9.062 13.656 27.828 1 98.56 340 VAL A CA 1
ATOM 2627 C C . VAL A 1 340 ? -10.258 14.5 28.281 1 98.56 340 VAL A C 1
ATOM 2629 O O . VAL A 1 340 ? -11.367 13.977 28.438 1 98.56 340 VAL A O 1
ATOM 2632 N N . ASP A 1 341 ? -10.047 15.812 28.469 1 97.88 341 ASP A N 1
ATOM 2633 C CA . ASP A 1 341 ? -11.125 16.719 28.875 1 97.88 341 ASP A CA 1
ATOM 2634 C C . ASP A 1 341 ? -12.234 16.734 27.828 1 97.88 341 ASP A C 1
ATOM 2636 O O . ASP A 1 341 ? -13.414 16.641 28.172 1 97.88 341 ASP A O 1
ATOM 2640 N N . VAL A 1 342 ? -11.883 16.844 26.594 1 98.19 342 VAL A N 1
ATOM 2641 C CA . VAL A 1 342 ? -12.852 16.922 25.5 1 98.19 342 VAL A CA 1
ATOM 2642 C C . VAL A 1 342 ? -13.648 15.617 25.422 1 98.19 342 VAL A C 1
ATOM 2644 O O . VAL A 1 342 ? -14.852 15.641 25.188 1 98.19 342 VAL A O 1
ATOM 2647 N N . ALA A 1 343 ? -12.961 14.484 25.562 1 98.5 343 ALA A N 1
ATOM 2648 C CA . ALA A 1 343 ? -13.656 13.203 25.562 1 98.5 343 ALA A CA 1
ATOM 2649 C C . ALA A 1 343 ? -14.742 13.172 26.641 1 98.5 343 ALA A C 1
ATOM 2651 O O . ALA A 1 343 ? -15.844 12.672 26.406 1 98.5 343 ALA A O 1
ATOM 2652 N N . GLY A 1 344 ? -14.406 13.656 27.828 1 97.75 344 GLY A N 1
ATOM 2653 C CA . GLY A 1 344 ? -15.367 13.703 28.906 1 97.75 344 GLY A CA 1
ATOM 2654 C C . GLY A 1 344 ? -16.547 14.609 28.625 1 97.75 344 GLY A C 1
ATOM 2655 O O . GLY A 1 344 ? -17.672 14.336 29.062 1 97.75 344 GLY A O 1
ATOM 2656 N N . GLU A 1 345 ? -16.344 15.633 27.938 1 97.25 345 GLU A N 1
ATOM 2657 C CA . GLU A 1 345 ? -17.391 16.609 27.594 1 97.25 345 GLU A CA 1
ATOM 2658 C C . GLU A 1 345 ? -18.266 16.094 26.453 1 97.25 345 GLU A C 1
ATOM 2660 O O . GLU A 1 345 ? -19.469 16.312 26.453 1 97.25 345 GLU A O 1
ATOM 2665 N N . GLU A 1 346 ? -17.672 15.398 25.5 1 97 346 GLU A N 1
ATOM 2666 C CA . GLU A 1 346 ? -18.328 15.039 24.25 1 97 346 GLU A CA 1
ATOM 2667 C C . GLU A 1 346 ? -19.141 13.758 24.406 1 97 346 GLU A C 1
ATOM 2669 O O . GLU A 1 346 ? -20.141 13.562 23.719 1 97 346 GLU A O 1
ATOM 2674 N N . PHE A 1 347 ? -18.672 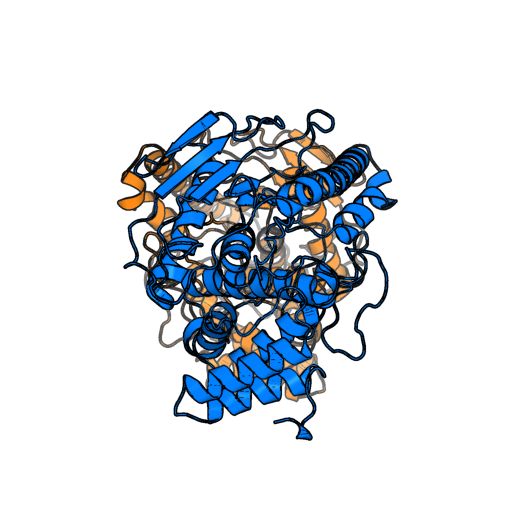12.891 25.297 1 97.94 347 PHE A N 1
ATOM 2675 C CA . PHE A 1 347 ? -19.312 11.594 25.391 1 97.94 347 PHE A CA 1
ATOM 2676 C C . PHE A 1 347 ? -19.828 11.336 26.797 1 97.94 347 PHE A C 1
ATOM 2678 O O . PHE A 1 347 ? -19.094 11.492 27.781 1 97.94 347 PHE A O 1
ATOM 2685 N N . ASP A 1 348 ? -21.109 10.852 26.906 1 97.38 348 ASP A N 1
ATOM 2686 C CA . ASP A 1 348 ? -21.656 10.406 28.188 1 97.38 348 ASP A CA 1
ATOM 2687 C C . ASP A 1 348 ? -21.016 9.094 28.641 1 97.38 348 ASP A C 1
ATOM 2689 O O . ASP A 1 348 ? -20.859 8.852 29.828 1 97.38 348 ASP A O 1
ATOM 2693 N N . ASP A 1 349 ? -20.703 8.32 27.672 1 96.56 349 ASP A N 1
ATOM 2694 C CA . ASP A 1 349 ? -20.016 7.059 27.938 1 96.56 349 ASP A CA 1
ATOM 2695 C C . ASP A 1 349 ? -18.594 7.305 28.438 1 96.56 349 ASP A C 1
ATOM 2697 O O . ASP A 1 349 ? -17.688 7.602 27.641 1 96.56 349 ASP A O 1
ATOM 2701 N N . LYS A 1 350 ? -18.312 7.094 29.688 1 96.56 350 LYS A N 1
ATOM 2702 C CA . LYS A 1 350 ? -17.031 7.418 30.328 1 96.56 350 LYS A CA 1
ATOM 2703 C C . LYS A 1 350 ? -15.922 6.496 29.844 1 96.56 350 LYS A C 1
ATOM 2705 O O . LYS A 1 350 ? -14.742 6.777 30.047 1 96.56 350 LYS A O 1
ATOM 2710 N N . SER A 1 351 ? -16.328 5.426 29.203 1 97.12 351 SER A N 1
ATOM 2711 C CA . SER A 1 351 ? -15.32 4.508 28.672 1 97.12 351 SER A CA 1
ATOM 2712 C C . SER A 1 351 ? -14.492 5.168 27.578 1 97.12 351 SER A C 1
ATOM 2714 O O . SER A 1 351 ? -13.328 4.809 27.375 1 97.12 351 SER A O 1
ATOM 2716 N N . VAL A 1 352 ? -15.031 6.152 26.922 1 98.5 352 VAL A N 1
ATOM 2717 C CA . VAL A 1 352 ? -14.289 6.859 25.875 1 98.5 352 VAL A CA 1
ATOM 2718 C C . VAL A 1 352 ? -13.172 7.688 26.5 1 98.5 352 VAL A C 1
ATOM 2720 O O . VAL A 1 352 ? -12.016 7.609 26.078 1 98.5 352 VAL A O 1
ATOM 2723 N N . GLN A 1 353 ? -13.547 8.477 27.516 1 98.56 353 GLN A N 1
ATOM 2724 C CA . GLN A 1 353 ? -12.555 9.273 28.234 1 98.56 353 GLN A CA 1
ATOM 2725 C C . GLN A 1 353 ? -11.461 8.391 28.828 1 98.56 353 GLN A C 1
ATOM 2727 O O . GLN A 1 353 ? -10.281 8.734 28.766 1 98.56 353 GLN A O 1
ATOM 2732 N N . LYS A 1 354 ? -11.859 7.266 29.406 1 98.44 354 LYS A N 1
ATOM 2733 C CA . LYS A 1 354 ? -10.906 6.336 30 1 98.44 354 LYS A CA 1
ATOM 2734 C C . LYS A 1 354 ? -9.945 5.773 28.953 1 98.44 354 LYS A C 1
ATOM 2736 O O . LYS A 1 354 ? -8.742 5.676 29.203 1 98.44 354 LYS A O 1
ATOM 2741 N N . ALA A 1 355 ? -10.453 5.363 27.797 1 98.62 355 ALA A N 1
ATOM 2742 C CA . ALA A 1 355 ? -9.633 4.793 26.734 1 98.62 355 ALA A CA 1
ATOM 2743 C C . ALA A 1 355 ? -8.594 5.793 26.234 1 98.62 355 ALA A C 1
ATOM 2745 O O . ALA A 1 355 ? -7.445 5.426 25.984 1 98.62 355 ALA A O 1
ATOM 2746 N N . ILE A 1 356 ? -8.992 7.051 26.125 1 98.75 356 ILE A N 1
ATOM 2747 C CA . ILE A 1 356 ? -8.094 8.094 25.656 1 98.75 356 ILE A CA 1
ATOM 2748 C C . ILE A 1 356 ? -7.023 8.375 26.703 1 98.75 356 ILE A C 1
ATOM 2750 O O . ILE A 1 356 ? -5.836 8.461 26.375 1 98.75 356 ILE A O 1
ATOM 2754 N N . GLY A 1 357 ? -7.441 8.523 27.953 1 98.75 357 GLY A N 1
ATOM 2755 C CA . GLY A 1 357 ? -6.477 8.695 29.016 1 98.75 357 GLY A CA 1
ATOM 2756 C C . GLY A 1 357 ? -5.492 7.547 29.125 1 98.75 357 GLY A C 1
ATOM 2757 O O . GLY A 1 357 ? -4.285 7.766 29.25 1 98.75 357 GLY A O 1
ATOM 2758 N N . ASP A 1 358 ? -5.973 6.297 29.047 1 98.81 358 ASP A N 1
ATOM 2759 C CA . ASP A 1 358 ? -5.133 5.109 29.141 1 98.81 358 ASP A CA 1
ATOM 2760 C C . ASP A 1 358 ? -4.113 5.07 28 1 98.81 358 ASP A C 1
ATOM 2762 O O . ASP A 1 358 ? -2.975 4.633 28.188 1 98.81 358 ASP A O 1
ATOM 2766 N N . ALA A 1 359 ? -4.52 5.461 26.812 1 98.88 359 ALA A N 1
ATOM 2767 C CA . ALA A 1 359 ? -3.619 5.473 25.672 1 98.88 359 ALA A CA 1
ATOM 2768 C C . ALA A 1 359 ? -2.439 6.41 25.906 1 98.88 359 ALA A C 1
ATOM 2770 O O . ALA A 1 359 ? -1.292 6.062 25.625 1 98.88 359 ALA A O 1
ATOM 2771 N N . TRP A 1 360 ? -2.715 7.609 26.453 1 98.88 360 TRP A N 1
ATOM 2772 C CA . TRP A 1 360 ? -1.655 8.578 26.719 1 98.88 360 TRP A CA 1
ATOM 2773 C C . TRP A 1 360 ? -0.73 8.078 27.828 1 98.88 360 TRP A C 1
ATOM 2775 O O . TRP A 1 360 ? 0.472 8.352 27.812 1 98.88 360 TRP A O 1
ATOM 2785 N N . VAL A 1 361 ? -1.282 7.34 28.828 1 98.81 361 VAL A N 1
ATOM 2786 C CA . VAL A 1 361 ? -0.469 6.746 29.875 1 98.81 361 VAL A CA 1
ATOM 2787 C C . VAL A 1 361 ? 0.444 5.676 29.281 1 98.81 361 VAL A C 1
ATOM 2789 O O . VAL A 1 361 ? 1.623 5.59 29.641 1 98.81 361 VAL A O 1
ATOM 2792 N N . LYS A 1 362 ? -0.059 4.906 28.375 1 98.62 362 LYS A N 1
ATOM 2793 C CA . LYS A 1 362 ? 0.684 3.795 27.797 1 98.62 362 LYS A CA 1
ATOM 2794 C C . LYS A 1 362 ? 1.881 4.293 26.984 1 98.62 362 LYS A C 1
ATOM 2796 O O . LYS A 1 362 ? 2.885 3.592 26.859 1 98.62 362 LYS A O 1
ATOM 2801 N N . VAL A 1 363 ? 1.77 5.539 26.469 1 98.81 363 VAL A N 1
ATOM 2802 C CA . VAL A 1 363 ? 2.896 6.059 25.703 1 98.81 363 VAL A CA 1
ATOM 2803 C C . VAL A 1 363 ? 3.756 6.957 26.578 1 98.81 363 VAL A C 1
ATOM 2805 O O . VAL A 1 363 ? 4.695 7.594 26.109 1 98.81 363 VAL A O 1
ATOM 2808 N N . GLY A 1 364 ? 3.422 7.129 27.828 1 98.69 364 GLY A N 1
ATOM 2809 C CA . GLY A 1 364 ? 4.262 7.789 28.812 1 98.69 364 GLY A CA 1
ATOM 2810 C C . GLY A 1 364 ? 4.047 9.289 28.875 1 98.69 364 GLY A C 1
ATOM 2811 O O . GLY A 1 364 ? 4.836 10.008 29.484 1 98.69 364 GLY A O 1
ATOM 2812 N N . VAL A 1 365 ? 3.031 9.812 28.25 1 98.81 365 VAL A N 1
ATOM 2813 C CA . VAL A 1 365 ? 2.805 11.25 28.219 1 98.81 365 VAL A CA 1
ATOM 2814 C C . VAL A 1 365 ? 2.096 11.695 29.484 1 98.81 365 VAL A C 1
ATOM 2816 O O . VAL A 1 365 ? 2.4 12.758 30.047 1 98.81 365 VAL A O 1
ATOM 2819 N N . LEU A 1 366 ? 1.13 10.883 29.922 1 98.19 366 LEU A N 1
ATOM 2820 C CA . LEU A 1 366 ? 0.43 11.141 31.172 1 98.19 366 LEU A CA 1
ATOM 2821 C C . LEU A 1 366 ? 0.747 10.062 32.219 1 98.19 366 LEU A C 1
ATOM 2823 O O . LEU A 1 366 ? 1.089 8.938 31.844 1 98.19 366 LEU A O 1
ATOM 2827 N N . ALA A 1 367 ? 0.64 10.43 33.438 1 94.5 367 ALA A N 1
ATOM 2828 C CA . ALA A 1 367 ? 0.691 9.461 34.531 1 94.5 367 ALA A CA 1
ATOM 2829 C C . ALA A 1 367 ? -0.711 9.008 34.906 1 94.5 367 ALA A C 1
ATOM 2831 O O . ALA A 1 367 ? -1.68 9.75 34.75 1 94.5 367 ALA A O 1
ATOM 2832 N N . GLN A 1 368 ? -0.685 7.742 35.375 1 90.88 368 GLN A N 1
ATOM 2833 C CA . GLN A 1 368 ? -1.972 7.207 35.781 1 90.88 368 GLN A CA 1
ATOM 2834 C C . GLN A 1 368 ? -2.627 8.117 36.812 1 90.88 368 GLN A C 1
ATOM 2836 O O . GLN A 1 368 ? -3.852 8.266 36.844 1 90.88 368 GLN A O 1
ATOM 2841 N N . THR A 1 369 ? -1.884 8.766 37.562 1 84.12 369 THR A N 1
ATOM 2842 C CA . THR A 1 369 ? -2.367 9.625 38.625 1 84.12 369 THR A CA 1
ATOM 2843 C C . THR A 1 369 ? -2.975 10.906 38.062 1 84.12 369 THR A C 1
ATOM 2845 O O . THR A 1 369 ? -3.639 11.648 38.781 1 84.12 369 THR A O 1
ATOM 2848 N N . GLU A 1 370 ? -2.809 11.133 36.875 1 80.31 370 GLU A N 1
ATOM 2849 C CA . GLU A 1 370 ? -3.275 12.367 36.25 1 80.31 370 GLU A CA 1
ATOM 2850 C C . GLU A 1 370 ? -4.641 12.172 35.594 1 80.31 370 GLU A C 1
ATOM 2852 O O . GLU A 1 370 ? -5.195 13.109 35.031 1 80.31 370 GLU A O 1
ATOM 2857 N N . LEU A 1 371 ? -5.055 10.977 35.562 1 82.81 371 LEU A N 1
ATOM 2858 C CA . LEU A 1 371 ? -6.348 10.68 34.969 1 82.81 371 LEU A CA 1
ATOM 2859 C C . LEU A 1 371 ? -7.469 10.773 36 1 82.81 371 LEU A C 1
ATOM 2861 O O . LEU A 1 371 ? -7.273 10.453 37.156 1 82.81 371 LEU A O 1
ATOM 2865 N N . MET B 1 1 ? 2.322 -42.688 -13.938 1 27.89 1 MET B N 1
ATOM 2866 C CA . MET B 1 1 ? 1.472 -41.844 -14.773 1 27.89 1 MET B CA 1
ATOM 2867 C C . MET B 1 1 ? 2.074 -40.438 -14.922 1 27.89 1 MET B C 1
ATOM 2869 O O . MET B 1 1 ? 2.428 -39.812 -13.93 1 27.89 1 MET B O 1
ATOM 2873 N N . GLU B 1 2 ? 2.613 -40.219 -16.125 1 32.19 2 GLU B N 1
ATOM 2874 C CA . GLU B 1 2 ? 3.34 -39.031 -16.562 1 32.19 2 GLU B CA 1
ATOM 2875 C C . GLU B 1 2 ? 2.514 -37.75 -16.344 1 32.19 2 GLU B C 1
ATOM 2877 O O . GLU B 1 2 ? 1.361 -37.688 -16.781 1 32.19 2 GLU B O 1
ATOM 2882 N N . LYS B 1 3 ? 2.664 -37.188 -15.195 1 44.56 3 LYS B N 1
ATOM 2883 C CA . LYS B 1 3 ? 1.843 -36.062 -14.766 1 44.56 3 LYS B CA 1
ATOM 2884 C C . LYS B 1 3 ? 1.854 -34.938 -15.805 1 44.56 3 LYS B C 1
ATOM 2886 O O . LYS B 1 3 ? 2.92 -34.5 -16.234 1 44.56 3 LYS B O 1
ATOM 2891 N N . VAL B 1 4 ? 0.896 -34.875 -16.734 1 39.66 4 VAL B N 1
ATOM 2892 C CA . VAL B 1 4 ? 0.617 -33.844 -17.734 1 39.66 4 VAL B CA 1
ATOM 2893 C C . VAL B 1 4 ? 0.687 -32.469 -17.109 1 39.66 4 VAL B C 1
ATOM 2895 O O . VAL B 1 4 ? 0.104 -32.219 -16.047 1 39.66 4 VAL B O 1
ATOM 2898 N N . GLN B 1 5 ? 1.763 -31.641 -17.469 1 45.66 5 GLN B N 1
ATOM 2899 C CA . GLN B 1 5 ? 2.102 -30.328 -16.906 1 45.66 5 GLN B CA 1
ATOM 2900 C C . GLN B 1 5 ? 1.149 -29.25 -17.422 1 45.66 5 GLN B C 1
ATOM 2902 O O . GLN B 1 5 ? 0.962 -29.094 -18.625 1 45.66 5 GLN B O 1
ATOM 2907 N N . GLN B 1 6 ? 0.101 -28.984 -16.812 1 47.94 6 GLN B N 1
ATOM 2908 C CA . GLN B 1 6 ? -0.723 -27.859 -17.219 1 47.94 6 GLN B CA 1
ATOM 2909 C C . GLN B 1 6 ? 0.008 -26.531 -17 1 47.94 6 GLN B C 1
ATOM 2911 O O . GLN B 1 6 ? 0.627 -26.328 -15.953 1 47.94 6 GLN B O 1
ATOM 2916 N N . TYR B 1 7 ? 0.475 -25.953 -18.234 1 57.62 7 TYR B N 1
ATOM 2917 C CA . TYR B 1 7 ? 1.137 -24.656 -18.172 1 57.62 7 TYR B CA 1
ATOM 2918 C C . TYR B 1 7 ? 0.118 -23.531 -18.078 1 57.62 7 TYR B C 1
ATOM 2920 O O . TYR B 1 7 ? -0.394 -23.047 -19.094 1 57.62 7 TYR B O 1
ATOM 2928 N N . PRO B 1 8 ? -0.443 -23.297 -16.875 1 59.38 8 PRO B N 1
ATOM 2929 C CA . PRO B 1 8 ? -1.487 -22.266 -16.797 1 59.38 8 PRO B CA 1
ATOM 2930 C C . PRO B 1 8 ? -0.936 -20.859 -16.953 1 59.38 8 PRO B C 1
ATOM 2932 O O . PRO B 1 8 ? 0.226 -20.609 -16.625 1 59.38 8 PRO B O 1
ATOM 2935 N N . ILE B 1 9 ? -1.493 -20.094 -17.922 1 69.06 9 ILE B N 1
ATOM 2936 C CA . ILE B 1 9 ? -1.354 -18.641 -17.828 1 69.06 9 ILE B CA 1
ATOM 2937 C C . ILE B 1 9 ? -2.16 -18.109 -16.641 1 69.06 9 ILE B C 1
ATOM 2939 O O . ILE B 1 9 ? -3.385 -18.266 -16.609 1 69.06 9 ILE B O 1
ATOM 2943 N N . CYS B 1 10 ? -1.468 -17.641 -15.672 1 73 10 CYS B N 1
ATOM 2944 C CA . CYS B 1 10 ? -2.098 -17.172 -14.445 1 73 10 CYS B CA 1
ATOM 2945 C C . CYS B 1 10 ? -1.898 -15.68 -14.258 1 73 10 CYS B C 1
ATOM 2947 O O . CYS B 1 10 ? -0.815 -15.234 -13.867 1 73 10 CYS B O 1
ATOM 2949 N N . GLY B 1 11 ? -2.951 -14.953 -14.68 1 86.56 11 GLY B N 1
ATOM 2950 C CA . GLY B 1 11 ? -2.863 -13.523 -14.469 1 86.56 11 GLY B CA 1
ATOM 2951 C C . GLY B 1 11 ? -3.199 -13.102 -13.055 1 86.56 11 GLY B C 1
ATOM 2952 O O . GLY B 1 11 ? -4.051 -13.711 -12.406 1 86.56 11 GLY B O 1
ATOM 2953 N N . PHE B 1 12 ? -2.553 -12.133 -12.57 1 91.12 12 PHE B N 1
ATOM 2954 C CA . PHE B 1 12 ? -2.766 -11.633 -11.219 1 91.12 12 PHE B CA 1
ATOM 2955 C C . PHE B 1 12 ? -4.145 -11 -11.086 1 91.12 12 PHE B C 1
ATOM 2957 O O . PHE B 1 12 ? -4.855 -11.242 -10.109 1 91.12 12 PHE B O 1
ATOM 2964 N N . VAL B 1 13 ? -4.5 -10.125 -12.078 1 93.88 13 VAL B N 1
ATOM 2965 C CA . VAL B 1 13 ? -5.797 -9.461 -12.047 1 93.88 13 VAL B CA 1
ATOM 2966 C C . VAL B 1 13 ? -6.883 -10.43 -12.523 1 93.88 13 VAL B C 1
ATOM 2968 O O . VAL B 1 13 ? -6.848 -10.891 -13.672 1 93.88 13 VAL B O 1
ATOM 2971 N N . PRO B 1 14 ? -7.84 -10.688 -11.703 1 94.31 14 PRO B N 1
ATOM 2972 C CA . PRO B 1 14 ? -8.883 -11.641 -12.086 1 94.31 14 PRO B CA 1
ATOM 2973 C C . PRO B 1 14 ? -9.766 -11.125 -13.219 1 94.31 14 PRO B C 1
ATOM 2975 O O . PRO B 1 14 ? -9.961 -9.914 -13.352 1 94.31 14 PRO B O 1
ATOM 2978 N N . PRO B 1 15 ? -10.359 -12.055 -13.969 1 93.56 15 PRO B N 1
ATOM 2979 C CA . PRO B 1 15 ? -11.234 -11.656 -15.078 1 93.56 15 PRO B CA 1
ATOM 2980 C C . PRO B 1 15 ? -12.422 -10.82 -14.617 1 93.56 15 PRO B C 1
ATOM 2982 O O . PRO B 1 15 ? -12.859 -9.914 -15.336 1 93.56 15 PRO B O 1
ATOM 2985 N N . TYR B 1 16 ? -12.984 -11.055 -13.438 1 93.5 16 TYR B N 1
ATOM 2986 C CA . TYR B 1 16 ? -14.18 -10.336 -13.008 1 93.5 16 TYR B CA 1
ATOM 2987 C C . TYR B 1 16 ? -13.859 -8.891 -12.664 1 93.5 16 TYR B C 1
ATOM 2989 O O . TYR B 1 16 ? -14.742 -8.031 -12.68 1 93.5 16 TYR B O 1
ATOM 2997 N N . ILE B 1 17 ? -12.609 -8.578 -12.305 1 93.69 17 ILE B N 1
ATOM 2998 C CA . ILE B 1 17 ? -12.188 -7.203 -12.078 1 93.69 17 ILE B CA 1
ATOM 2999 C C . ILE B 1 17 ? -12.094 -6.469 -13.414 1 93.69 17 ILE B C 1
ATOM 3001 O O . ILE B 1 17 ? -12.578 -5.34 -13.547 1 93.69 17 ILE B O 1
ATOM 3005 N N . LEU B 1 18 ? -11.445 -7.117 -14.398 1 93.75 18 LEU B N 1
ATOM 3006 C CA . LEU B 1 18 ? -11.32 -6.539 -15.727 1 93.75 18 LEU B CA 1
ATOM 3007 C C . LEU B 1 18 ? -12.695 -6.324 -16.359 1 93.75 18 LEU B C 1
ATOM 3009 O O . LEU B 1 18 ? -12.953 -5.281 -16.953 1 93.75 18 LEU B O 1
ATOM 3013 N N . SER B 1 19 ? -13.562 -7.297 -16.188 1 94.25 19 SER B N 1
ATOM 3014 C CA . SER B 1 19 ? -14.922 -7.199 -16.719 1 94.25 19 SER B CA 1
ATOM 3015 C C . SER B 1 19 ? -15.695 -6.066 -16.062 1 94.25 19 SER B C 1
ATOM 3017 O O . SER B 1 19 ? -16.484 -5.387 -16.719 1 94.25 19 SER B O 1
ATOM 3019 N N . ALA B 1 20 ? -15.516 -5.914 -14.766 1 92.44 20 ALA B N 1
ATOM 3020 C CA . ALA B 1 20 ? -16.219 -4.848 -14.047 1 92.44 20 ALA B CA 1
ATOM 3021 C C . ALA B 1 20 ? -15.875 -3.48 -14.625 1 92.44 20 ALA B C 1
ATOM 3023 O O . ALA B 1 20 ? -16.75 -2.623 -14.766 1 92.44 20 ALA B O 1
ATOM 3024 N N . ILE B 1 21 ? -14.633 -3.27 -14.969 1 91.31 21 ILE B N 1
ATOM 3025 C CA . ILE B 1 21 ? -14.211 -2.002 -15.547 1 91.31 21 ILE B CA 1
ATOM 3026 C C . ILE B 1 21 ? -14.711 -1.903 -16.984 1 91.31 21 ILE B C 1
ATOM 3028 O O . ILE B 1 21 ? -15.242 -0.87 -17.391 1 91.31 21 ILE B O 1
ATOM 3032 N N . ALA B 1 22 ? -14.562 -2.963 -17.719 1 92.44 22 ALA B N 1
ATOM 3033 C CA . ALA B 1 22 ? -14.953 -2.992 -19.125 1 92.44 22 ALA B CA 1
ATOM 3034 C C . ALA B 1 22 ? -16.438 -2.686 -19.281 1 92.44 22 ALA B C 1
ATOM 3036 O O . ALA B 1 22 ? -16.844 -2.061 -20.266 1 92.44 22 ALA B O 1
ATOM 3037 N N . ASP B 1 23 ? -17.203 -3.062 -18.281 1 90.88 23 ASP B N 1
ATOM 3038 C CA . ASP B 1 23 ? -18.656 -2.951 -18.375 1 90.88 23 ASP B CA 1
ATOM 3039 C C . ASP B 1 23 ? -19.172 -1.774 -17.562 1 90.88 23 ASP B C 1
ATOM 3041 O O . ASP B 1 23 ? -20.391 -1.556 -17.469 1 90.88 23 ASP B O 1
ATOM 3045 N N . SER B 1 24 ? -18.312 -1.085 -16.984 1 87.81 24 SER B N 1
ATOM 3046 C CA . SER B 1 24 ? -18.703 -0.046 -16.047 1 87.81 24 SER B CA 1
ATOM 3047 C C . SER B 1 24 ? -19.328 1.144 -16.766 1 87.81 24 SER B C 1
ATOM 3049 O O . SER B 1 24 ? -18.75 1.685 -17.703 1 87.81 24 SER B O 1
ATOM 3051 N N . ALA B 1 25 ? -20.438 1.578 -16.281 1 77.88 25 ALA B N 1
ATOM 3052 C CA . ALA B 1 25 ? -21.078 2.787 -16.797 1 77.88 25 ALA B CA 1
ATOM 3053 C C . ALA B 1 25 ? -20.344 4.039 -16.328 1 77.88 25 ALA B C 1
ATOM 3055 O O . ALA B 1 25 ? -20.312 5.047 -17.047 1 77.88 25 ALA B O 1
ATOM 3056 N N . ILE B 1 26 ? -19.75 3.971 -15.227 1 72.25 26 ILE B N 1
ATOM 3057 C CA . ILE B 1 26 ? -18.984 5.086 -14.672 1 72.25 26 ILE B CA 1
ATOM 3058 C C . ILE B 1 26 ? -17.766 5.367 -15.562 1 72.25 26 ILE B C 1
ATOM 3060 O O . ILE B 1 26 ? -17.469 6.523 -15.867 1 72.25 26 ILE B O 1
ATOM 3064 N N . ALA B 1 27 ? -17.219 4.328 -15.984 1 68.62 27 ALA B N 1
ATOM 3065 C CA . ALA B 1 27 ? -16.047 4.48 -16.844 1 68.62 27 ALA B CA 1
ATOM 3066 C C . ALA B 1 27 ? -16.438 5.043 -18.203 1 68.62 27 ALA B C 1
ATOM 3068 O O . ALA B 1 27 ? -15.609 5.613 -18.906 1 68.62 27 ALA B O 1
ATOM 3069 N N . LYS B 1 28 ? -17.672 4.957 -18.484 1 72.69 28 LYS B N 1
ATOM 3070 C CA . LYS B 1 28 ? -18.141 5.418 -19.781 1 72.69 28 LYS B CA 1
ATOM 3071 C C . LYS B 1 28 ? -18.391 6.922 -19.781 1 72.69 28 LYS B C 1
ATOM 3073 O O . LYS B 1 28 ? -18.688 7.512 -20.828 1 72.69 28 LYS B O 1
ATOM 3078 N N . SER B 1 29 ? -18.156 7.492 -18.688 1 74.75 29 SER B N 1
ATOM 3079 C CA . SER B 1 29 ? -18.625 8.859 -18.516 1 74.75 29 SER B CA 1
ATOM 3080 C C . SER B 1 29 ? -17.688 9.859 -19.188 1 74.75 29 SER B C 1
ATOM 3082 O O . SER B 1 29 ? -18.047 11.023 -19.375 1 74.75 29 SER B O 1
ATOM 3084 N N . ASP B 1 30 ? -16.531 9.398 -19.531 1 82.25 30 ASP B N 1
ATOM 3085 C CA . ASP B 1 30 ? -15.594 10.266 -20.234 1 82.25 30 ASP B CA 1
ATOM 3086 C C . ASP B 1 30 ? -14.633 9.461 -21.094 1 82.25 30 ASP B C 1
ATOM 3088 O O . ASP B 1 30 ? -14.664 8.227 -21.078 1 82.25 30 ASP B O 1
ATOM 3092 N N . ASP B 1 31 ? -13.883 10.188 -21.828 1 86.38 31 ASP B N 1
ATOM 3093 C CA . ASP B 1 31 ? -12.984 9.547 -22.781 1 86.38 31 ASP B CA 1
ATOM 3094 C C . ASP B 1 31 ? -11.906 8.734 -22.062 1 86.38 31 ASP B C 1
ATOM 3096 O O . ASP B 1 31 ? -11.469 7.695 -22.562 1 86.38 31 ASP B O 1
ATOM 3100 N N . VAL B 1 32 ? -11.57 9.242 -20.984 1 87.75 32 VAL B N 1
ATOM 3101 C CA . VAL B 1 32 ? -10.531 8.555 -20.219 1 87.75 32 VAL B CA 1
ATOM 3102 C C . VAL B 1 32 ? -11.07 7.215 -19.703 1 87.75 32 VAL B C 1
ATOM 3104 O O . VAL B 1 32 ? -10.406 6.184 -19.859 1 87.75 32 VAL B O 1
ATOM 3107 N N . GLY B 1 33 ? -12.25 7.254 -19.188 1 87.88 33 GLY B N 1
ATOM 3108 C CA . GLY B 1 33 ? -12.891 6.016 -18.766 1 87.88 33 GLY B CA 1
ATOM 3109 C C . GLY B 1 33 ? -13.086 5.027 -19.906 1 87.88 33 GLY B C 1
ATOM 3110 O O . GLY B 1 33 ? -12.883 3.824 -19.734 1 87.88 33 GLY B O 1
ATOM 3111 N N . GLU B 1 34 ? -13.438 5.551 -21.062 1 90.75 34 GLU B N 1
ATOM 3112 C CA . GLU B 1 34 ? -13.633 4.691 -22.219 1 90.75 34 GLU B CA 1
ATOM 3113 C C . GLU B 1 34 ? -12.336 4.008 -22.641 1 90.75 34 GLU B C 1
ATOM 3115 O O . GLU B 1 34 ? -12.336 2.844 -23.047 1 90.75 34 GLU B O 1
ATOM 3120 N N . SER B 1 35 ? -11.289 4.734 -22.531 1 91.06 35 SER B N 1
ATOM 3121 C CA . SER B 1 35 ? -9.984 4.152 -22.844 1 91.06 35 SER B CA 1
ATOM 3122 C C . SER B 1 35 ? -9.656 2.998 -21.906 1 91.06 35 SER B C 1
ATOM 3124 O O . SER B 1 35 ? -9.125 1.974 -22.328 1 91.06 35 SER B O 1
ATOM 3126 N N . SER B 1 36 ? -9.992 3.199 -20.719 1 91.81 36 SER B N 1
ATOM 3127 C CA . SER B 1 36 ? -9.734 2.148 -19.734 1 91.81 36 SER B CA 1
ATOM 3128 C C . SER B 1 36 ? -10.633 0.941 -19.969 1 91.81 36 SER B C 1
ATOM 3130 O O . SER B 1 36 ? -10.195 -0.203 -19.828 1 91.81 36 SER B O 1
ATOM 3132 N N . ARG B 1 37 ? -11.906 1.203 -20.25 1 93.31 37 ARG B N 1
ATOM 3133 C CA . ARG B 1 37 ? -12.82 0.113 -20.562 1 93.31 37 ARG B CA 1
ATOM 3134 C C . ARG B 1 37 ? -12.289 -0.733 -21.719 1 93.31 37 ARG B C 1
ATOM 3136 O O . ARG B 1 37 ? -12.289 -1.964 -21.641 1 93.31 37 ARG B O 1
ATOM 3143 N N . THR B 1 38 ? -11.805 -0.091 -22.719 1 93.25 38 THR B N 1
ATOM 3144 C CA . THR B 1 38 ? -11.289 -0.771 -23.891 1 93.25 38 THR B CA 1
ATOM 3145 C C . THR B 1 38 ? -10.031 -1.572 -23.547 1 93.25 38 THR B C 1
ATOM 3147 O O . THR B 1 38 ? -9.891 -2.723 -23.969 1 93.25 38 THR B O 1
ATOM 3150 N N . ALA B 1 39 ? -9.148 -0.984 -22.797 1 93.5 39 ALA B N 1
ATOM 3151 C CA . ALA B 1 39 ? -7.918 -1.663 -22.406 1 93.5 39 ALA B CA 1
ATOM 3152 C C . ALA B 1 39 ? -8.227 -2.914 -21.578 1 93.5 39 ALA B C 1
ATOM 3154 O O . ALA B 1 39 ? -7.605 -3.961 -21.781 1 93.5 39 ALA B O 1
ATOM 3155 N N . CYS B 1 40 ? -9.156 -2.812 -20.703 1 93.62 40 CYS B N 1
ATOM 3156 C CA . CYS B 1 40 ? -9.523 -3.941 -19.844 1 93.62 40 CYS B CA 1
ATOM 3157 C C . CYS B 1 40 ? -10.195 -5.039 -20.672 1 93.62 40 CYS B C 1
ATOM 3159 O O . CYS B 1 40 ? -9.977 -6.227 -20.422 1 93.62 40 CYS B O 1
ATOM 3161 N N . LYS B 1 41 ? -11.039 -4.656 -21.594 1 93.56 41 LYS B N 1
ATOM 3162 C CA . LYS B 1 41 ? -11.672 -5.625 -22.484 1 93.56 41 LYS B CA 1
ATOM 3163 C C . LYS B 1 41 ? -10.625 -6.41 -23.281 1 93.56 41 LYS B C 1
ATOM 3165 O O . LYS B 1 41 ? -10.711 -7.633 -23.391 1 93.56 41 LYS B O 1
ATOM 3170 N N . HIS B 1 42 ? -9.664 -5.734 -23.797 1 93.75 42 HIS B N 1
ATOM 3171 C CA . HIS B 1 42 ? -8.641 -6.383 -24.609 1 93.75 42 HIS B CA 1
ATOM 3172 C C . HIS B 1 42 ? -7.723 -7.242 -23.75 1 93.75 42 HIS B C 1
ATOM 3174 O O . HIS B 1 42 ? -7.297 -8.32 -24.172 1 93.75 42 HIS B O 1
ATOM 3180 N N . THR B 1 43 ? -7.355 -6.727 -22.594 1 93.5 43 THR B N 1
ATOM 3181 C CA . THR B 1 43 ? -6.566 -7.523 -21.656 1 93.5 43 THR B CA 1
ATOM 3182 C C . THR B 1 43 ? -7.293 -8.82 -21.297 1 93.5 43 THR B C 1
ATOM 3184 O O . THR B 1 43 ? -6.684 -9.891 -21.281 1 93.5 43 THR B O 1
ATOM 3187 N N . LEU B 1 44 ? -8.602 -8.695 -21.031 1 92.31 44 LEU B N 1
ATOM 3188 C CA . LEU B 1 44 ? -9.438 -9.852 -20.719 1 92.31 44 LEU B CA 1
ATOM 3189 C C . LEU B 1 44 ? -9.438 -10.852 -21.859 1 92.31 44 LEU B C 1
ATOM 3191 O O . LEU B 1 44 ? -9.25 -12.055 -21.656 1 92.31 44 LEU B O 1
ATOM 3195 N N . GLN B 1 45 ? -9.625 -10.414 -23.031 1 90.5 45 GLN B N 1
ATOM 3196 C CA . GLN B 1 45 ? -9.664 -11.266 -24.219 1 90.5 45 GLN B CA 1
ATOM 3197 C C . GLN B 1 45 ? -8.32 -11.938 -24.453 1 90.5 45 GLN B C 1
ATOM 3199 O O . GLN B 1 45 ? -8.266 -13.125 -24.781 1 90.5 45 GLN B O 1
ATOM 3204 N N . HIS B 1 46 ? -7.309 -11.195 -24.328 1 89.5 46 HIS B N 1
ATOM 3205 C CA . HIS B 1 46 ? -5.973 -11.766 -24.484 1 89.5 46 HIS B CA 1
ATOM 3206 C C . HIS B 1 46 ? -5.734 -12.891 -23.469 1 89.5 46 HIS B C 1
ATOM 3208 O O . HIS B 1 46 ? -5.207 -13.945 -23.828 1 89.5 46 HIS B O 1
ATOM 3214 N N . GLY B 1 47 ? -6.055 -12.617 -22.266 1 86 47 GLY B N 1
ATOM 3215 C CA . GLY B 1 47 ? -5.887 -13.641 -21.234 1 86 47 GLY B CA 1
ATOM 3216 C C . GLY B 1 47 ? -6.625 -14.93 -21.547 1 86 47 GLY B C 1
ATOM 3217 O O . GLY B 1 47 ? -6.086 -16.016 -21.359 1 86 47 GLY B O 1
ATOM 3218 N N . MET B 1 48 ? -7.793 -14.789 -22.016 1 82.88 48 MET B N 1
ATOM 3219 C CA . MET B 1 48 ? -8.609 -15.953 -22.344 1 82.88 48 MET B CA 1
ATOM 3220 C C . MET B 1 48 ? -8.023 -16.719 -23.531 1 82.88 48 MET B C 1
ATOM 3222 O O . MET B 1 48 ? -7.91 -17.953 -23.484 1 82.88 48 MET B O 1
ATOM 3226 N N . THR B 1 49 ? -7.652 -16.031 -24.516 1 81.25 49 THR B N 1
ATOM 3227 C CA . THR B 1 49 ? -7.137 -16.641 -25.734 1 81.25 49 THR B CA 1
ATOM 3228 C C . THR B 1 49 ? -5.773 -17.281 -25.484 1 81.25 49 THR B C 1
ATOM 3230 O O . THR B 1 49 ? -5.512 -18.406 -25.938 1 81.25 49 THR B O 1
ATOM 3233 N N . TYR B 1 50 ? -5.008 -16.578 -24.797 1 77.62 50 TYR B N 1
ATOM 3234 C CA . TYR B 1 50 ? -3.664 -17.062 -24.516 1 77.62 50 TYR B CA 1
ATOM 3235 C C . TYR B 1 50 ? -3.707 -18.312 -23.625 1 77.62 50 TYR B C 1
ATOM 3237 O O . TYR B 1 50 ? -2.967 -19.266 -23.859 1 77.62 50 TYR B O 1
ATOM 3245 N N . ALA B 1 51 ? -4.559 -18.281 -22.672 1 71.88 51 ALA B N 1
ATOM 3246 C CA . ALA B 1 51 ? -4.734 -19.438 -21.797 1 71.88 51 ALA B CA 1
ATOM 3247 C C . ALA B 1 51 ? -5.195 -20.672 -22.594 1 71.88 51 ALA B C 1
ATOM 3249 O O . ALA B 1 51 ? -4.719 -21.781 -22.359 1 71.88 51 ALA B O 1
ATOM 3250 N N . THR B 1 52 ? -6.082 -20.453 -23.453 1 69.81 52 THR B N 1
ATOM 3251 C CA . THR B 1 52 ? -6.586 -21.531 -24.281 1 69.81 52 THR B CA 1
ATOM 3252 C C . THR B 1 52 ? -5.477 -22.094 -25.172 1 69.81 52 THR B C 1
ATOM 3254 O O . THR B 1 52 ? -5.324 -23.312 -25.281 1 69.81 52 THR B O 1
ATOM 3257 N N . HIS B 1 53 ? -4.727 -21.219 -25.703 1 67.94 53 HIS B N 1
ATOM 3258 C CA . HIS B 1 53 ? -3.643 -21.625 -26.594 1 67.94 53 HIS B CA 1
ATOM 3259 C C . HIS B 1 53 ? -2.592 -22.438 -25.828 1 67.94 53 HIS B C 1
ATOM 3261 O O . HIS B 1 53 ? -2.129 -23.469 -26.312 1 67.94 53 HIS B O 1
ATOM 3267 N N . ARG B 1 54 ? -2.352 -22.062 -24.688 1 63.59 54 ARG B N 1
ATOM 3268 C CA . ARG B 1 54 ? -1.299 -22.734 -23.922 1 63.59 54 ARG B CA 1
ATOM 3269 C C . ARG B 1 54 ? -1.783 -24.062 -23.359 1 63.59 54 ARG B C 1
ATOM 3271 O O . ARG B 1 54 ? -1.009 -25.016 -23.25 1 63.59 54 ARG B O 1
ATOM 3278 N N . HIS B 1 55 ? -2.992 -24.047 -22.922 1 62.84 55 HIS B N 1
ATOM 3279 C CA . HIS B 1 55 ? -3.584 -25.312 -22.5 1 62.84 55 HIS B CA 1
ATOM 3280 C C . HIS B 1 55 ? -3.459 -26.375 -23.594 1 62.84 55 HIS B C 1
ATOM 3282 O O . HIS B 1 55 ? -3.146 -27.531 -23.297 1 62.84 55 HIS B O 1
ATOM 3288 N N . GLU B 1 56 ? -3.568 -25.984 -24.75 1 56.44 56 GLU B N 1
ATOM 3289 C CA . GLU B 1 56 ? -3.482 -26.906 -25.891 1 56.44 56 GLU B CA 1
ATOM 3290 C C . GLU B 1 56 ? -2.051 -27.375 -26.109 1 56.44 56 GLU B C 1
ATOM 3292 O O . GLU B 1 56 ? -1.824 -28.547 -26.438 1 56.44 56 GLU B O 1
ATOM 3297 N N . LEU B 1 57 ? -1.138 -26.547 -25.797 1 53.94 57 LEU B N 1
ATOM 3298 C CA . LEU B 1 57 ? 0.273 -26.891 -25.953 1 53.94 57 LEU B CA 1
ATOM 3299 C C . LEU B 1 57 ? 0.75 -27.812 -24.844 1 53.94 57 LEU B C 1
ATOM 3301 O O . LEU B 1 57 ? 1.512 -28.75 -25.078 1 53.94 57 LEU B O 1
ATOM 3305 N N . CYS B 1 58 ? 0.402 -27.484 -23.578 1 54.69 58 CYS B N 1
ATOM 3306 C CA . CYS B 1 58 ? 0.846 -28.234 -22.406 1 54.69 58 CYS B CA 1
ATOM 3307 C C . CYS B 1 58 ? 0.316 -29.656 -22.438 1 54.69 58 CYS B C 1
ATOM 3309 O O . CYS B 1 58 ? 1.002 -30.594 -22.016 1 54.69 58 CYS B O 1
ATOM 3311 N N . ALA B 1 59 ? -0.934 -29.844 -22.812 1 49.09 59 ALA B N 1
ATOM 3312 C CA . ALA B 1 59 ? -1.466 -31.203 -22.891 1 49.09 59 ALA B CA 1
ATOM 3313 C C . ALA B 1 59 ? -0.506 -32.125 -23.641 1 49.09 59 ALA B C 1
ATOM 3315 O O . ALA B 1 59 ? -0.552 -33.344 -23.469 1 49.09 59 ALA B O 1
ATOM 3316 N N . LYS B 1 60 ? 0.605 -31.547 -24.156 1 50.31 60 LYS B N 1
ATOM 3317 C CA . LYS B 1 60 ? 1.487 -32.375 -25 1 50.31 60 LYS B CA 1
ATOM 3318 C C . LYS B 1 60 ? 2.854 -32.531 -24.344 1 50.31 60 LYS B C 1
ATOM 3320 O O . LYS B 1 60 ? 3.689 -33.312 -24.828 1 50.31 60 LYS B O 1
ATOM 3325 N N . THR B 1 61 ? 3.146 -31.703 -23.203 1 50.88 61 THR B N 1
ATOM 3326 C CA . THR B 1 61 ? 4.523 -31.75 -22.719 1 50.88 61 THR B CA 1
ATOM 3327 C C . THR B 1 61 ? 4.594 -32.344 -21.312 1 50.88 61 THR B C 1
ATOM 3329 O O . THR B 1 61 ? 3.809 -31.969 -20.438 1 50.88 61 THR B O 1
ATOM 3332 N N . GLN B 1 62 ? 5.328 -33.531 -21.094 1 49.31 62 GLN B N 1
ATOM 3333 C CA . GLN B 1 62 ? 5.574 -34.219 -19.828 1 49.31 62 GLN B CA 1
ATOM 3334 C C . GLN B 1 62 ? 6.598 -33.469 -18.984 1 49.31 62 GLN B C 1
ATOM 3336 O O . GLN B 1 62 ? 7.613 -33 -19.5 1 49.31 62 GLN B O 1
ATOM 3341 N N . GLN B 1 63 ? 6.207 -32.75 -17.797 1 56.03 63 GLN B N 1
ATOM 3342 C CA . GLN B 1 63 ? 7.227 -32.125 -16.953 1 56.03 63 GLN B CA 1
ATOM 3343 C C . GLN B 1 63 ? 7.711 -33.094 -15.875 1 56.03 63 GLN B C 1
ATOM 3345 O O . GLN B 1 63 ? 6.934 -33.906 -15.352 1 56.03 63 GLN B O 1
ATOM 3350 N N . THR B 1 64 ? 9.008 -33.25 -15.695 1 53.88 64 THR B N 1
ATOM 3351 C CA . THR B 1 64 ? 9.625 -33.969 -14.578 1 53.88 64 THR B CA 1
ATOM 3352 C C . THR B 1 64 ? 9.461 -33.156 -13.281 1 53.88 64 THR B C 1
ATOM 3354 O O . THR B 1 64 ? 9.867 -32 -13.203 1 53.88 64 THR B O 1
ATOM 3357 N N . LEU B 1 65 ? 8.57 -33.594 -12.391 1 56 65 LEU B N 1
ATOM 3358 C CA . LEU B 1 65 ? 8.359 -32.969 -11.078 1 56 65 LEU B CA 1
ATOM 3359 C C . LEU B 1 65 ? 9.609 -33.125 -10.219 1 56 65 LEU B C 1
ATOM 3361 O O . LEU B 1 65 ? 10.367 -34.062 -10.352 1 56 65 LEU B O 1
ATOM 3365 N N . VAL B 1 66 ? 10.164 -32 -9.695 1 54.31 66 VAL B N 1
ATOM 3366 C CA . VAL B 1 66 ? 11.352 -31.953 -8.852 1 54.31 66 VAL B CA 1
ATOM 3367 C C . VAL B 1 66 ? 11.156 -32.812 -7.609 1 54.31 66 VAL B C 1
ATOM 3369 O O . VAL B 1 66 ? 10.188 -32.625 -6.867 1 54.31 66 VAL B O 1
ATOM 3372 N N . ALA B 1 67 ? 11.664 -34.125 -7.602 1 49.69 67 ALA B N 1
ATOM 3373 C CA . ALA B 1 67 ? 11.766 -34.844 -6.336 1 49.69 67 ALA B CA 1
ATOM 3374 C C . ALA B 1 67 ? 12.703 -34.125 -5.367 1 49.69 67 ALA B C 1
ATOM 3376 O O . ALA B 1 67 ? 13.414 -33.188 -5.762 1 49.69 67 ALA B O 1
ATOM 3377 N N . GLU B 1 68 ? 12.758 -34.438 -4.039 1 51.81 68 GLU B N 1
ATOM 3378 C CA . GLU B 1 68 ? 13.508 -33.938 -2.885 1 51.81 68 GLU B CA 1
ATOM 3379 C C . GLU B 1 68 ? 14.977 -33.719 -3.24 1 51.81 68 GLU B C 1
ATOM 3381 O O . GLU B 1 68 ? 15.711 -33.094 -2.477 1 51.81 68 GLU B O 1
ATOM 3386 N N . ALA B 1 69 ? 15.508 -34.312 -4.309 1 50.47 69 ALA B N 1
ATOM 3387 C CA . ALA B 1 69 ? 16.969 -34.156 -4.332 1 50.47 69 ALA B CA 1
ATOM 3388 C C . ALA B 1 69 ? 17.375 -32.812 -4.855 1 50.47 69 ALA B C 1
ATOM 3390 O O . ALA B 1 69 ? 17.719 -32.656 -6.031 1 50.47 69 ALA B O 1
ATOM 3391 N N . ALA B 1 70 ? 16.734 -31.859 -4.285 1 56.84 70 ALA B N 1
ATOM 3392 C CA . ALA B 1 70 ? 17.016 -30.453 -4.559 1 56.84 70 ALA B CA 1
ATOM 3393 C C . ALA B 1 70 ? 18.516 -30.172 -4.461 1 56.84 70 ALA B C 1
ATOM 3395 O O . ALA B 1 70 ? 19.172 -30.625 -3.529 1 56.84 70 ALA B O 1
ATOM 3396 N N . THR B 1 71 ? 19.094 -29.688 -5.648 1 69.25 71 THR B N 1
ATOM 3397 C CA . THR B 1 71 ? 20.469 -29.203 -5.66 1 69.25 71 THR B CA 1
ATOM 3398 C C . THR B 1 71 ? 20.641 -28.031 -4.699 1 69.25 71 THR B C 1
ATOM 3400 O O . THR B 1 71 ? 19.656 -27.453 -4.234 1 69.25 71 THR B O 1
ATOM 3403 N N . LEU B 1 72 ? 21.812 -27.828 -4.234 1 73.44 72 LEU B N 1
ATOM 3404 C CA . LEU B 1 72 ? 22.156 -26.703 -3.373 1 73.44 72 LEU B CA 1
ATOM 3405 C C . LEU B 1 72 ? 21.781 -25.391 -4.031 1 73.44 72 LEU B C 1
ATOM 3407 O O . LEU B 1 72 ? 21.953 -25.219 -5.242 1 73.44 72 LEU B O 1
ATOM 3411 N N . PRO B 1 73 ? 21.125 -24.562 -3.305 1 80.19 73 PRO B N 1
ATOM 3412 C CA . PRO B 1 73 ? 20.781 -23.25 -3.857 1 80.19 73 PRO B CA 1
ATOM 3413 C C . PRO B 1 73 ? 22 -22.531 -4.453 1 80.19 73 PRO B C 1
ATOM 3415 O O . PRO B 1 73 ? 23.094 -22.641 -3.914 1 80.19 73 PRO B O 1
ATOM 3418 N N . SER B 1 74 ? 21.734 -22.062 -5.625 1 82.81 74 SER B N 1
ATOM 3419 C CA . SER B 1 74 ? 22.75 -21.281 -6.328 1 82.81 74 SER B CA 1
ATOM 3420 C C . SER B 1 74 ? 22.359 -19.812 -6.402 1 82.81 74 SER B C 1
ATOM 3422 O O . SER B 1 74 ? 21.312 -19.406 -5.898 1 82.81 74 SER B O 1
ATOM 3424 N N . THR B 1 75 ? 23.25 -19.031 -6.957 1 89.56 75 THR B N 1
ATOM 3425 C CA . THR B 1 75 ? 23 -17.609 -7.141 1 89.56 75 THR B CA 1
ATOM 3426 C C . THR B 1 75 ? 21.906 -17.391 -8.188 1 89.56 75 THR B C 1
ATOM 3428 O O . THR B 1 75 ? 21.781 -18.172 -9.133 1 89.56 75 THR B O 1
ATOM 3431 N N . VAL B 1 76 ? 21.125 -16.438 -7.969 1 94.75 76 VAL B N 1
ATOM 3432 C CA . VAL B 1 76 ? 20.031 -16.109 -8.891 1 94.75 76 VAL B CA 1
ATOM 3433 C C . VAL B 1 76 ? 20.609 -15.742 -10.258 1 94.75 76 VAL B C 1
ATOM 3435 O O . VAL B 1 76 ? 21.672 -15.117 -10.344 1 94.75 76 VAL B O 1
ATOM 3438 N N . GLN B 1 77 ? 20.047 -16.25 -11.297 1 96.38 77 GLN B N 1
ATOM 3439 C CA . GLN B 1 77 ? 20.312 -15.852 -12.68 1 96.38 77 GLN B CA 1
ATOM 3440 C C . GLN B 1 77 ? 19.109 -15.133 -13.281 1 96.38 77 GLN B C 1
ATOM 3442 O O . GLN B 1 77 ? 18.047 -15.742 -13.469 1 96.38 77 GLN B O 1
ATOM 3447 N N . ARG B 1 78 ? 19.328 -13.859 -13.656 1 97.81 78 ARG B N 1
ATOM 3448 C CA . ARG B 1 78 ? 18.188 -13.055 -14.078 1 97.81 78 ARG B CA 1
ATOM 3449 C C . ARG B 1 78 ? 18.422 -12.469 -15.469 1 97.81 78 ARG B C 1
ATOM 3451 O O . ARG B 1 78 ? 19.531 -12.094 -15.812 1 97.81 78 ARG B O 1
ATOM 3458 N N . LYS B 1 79 ? 17.406 -12.375 -16.219 1 98.62 79 LYS B N 1
ATOM 3459 C CA . LYS B 1 79 ? 17.312 -11.648 -17.484 1 98.62 79 LYS B CA 1
ATOM 3460 C C . LYS B 1 79 ? 16.016 -10.859 -17.578 1 98.62 79 LYS B C 1
ATOM 3462 O O . LYS B 1 79 ? 14.922 -11.445 -17.547 1 98.62 79 LYS B O 1
ATOM 3467 N N . ILE B 1 80 ? 16.141 -9.562 -17.688 1 98.81 80 ILE B N 1
ATOM 3468 C CA . ILE B 1 80 ? 14.961 -8.703 -17.812 1 98.81 80 ILE B CA 1
ATOM 3469 C C . ILE B 1 80 ? 14.906 -8.117 -19.219 1 98.81 80 ILE B C 1
ATOM 3471 O O . ILE B 1 80 ? 15.883 -7.516 -19.688 1 98.81 80 ILE B O 1
ATOM 3475 N N . PHE B 1 81 ? 13.805 -8.336 -19.891 1 98.75 81 PHE B N 1
ATOM 3476 C CA . PHE B 1 81 ? 13.562 -7.848 -21.25 1 98.75 81 PHE B CA 1
ATOM 3477 C C . PHE B 1 81 ? 12.523 -6.73 -21.234 1 98.75 81 PHE B C 1
ATOM 3479 O O . PHE B 1 81 ? 11.711 -6.637 -20.312 1 98.75 81 PHE B O 1
ATOM 3486 N N . SER B 1 82 ? 12.594 -5.84 -22.203 1 98.62 82 SER B N 1
ATOM 3487 C CA . SER B 1 82 ? 11.547 -4.855 -22.469 1 98.62 82 SER B CA 1
ATOM 3488 C C . SER B 1 82 ? 10.812 -5.176 -23.766 1 98.62 82 SER B C 1
ATOM 3490 O O . SER B 1 82 ? 11.43 -5.375 -24.797 1 98.62 82 SER B O 1
ATOM 3492 N N . CYS B 1 83 ? 9.508 -5.223 -23.641 1 97.62 83 CYS B N 1
ATOM 3493 C CA . CYS B 1 83 ? 8.695 -5.414 -24.828 1 97.62 83 CYS B CA 1
ATOM 3494 C C . CYS B 1 83 ? 8.555 -4.109 -25.609 1 97.62 83 CYS B C 1
ATOM 3496 O O . CYS B 1 83 ? 8 -4.098 -26.719 1 97.62 83 CYS B O 1
ATOM 3498 N N . ASN B 1 84 ? 8.977 -2.984 -25.047 1 96.19 84 ASN B N 1
ATOM 3499 C CA . ASN B 1 84 ? 8.93 -1.667 -25.672 1 96.19 84 ASN B CA 1
ATOM 3500 C C . ASN B 1 84 ? 7.52 -1.302 -26.109 1 96.19 84 ASN B C 1
ATOM 3502 O O . ASN B 1 84 ? 7.32 -0.771 -27.203 1 96.19 84 ASN B O 1
ATOM 3506 N N . GLY B 1 85 ? 6.609 -1.724 -25.344 1 95.19 85 GLY B N 1
ATOM 3507 C CA . GLY B 1 85 ? 5.227 -1.36 -25.609 1 95.19 85 GLY B CA 1
ATOM 3508 C C . GLY B 1 85 ? 4.594 -2.197 -26.703 1 95.19 85 GLY B C 1
ATOM 3509 O O . GLY B 1 85 ? 3.646 -1.758 -27.359 1 95.19 85 GLY B O 1
ATOM 3510 N N . THR B 1 86 ? 5.105 -3.369 -26.984 1 95.38 86 THR B N 1
ATOM 3511 C CA . THR B 1 86 ? 4.535 -4.281 -27.969 1 95.38 86 THR B CA 1
ATOM 3512 C C . THR B 1 86 ? 4.188 -5.621 -27.328 1 95.38 86 THR B C 1
ATOM 3514 O O . THR B 1 86 ? 4.402 -5.82 -26.125 1 95.38 86 THR B O 1
ATOM 3517 N N . ASP B 1 87 ? 3.646 -6.496 -28.125 1 93.75 87 ASP B N 1
ATOM 3518 C CA . ASP B 1 87 ? 3.297 -7.824 -27.625 1 93.75 87 ASP B CA 1
ATOM 3519 C C . ASP B 1 87 ? 4.355 -8.852 -28.016 1 93.75 87 ASP B C 1
ATOM 3521 O O . ASP B 1 87 ? 4.098 -10.062 -27.984 1 93.75 87 ASP B O 1
ATOM 3525 N N . ASN B 1 88 ? 5.574 -8.336 -28.391 1 94.06 88 ASN B N 1
ATOM 3526 C CA . ASN B 1 88 ? 6.68 -9.227 -28.734 1 94.06 88 ASN B CA 1
ATOM 3527 C C . ASN B 1 88 ? 7.344 -9.789 -27.469 1 94.06 88 ASN B C 1
ATOM 3529 O O . ASN B 1 88 ? 7.809 -9.031 -26.625 1 94.06 88 ASN B O 1
ATOM 3533 N N . LEU B 1 89 ? 7.352 -11.039 -27.359 1 94.19 89 LEU B N 1
ATOM 3534 C CA . LEU B 1 89 ? 7.984 -11.703 -26.234 1 94.19 89 LEU B CA 1
ATOM 3535 C C . LEU B 1 89 ? 9.211 -12.484 -26.672 1 94.19 89 LEU B C 1
ATOM 3537 O O . LEU B 1 89 ? 9.188 -13.141 -27.719 1 94.19 89 LEU B O 1
ATOM 3541 N N . PRO B 1 90 ? 10.344 -12.484 -26 1 96.81 90 PRO B N 1
ATOM 3542 C CA . PRO B 1 90 ? 10.461 -11.82 -24.688 1 96.81 90 PRO B CA 1
ATOM 3543 C C . PRO B 1 90 ? 10.766 -10.336 -24.812 1 96.81 90 PRO B C 1
ATOM 3545 O O . PRO B 1 90 ? 10.719 -9.609 -23.812 1 96.81 90 PRO B O 1
ATOM 3548 N N . GLY B 1 91 ? 11.07 -9.805 -26 1 97.88 91 GLY B N 1
ATOM 3549 C CA . GLY B 1 91 ? 11.469 -8.43 -26.25 1 97.88 91 GLY B CA 1
ATOM 3550 C C . GLY B 1 91 ? 12.969 -8.234 -26.297 1 97.88 91 GLY B C 1
ATOM 3551 O O . GLY B 1 91 ? 13.703 -9.109 -26.766 1 97.88 91 GLY B O 1
ATOM 3552 N N . THR B 1 92 ? 13.461 -7.07 -25.922 1 98.38 92 THR B N 1
ATOM 3553 C CA . THR B 1 92 ? 14.883 -6.723 -25.969 1 98.38 92 THR B CA 1
ATOM 3554 C C . THR B 1 92 ? 15.5 -6.844 -24.578 1 98.38 92 THR B C 1
ATOM 3556 O O . THR B 1 92 ? 14.977 -6.289 -23.609 1 98.38 92 THR B O 1
ATOM 3559 N N . LEU B 1 93 ? 16.609 -7.605 -24.5 1 98.5 93 LEU B N 1
ATOM 3560 C CA . LEU B 1 93 ? 17.312 -7.73 -23.234 1 98.5 93 LEU B CA 1
ATOM 3561 C C . LEU B 1 93 ? 17.812 -6.371 -22.75 1 98.5 93 LEU B C 1
ATOM 3563 O O . LEU B 1 93 ? 18.531 -5.676 -23.484 1 98.5 93 LEU B O 1
ATOM 3567 N N . VAL B 1 94 ? 17.484 -5.957 -21.531 1 98.5 94 VAL B N 1
ATOM 3568 C CA . VAL B 1 94 ? 17.844 -4.609 -21.094 1 98.5 94 VAL B CA 1
ATOM 3569 C C . VAL B 1 94 ? 18.672 -4.688 -19.812 1 98.5 94 VAL B C 1
ATOM 3571 O O . VAL B 1 94 ? 19.375 -3.744 -19.469 1 98.5 94 VAL B O 1
ATOM 3574 N N . ARG B 1 95 ? 18.562 -5.73 -19.031 1 98.06 95 ARG B N 1
ATOM 3575 C CA . ARG B 1 95 ? 19.359 -5.914 -17.812 1 98.06 95 ARG B CA 1
ATOM 3576 C C . ARG B 1 95 ? 19.562 -7.391 -17.516 1 98.06 95 ARG B C 1
ATOM 3578 O O . ARG B 1 95 ? 18.594 -8.164 -17.469 1 98.06 95 ARG B O 1
ATOM 3585 N N . SER B 1 96 ? 20.75 -7.836 -17.406 1 97.88 96 SER B N 1
ATOM 3586 C CA . SER B 1 96 ? 21.109 -9.211 -17.078 1 97.88 96 SER B CA 1
ATOM 3587 C C . SER B 1 96 ? 21.812 -9.297 -15.727 1 97.88 96 SER B C 1
ATOM 3589 O O . SER B 1 96 ? 22.156 -8.273 -15.125 1 97.88 96 SER B O 1
ATOM 3591 N N . GLU B 1 97 ? 22 -10.539 -15.312 1 97.62 97 GLU B N 1
ATOM 3592 C CA . GLU B 1 97 ? 22.578 -10.766 -13.992 1 97.62 97 GLU B CA 1
ATOM 3593 C C . GLU B 1 97 ? 23.891 -10 -13.828 1 97.62 97 GLU B C 1
ATOM 3595 O O . GLU B 1 97 ? 24.766 -10.062 -14.688 1 97.62 97 GLU B O 1
ATOM 3600 N N . GLY B 1 98 ? 23.984 -9.234 -12.742 1 94.69 98 GLY B N 1
ATOM 3601 C CA . GLY B 1 98 ? 25.234 -8.547 -12.398 1 94.69 98 GLY B CA 1
ATOM 3602 C C . GLY B 1 98 ? 25.297 -7.137 -12.953 1 94.69 98 GLY B C 1
ATOM 3603 O O . GLY B 1 98 ? 26.141 -6.34 -12.523 1 94.69 98 GLY B O 1
ATOM 3604 N N . GLN B 1 99 ? 24.391 -6.816 -13.859 1 95.25 99 GLN B N 1
ATOM 3605 C CA . GLN B 1 99 ? 24.422 -5.48 -14.445 1 95.25 99 GLN B CA 1
ATOM 3606 C C . GLN B 1 99 ? 23.875 -4.441 -13.469 1 95.25 99 GLN B C 1
ATOM 3608 O O . GLN B 1 99 ? 23.031 -4.75 -12.633 1 95.25 99 GLN B O 1
ATOM 3613 N N . VAL B 1 100 ? 24.328 -3.246 -13.609 1 92.25 100 VAL B N 1
ATOM 3614 C CA . VAL B 1 100 ? 23.969 -2.143 -12.727 1 92.25 100 VAL B CA 1
ATOM 3615 C C . VAL B 1 100 ? 22.562 -1.661 -13.039 1 92.25 100 VAL B C 1
ATOM 3617 O O . VAL B 1 100 ? 22 -2.016 -14.078 1 92.25 100 VAL B O 1
ATOM 3620 N N . ARG B 1 101 ? 22.031 -0.875 -12.188 1 92.62 101 ARG B N 1
ATOM 3621 C CA . ARG B 1 101 ? 20.719 -0.292 -12.367 1 92.62 101 ARG B CA 1
ATOM 3622 C C . ARG B 1 101 ? 20.672 0.625 -13.586 1 92.62 101 ARG B C 1
ATOM 3624 O O . ARG B 1 101 ? 21.688 1.249 -13.93 1 92.62 101 ARG B O 1
ATOM 3631 N N . ILE B 1 102 ? 19.469 0.653 -14.156 1 93.81 102 ILE B N 1
ATOM 3632 C CA . ILE B 1 102 ? 19.266 1.584 -15.266 1 93.81 102 ILE B CA 1
ATOM 3633 C C . ILE B 1 102 ? 18.141 2.559 -14.906 1 93.81 102 ILE B C 1
ATOM 3635 O O . ILE B 1 102 ? 17.531 2.453 -13.836 1 93.81 102 ILE B O 1
ATOM 3639 N N . LYS B 1 103 ? 17.812 3.533 -15.742 1 90.38 103 LYS B N 1
ATOM 3640 C CA . LYS B 1 103 ? 16.844 4.586 -15.422 1 90.38 103 LYS B CA 1
ATOM 3641 C C . LYS B 1 103 ? 15.414 4.039 -15.414 1 90.38 103 LYS B C 1
ATOM 3643 O O . LYS B 1 103 ? 14.539 4.609 -14.766 1 90.38 103 LYS B O 1
ATOM 3648 N N . ASP B 1 104 ? 15.227 2.98 -16.094 1 94.81 104 ASP B N 1
ATOM 3649 C CA . ASP B 1 104 ? 13.898 2.373 -16.156 1 94.81 104 ASP B CA 1
ATOM 3650 C C . ASP B 1 104 ? 13.562 1.654 -14.859 1 94.81 104 ASP B C 1
ATOM 3652 O O . ASP B 1 104 ? 14 0.523 -14.633 1 94.81 104 ASP B O 1
ATOM 3656 N N . ARG B 1 105 ? 12.719 2.232 -14.023 1 93.25 105 ARG B N 1
ATOM 3657 C CA . ARG B 1 105 ? 12.406 1.724 -12.688 1 93.25 105 ARG B CA 1
ATOM 3658 C C . ARG B 1 105 ? 11.688 0.379 -12.773 1 93.25 105 ARG B C 1
ATOM 3660 O O . ARG B 1 105 ? 11.898 -0.494 -11.93 1 93.25 105 ARG B O 1
ATOM 3667 N N . GLN B 1 106 ? 10.844 0.234 -13.805 1 96.44 106 GLN B N 1
ATOM 3668 C CA . GLN B 1 106 ? 10.117 -1.024 -13.938 1 96.44 106 GLN B CA 1
ATOM 3669 C C . GLN B 1 106 ? 11.078 -2.195 -14.133 1 96.44 106 GLN B C 1
ATOM 3671 O O . GLN B 1 106 ? 10.867 -3.273 -13.57 1 96.44 106 GLN B O 1
ATOM 3676 N N . VAL B 1 107 ? 12.102 -1.968 -14.906 1 97.75 107 VAL B N 1
ATOM 3677 C CA . VAL B 1 107 ? 13.141 -2.975 -15.109 1 97.75 107 VAL B CA 1
ATOM 3678 C C . VAL B 1 107 ? 13.82 -3.293 -13.781 1 97.75 107 VAL B C 1
ATOM 3680 O O . VAL B 1 107 ? 14 -4.461 -13.43 1 97.75 107 VAL B O 1
ATOM 3683 N N . ASN B 1 108 ? 14.195 -2.283 -13.078 1 95.69 108 ASN B N 1
ATOM 3684 C CA . ASN B 1 108 ? 14.891 -2.467 -11.812 1 95.69 108 ASN B CA 1
ATOM 3685 C C . ASN B 1 108 ? 14 -3.15 -10.773 1 95.69 108 ASN B C 1
ATOM 3687 O O . ASN B 1 108 ? 14.469 -3.99 -10 1 95.69 108 ASN B O 1
ATOM 3691 N N . ASN B 1 109 ? 12.727 -2.785 -10.711 1 96.31 109 ASN B N 1
ATOM 3692 C CA . ASN B 1 109 ? 11.797 -3.398 -9.766 1 96.31 109 ASN B CA 1
ATOM 3693 C C . ASN B 1 109 ? 11.664 -4.898 -10 1 96.31 109 ASN B C 1
ATOM 3695 O O . ASN B 1 109 ? 11.695 -5.688 -9.055 1 96.31 109 ASN B O 1
ATOM 3699 N N . VAL B 1 110 ? 11.508 -5.281 -11.234 1 98.31 110 VAL B N 1
ATOM 3700 C CA . VAL B 1 110 ? 11.367 -6.695 -11.555 1 98.31 110 VAL B CA 1
ATOM 3701 C C . VAL B 1 110 ? 12.68 -7.422 -11.242 1 98.31 110 VAL B C 1
ATOM 3703 O O . VAL B 1 110 ? 12.664 -8.508 -10.648 1 98.31 110 VAL B O 1
ATOM 3706 N N . TYR B 1 111 ? 13.781 -6.797 -11.633 1 97.94 111 TYR B N 1
ATOM 3707 C CA . TYR B 1 111 ? 15.102 -7.344 -11.328 1 97.94 111 TYR B CA 1
ATOM 3708 C C . TYR B 1 111 ? 15.258 -7.578 -9.828 1 97.94 111 TYR B C 1
ATOM 3710 O O . TYR B 1 111 ? 15.641 -8.664 -9.398 1 97.94 111 TYR B O 1
ATOM 3718 N N . ASP B 1 112 ? 14.992 -6.625 -9.039 1 96.12 112 ASP B N 1
ATOM 3719 C CA . ASP B 1 112 ? 15.109 -6.727 -7.59 1 96.12 112 ASP B CA 1
ATOM 3720 C C . ASP B 1 112 ? 14.094 -7.719 -7.027 1 96.12 112 ASP B C 1
ATOM 3722 O O . ASP B 1 112 ? 14.422 -8.531 -6.16 1 96.12 112 ASP B O 1
ATOM 3726 N N . GLY B 1 113 ? 12.844 -7.645 -7.488 1 97.81 113 GLY B N 1
ATOM 3727 C CA . GLY B 1 113 ? 11.812 -8.555 -7.02 1 97.81 113 GLY B CA 1
ATOM 3728 C C . GLY B 1 113 ? 12.141 -10.016 -7.273 1 97.81 113 GLY B C 1
ATOM 3729 O O . GLY B 1 113 ? 11.836 -10.883 -6.449 1 97.81 113 GLY B O 1
ATOM 3730 N N . PHE B 1 114 ? 12.742 -10.273 -8.438 1 98.5 114 PHE B N 1
ATOM 3731 C CA . PHE B 1 114 ? 13.172 -11.625 -8.758 1 98.5 114 PHE B CA 1
ATOM 3732 C C . PHE B 1 114 ? 14.164 -12.141 -7.715 1 98.5 114 PHE B C 1
ATOM 3734 O O . PHE B 1 114 ? 14.016 -13.25 -7.203 1 98.5 114 PHE B O 1
ATOM 3741 N N . LYS B 1 115 ? 15.141 -11.336 -7.418 1 97.81 115 LYS B N 1
ATOM 3742 C CA . LYS B 1 115 ? 16.141 -11.75 -6.441 1 97.81 115 LYS B CA 1
ATOM 3743 C C . LYS B 1 115 ? 15.516 -11.93 -5.059 1 97.81 115 LYS B C 1
ATOM 3745 O O . LYS B 1 115 ? 15.812 -12.891 -4.352 1 97.81 115 LYS B O 1
ATOM 3750 N N . ILE B 1 116 ? 14.719 -11 -4.66 1 97 116 ILE B N 1
ATOM 3751 C CA . ILE B 1 116 ? 14.07 -11.055 -3.354 1 97 116 ILE B CA 1
ATOM 3752 C C . ILE B 1 116 ? 13.281 -12.359 -3.225 1 97 116 ILE B C 1
ATOM 3754 O O . ILE B 1 116 ? 13.383 -13.047 -2.209 1 97 116 ILE B O 1
ATOM 3758 N N . THR B 1 117 ? 12.539 -12.703 -4.23 1 98.38 117 THR B N 1
ATOM 3759 C CA . THR B 1 117 ? 11.727 -13.914 -4.219 1 98.38 117 THR B CA 1
ATOM 3760 C C . THR B 1 117 ? 12.617 -15.156 -4.238 1 98.38 117 THR B C 1
ATOM 3762 O O . THR B 1 117 ? 12.406 -16.094 -3.471 1 98.38 117 THR B O 1
ATOM 3765 N N . HIS B 1 118 ? 13.602 -15.141 -5.137 1 98.06 118 HIS B N 1
ATOM 3766 C CA . HIS B 1 118 ? 14.57 -16.234 -5.215 1 98.06 118 HIS B CA 1
ATOM 3767 C C . HIS B 1 118 ? 15.234 -16.484 -3.863 1 98.06 118 HIS B C 1
ATOM 3769 O O . HIS B 1 118 ? 15.328 -17.625 -3.412 1 98.06 118 HIS B O 1
ATOM 3775 N N . ASP B 1 119 ? 15.703 -15.422 -3.223 1 97.38 119 ASP B N 1
ATOM 3776 C CA . ASP B 1 119 ? 16.406 -15.523 -1.948 1 97.38 119 ASP B CA 1
ATOM 3777 C C . ASP B 1 119 ? 15.492 -16.062 -0.853 1 97.38 119 ASP B C 1
ATOM 3779 O O . ASP B 1 119 ? 15.93 -16.812 0.025 1 97.38 119 ASP B O 1
ATOM 3783 N N . PHE B 1 120 ? 14.297 -15.648 -0.894 1 97.88 120 PHE B N 1
ATOM 3784 C CA . PHE B 1 120 ? 13.352 -16.172 0.086 1 97.88 120 PHE B CA 1
ATOM 3785 C C . PHE B 1 120 ? 13.266 -17.688 0.003 1 97.88 120 PHE B C 1
ATOM 3787 O O . PHE B 1 120 ? 13.422 -18.375 1.011 1 97.88 120 PHE B O 1
ATOM 3794 N N . PHE B 1 121 ? 13 -18.234 -1.204 1 97.81 121 PHE B N 1
ATOM 3795 C CA . PHE B 1 121 ? 12.898 -19.688 -1.383 1 97.81 121 PHE B CA 1
ATOM 3796 C C . PHE B 1 121 ? 14.203 -20.375 -1.005 1 97.81 121 PHE B C 1
ATOM 3798 O O . PHE B 1 121 ? 14.188 -21.453 -0.402 1 97.81 121 PHE B O 1
ATOM 3805 N N . SER B 1 122 ? 15.297 -19.766 -1.315 1 97.19 122 SER B N 1
ATOM 3806 C CA . SER B 1 122 ? 16.609 -20.344 -1.049 1 97.19 122 SER B CA 1
ATOM 3807 C C . SER B 1 122 ? 16.922 -20.312 0.441 1 97.19 122 SER B C 1
ATOM 3809 O O . SER B 1 122 ? 17.234 -21.359 1.03 1 97.19 122 SER B O 1
ATOM 3811 N N . LYS B 1 123 ? 16.797 -19.203 1.093 1 96.56 123 LYS B N 1
ATOM 3812 C CA . LYS B 1 123 ? 17.234 -19.016 2.473 1 96.56 123 LYS B CA 1
ATOM 3813 C C . LYS B 1 123 ? 16.25 -19.656 3.453 1 96.56 123 LYS B C 1
ATOM 3815 O O . LYS B 1 123 ? 16.656 -20.156 4.5 1 96.56 123 LYS B O 1
ATOM 3820 N N . ILE B 1 124 ? 14.977 -19.594 3.137 1 97.12 124 ILE B N 1
ATOM 3821 C CA . ILE B 1 124 ? 13.969 -20.047 4.086 1 97.12 124 ILE B CA 1
ATOM 3822 C C . ILE B 1 124 ? 13.719 -21.547 3.887 1 97.12 124 ILE B C 1
ATOM 3824 O O . ILE B 1 124 ? 13.578 -22.297 4.859 1 97.12 124 ILE B O 1
ATOM 3828 N N . PHE B 1 125 ? 13.703 -21.984 2.625 1 96.31 125 PHE B N 1
ATOM 3829 C CA . PHE B 1 125 ? 13.258 -23.344 2.379 1 96.31 125 PHE B CA 1
ATOM 3830 C C . PHE B 1 125 ? 14.375 -24.188 1.762 1 96.31 125 PHE B C 1
ATOM 3832 O O . PHE B 1 125 ? 14.211 -25.375 1.537 1 96.31 125 PHE B O 1
ATOM 3839 N N . GLY B 1 126 ? 15.539 -23.609 1.434 1 95.56 126 GLY B N 1
ATOM 3840 C CA . GLY B 1 126 ? 16.656 -24.328 0.834 1 95.56 126 GLY B CA 1
ATOM 3841 C C . GLY B 1 126 ? 16.406 -24.703 -0.611 1 95.56 126 GLY B C 1
ATOM 3842 O O . GLY B 1 126 ? 17 -25.656 -1.119 1 95.56 126 GLY B O 1
ATOM 3843 N N . ARG B 1 127 ? 15.516 -24.047 -1.253 1 95.38 127 ARG B N 1
ATOM 3844 C CA . ARG B 1 127 ? 15.148 -24.406 -2.619 1 95.38 127 ARG B CA 1
ATOM 3845 C C . ARG B 1 127 ? 16.031 -23.688 -3.633 1 95.38 127 ARG B C 1
ATOM 3847 O O . ARG B 1 127 ? 16.297 -22.484 -3.488 1 95.38 127 ARG B O 1
ATOM 3854 N N . ASN B 1 128 ? 16.453 -24.453 -4.629 1 95.25 128 ASN B N 1
ATOM 3855 C CA . ASN B 1 128 ? 17.25 -23.875 -5.703 1 95.25 128 ASN B CA 1
ATOM 3856 C C . ASN B 1 128 ? 16.391 -23.328 -6.832 1 95.25 128 ASN B C 1
ATOM 3858 O O . ASN B 1 128 ? 16.125 -24.031 -7.809 1 95.25 128 ASN B O 1
ATOM 3862 N N . SER B 1 129 ? 16.016 -22.031 -6.676 1 95.69 129 SER B N 1
ATOM 3863 C CA . SER B 1 129 ? 15.133 -21.359 -7.629 1 95.69 129 SER B CA 1
ATOM 3864 C C . SER B 1 129 ? 13.75 -22 -7.633 1 95.69 129 SER B C 1
ATOM 3866 O O . SER B 1 129 ? 13.344 -22.625 -6.652 1 95.69 129 SER B O 1
ATOM 3868 N N . LEU B 1 130 ? 12.961 -21.75 -8.68 1 93.75 130 LEU B N 1
ATOM 3869 C CA . LEU B 1 130 ? 11.555 -22.141 -8.695 1 93.75 130 LEU B CA 1
ATOM 3870 C C . LEU B 1 130 ? 11.414 -23.641 -8.93 1 93.75 130 LEU B C 1
ATOM 3872 O O . LEU B 1 130 ? 10.5 -24.281 -8.398 1 93.75 130 LEU B O 1
ATOM 3876 N N . ASP B 1 131 ? 12.312 -24.25 -9.695 1 92 131 ASP B N 1
ATOM 3877 C CA . ASP B 1 131 ? 12.172 -25.641 -10.125 1 92 131 ASP B CA 1
ATOM 3878 C C . ASP B 1 131 ? 13.047 -26.562 -9.281 1 92 131 ASP B C 1
ATOM 3880 O O . ASP B 1 131 ? 13.133 -27.766 -9.555 1 92 131 ASP B O 1
ATOM 3884 N N . GLY B 1 132 ? 13.781 -25.984 -8.297 1 92.81 132 GLY B N 1
ATOM 3885 C CA . GLY B 1 132 ? 14.68 -26.797 -7.484 1 92.81 132 GLY B CA 1
ATOM 3886 C C . GLY B 1 132 ? 15.969 -27.141 -8.188 1 92.81 132 GLY B C 1
ATOM 3887 O O . GLY B 1 132 ? 16.781 -27.922 -7.672 1 92.81 132 GLY B O 1
ATOM 3888 N N . ARG B 1 133 ? 16.234 -26.594 -9.359 1 92.38 133 ARG B N 1
ATOM 3889 C CA . ARG B 1 133 ? 17.391 -26.953 -10.164 1 92.38 133 ARG B CA 1
ATOM 3890 C C . ARG B 1 133 ? 18.078 -25.719 -10.727 1 92.38 133 ARG B C 1
ATOM 3892 O O . ARG B 1 133 ? 18.766 -25.812 -11.742 1 92.38 133 ARG B O 1
ATOM 3899 N N . GLY B 1 134 ? 17.766 -24.594 -10.18 1 93.88 134 GLY B N 1
ATOM 3900 C CA . GLY B 1 134 ? 18.469 -23.375 -10.547 1 93.88 134 GLY B CA 1
ATOM 3901 C C . GLY B 1 134 ? 17.891 -22.703 -11.766 1 93.88 134 GLY B C 1
ATOM 3902 O O . GLY B 1 134 ? 18.609 -22.047 -12.523 1 93.88 134 GLY B O 1
ATOM 3903 N N . LEU B 1 135 ? 16.609 -22.828 -12.023 1 93.81 135 LEU B N 1
ATOM 3904 C CA . LEU B 1 135 ? 15.93 -22.172 -13.141 1 93.81 135 LEU B CA 1
ATOM 3905 C C . LEU B 1 135 ? 16.281 -20.688 -13.188 1 93.81 135 LEU B C 1
ATOM 3907 O O . LEU B 1 135 ? 16.094 -19.969 -12.195 1 93.81 135 LEU B O 1
ATOM 3911 N N . PRO B 1 136 ? 16.859 -20.219 -14.336 1 96.06 136 PRO B N 1
ATOM 3912 C CA . PRO B 1 136 ? 17.016 -18.766 -14.477 1 96.06 136 PRO B CA 1
ATOM 3913 C C . PRO B 1 136 ? 15.664 -18.031 -14.469 1 96.06 136 PRO B C 1
ATOM 3915 O O . PRO B 1 136 ? 14.664 -18.578 -14.945 1 96.06 136 PRO B O 1
ATOM 3918 N N . LEU B 1 137 ? 15.648 -16.875 -13.938 1 97.94 137 LEU B N 1
ATOM 3919 C CA . LEU B 1 137 ? 14.422 -16.078 -13.883 1 97.94 137 LEU B CA 1
ATOM 3920 C C . LEU B 1 137 ? 14.398 -15.047 -15.008 1 97.94 137 LEU B C 1
ATOM 3922 O O . LEU B 1 137 ? 15.25 -14.156 -15.062 1 97.94 137 LEU B O 1
ATOM 3926 N N . THR B 1 138 ? 13.422 -15.188 -15.867 1 98.19 138 THR B N 1
ATOM 3927 C CA . THR B 1 138 ? 13.25 -14.305 -17.016 1 98.19 138 THR B CA 1
ATOM 3928 C C . THR B 1 138 ? 11.984 -13.469 -16.875 1 98.19 138 THR B C 1
ATOM 3930 O O . THR B 1 138 ? 10.914 -14 -16.578 1 98.19 138 THR B O 1
ATOM 3933 N N . GLY B 1 139 ? 12.133 -12.164 -17.031 1 98.44 139 GLY B N 1
ATOM 3934 C CA . GLY B 1 139 ? 10.992 -11.266 -16.969 1 98.44 139 GLY B CA 1
ATOM 3935 C C . GLY B 1 139 ? 10.93 -10.297 -18.125 1 98.44 139 GLY B C 1
ATOM 3936 O O . GLY B 1 139 ? 11.961 -9.828 -18.609 1 98.44 139 GLY B O 1
ATOM 3937 N N . SER B 1 140 ? 9.711 -10.039 -18.641 1 98.44 140 SER B N 1
ATOM 3938 C CA . SER B 1 140 ? 9.453 -9.031 -19.672 1 98.44 140 SER B CA 1
ATOM 3939 C C . SER B 1 140 ? 8.562 -7.914 -19.141 1 98.44 140 SER B C 1
ATOM 3941 O O . SER B 1 140 ? 7.457 -8.172 -18.656 1 98.44 140 SER B O 1
ATOM 3943 N N . VAL B 1 141 ? 9.055 -6.668 -19.266 1 98.31 141 VAL B N 1
ATOM 3944 C CA . VAL B 1 141 ? 8.289 -5.516 -18.812 1 98.31 141 VAL B CA 1
ATOM 3945 C C . VAL B 1 141 ? 7.746 -4.742 -20.016 1 98.31 141 VAL B C 1
ATOM 3947 O O . VAL B 1 141 ? 8.125 -5.016 -21.156 1 98.31 141 VAL B O 1
ATOM 3950 N N . HIS B 1 142 ? 6.82 -3.859 -19.812 1 97.56 142 HIS B N 1
ATOM 3951 C CA . HIS B 1 142 ? 6.219 -2.977 -20.797 1 97.56 142 HIS B CA 1
ATOM 3952 C C . HIS B 1 142 ? 5.512 -3.771 -21.891 1 97.56 142 HIS B C 1
ATOM 3954 O O . HIS B 1 142 ? 5.559 -3.402 -23.062 1 97.56 142 HIS B O 1
ATOM 3960 N N . PHE B 1 143 ? 5.004 -4.883 -21.5 1 96.94 143 PHE B N 1
ATOM 3961 C CA . PHE B 1 143 ? 4.156 -5.641 -22.422 1 96.94 143 PHE B CA 1
ATOM 3962 C C . PHE B 1 143 ? 2.881 -4.871 -22.734 1 96.94 143 PHE B C 1
ATOM 3964 O O . PHE B 1 143 ? 2.252 -4.305 -21.844 1 96.94 143 PHE B O 1
ATOM 3971 N N . ASN B 1 144 ? 2.535 -4.84 -23.953 1 95.75 144 ASN B N 1
ATOM 3972 C CA . ASN B 1 144 ? 1.319 -4.172 -24.406 1 95.75 144 ASN B CA 1
ATOM 3973 C C . ASN B 1 144 ? 0.77 -4.816 -25.672 1 95.75 144 ASN B C 1
ATOM 3975 O O . ASN B 1 144 ? 1.518 -5.43 -26.438 1 95.75 144 ASN B O 1
ATOM 3979 N N . LEU B 1 145 ? -0.494 -4.703 -25.766 1 92.81 145 LEU B N 1
ATOM 3980 C CA . LEU B 1 145 ? -1.147 -5.172 -26.984 1 92.81 145 LEU B CA 1
ATOM 3981 C C . LEU B 1 145 ? -1.2 -4.07 -28.031 1 92.81 145 LEU B C 1
ATOM 3983 O O . LEU B 1 145 ? -1.432 -2.904 -27.703 1 92.81 145 LEU B O 1
ATOM 3987 N N . SER B 1 146 ? -0.994 -4.434 -29.234 1 87.69 146 SER B N 1
ATOM 3988 C CA . SER B 1 146 ? -1.028 -3.459 -30.312 1 87.69 146 SER B CA 1
ATOM 3989 C C . SER B 1 146 ? -2.398 -2.797 -30.422 1 87.69 146 SER B C 1
ATOM 3991 O O . SER B 1 146 ? -2.504 -1.629 -30.797 1 87.69 146 SER B O 1
ATOM 3993 N N . SER B 1 147 ? -3.41 -3.453 -30.094 1 84.19 147 SER B N 1
ATOM 3994 C CA . SER B 1 147 ? -4.785 -2.977 -30.188 1 84.19 147 SER B CA 1
ATOM 3995 C C . SER B 1 147 ? -5.109 -1.995 -29.062 1 84.19 147 SER B C 1
ATOM 3997 O O . SER B 1 147 ? -6.117 -1.286 -29.125 1 84.19 147 SER B O 1
ATOM 3999 N N . THR B 1 148 ? -4.316 -1.916 -28.109 1 83.12 148 THR B N 1
ATOM 4000 C CA . THR B 1 148 ? -4.613 -1.069 -26.969 1 83.12 148 THR B CA 1
ATOM 4001 C C . THR B 1 148 ? -3.354 -0.357 -26.484 1 83.12 148 THR B C 1
ATOM 4003 O O . THR B 1 148 ? -2.727 -0.787 -25.5 1 83.12 148 THR B O 1
ATOM 4006 N N . PRO B 1 149 ? -3.184 0.773 -27.047 1 78.81 149 PRO B N 1
ATOM 4007 C CA . PRO B 1 149 ? -1.96 1.489 -26.672 1 78.81 149 PRO B CA 1
ATOM 4008 C C . PRO B 1 149 ? -1.998 2.037 -25.25 1 78.81 149 PRO B C 1
ATOM 4010 O O . PRO B 1 149 ? -0.967 2.459 -24.719 1 78.81 149 PRO B O 1
ATOM 4013 N N . GLU B 1 150 ? -3.137 1.967 -24.578 1 83.56 150 GLU B N 1
ATOM 4014 C CA . GLU B 1 150 ? -3.277 2.578 -23.266 1 83.56 150 GLU B CA 1
ATOM 4015 C C . GLU B 1 150 ? -2.594 1.738 -22.188 1 83.56 150 GLU B C 1
ATOM 4017 O O . GLU B 1 150 ? -2.273 2.242 -21.109 1 83.56 150 GLU B O 1
ATOM 4022 N N . GLY B 1 151 ? -2.449 0.488 -22.516 1 89.88 151 GLY B N 1
ATOM 4023 C CA . GLY B 1 151 ? -1.682 -0.311 -21.562 1 89.88 151 GLY B CA 1
ATOM 4024 C C . GLY B 1 151 ? -2.291 -1.676 -21.312 1 89.88 151 GLY B C 1
ATOM 4025 O O . GLY B 1 151 ? -3.48 -1.888 -21.547 1 89.88 151 GLY B O 1
ATOM 4026 N N . TYR B 1 152 ? -1.503 -2.602 -20.953 1 95.31 152 TYR B N 1
ATOM 4027 C CA . TYR B 1 152 ? -1.929 -3.939 -20.547 1 95.31 152 TYR B CA 1
ATOM 4028 C C . TYR B 1 152 ? -2.139 -4.016 -19.047 1 95.31 152 TYR B C 1
ATOM 4030 O O . TYR B 1 152 ? -1.213 -3.77 -18.266 1 95.31 152 TYR B O 1
ATOM 4038 N N . ASN B 1 153 ? -3.361 -4.406 -18.625 1 94.94 153 ASN B N 1
ATOM 4039 C CA . ASN B 1 153 ? -3.771 -4.289 -17.234 1 94.94 153 ASN B CA 1
ATOM 4040 C C . ASN B 1 153 ? -3.662 -5.625 -16.5 1 94.94 153 ASN B C 1
ATOM 4042 O O . ASN B 1 153 ? -4.605 -6.055 -15.836 1 94.94 153 ASN B O 1
ATOM 4046 N N . ASN B 1 154 ? -2.453 -6.246 -16.641 1 95.75 154 ASN B N 1
ATOM 4047 C CA . ASN B 1 154 ? -2.225 -7.5 -15.938 1 95.75 154 ASN B CA 1
ATOM 4048 C C . ASN B 1 154 ? -0.752 -7.898 -15.969 1 95.75 154 ASN B C 1
ATOM 4050 O O . ASN B 1 154 ? 0.064 -7.23 -16.609 1 95.75 154 ASN B O 1
ATOM 4054 N N . ALA B 1 155 ? -0.4 -8.82 -15.195 1 96.12 155 ALA B N 1
ATOM 4055 C CA . ALA B 1 155 ? 0.85 -9.57 -15.188 1 96.12 155 ALA B CA 1
ATOM 4056 C C . ALA B 1 155 ? 0.583 -11.078 -15.133 1 96.12 155 ALA B C 1
ATOM 4058 O O . ALA B 1 155 ? -0.434 -11.516 -14.594 1 96.12 155 ALA B O 1
ATOM 4059 N N . PHE B 1 156 ? 1.501 -11.875 -15.75 1 94 156 PHE B N 1
ATOM 4060 C CA . PHE B 1 156 ? 1.221 -13.305 -15.734 1 94 156 PHE B CA 1
ATOM 4061 C C . PHE B 1 156 ? 2.51 -14.109 -15.844 1 94 156 PHE B C 1
ATOM 4063 O O . PHE B 1 156 ? 3.51 -13.625 -16.375 1 94 156 PHE B O 1
ATOM 4070 N N . TRP B 1 157 ? 2.467 -15.281 -15.312 1 93.06 157 TRP B N 1
ATOM 4071 C CA . TRP B 1 157 ? 3.467 -16.328 -15.516 1 93.06 157 TRP B CA 1
ATOM 4072 C C . TRP B 1 157 ? 3.131 -17.156 -16.75 1 93.06 157 TRP B C 1
ATOM 4074 O O . TRP B 1 157 ? 2.035 -17.719 -16.844 1 93.06 157 TRP B O 1
ATOM 4084 N N . ASP B 1 158 ? 4.043 -17.172 -17.641 1 90.38 158 ASP B N 1
ATOM 4085 C CA . ASP B 1 158 ? 3.961 -18.078 -18.797 1 90.38 158 ASP B CA 1
ATOM 4086 C C . ASP B 1 158 ? 4.734 -19.375 -18.531 1 90.38 158 ASP B C 1
ATOM 4088 O O . ASP B 1 158 ? 5.953 -19.422 -18.703 1 90.38 158 ASP B O 1
ATOM 4092 N N . GLY B 1 159 ? 4.055 -20.359 -18.172 1 87.31 159 GLY B N 1
ATOM 4093 C CA . GLY B 1 159 ? 4.668 -21.609 -17.766 1 87.31 159 GLY B CA 1
ATOM 4094 C C . GLY B 1 159 ? 5.406 -22.297 -18.906 1 87.31 159 GLY B C 1
ATOM 4095 O O . GLY B 1 159 ? 6.395 -23 -18.672 1 87.31 159 GLY B O 1
ATOM 4096 N N . GLU B 1 160 ? 4.941 -22.141 -20.078 1 84.94 160 GLU B N 1
ATOM 4097 C CA . GLU B 1 160 ? 5.609 -22.75 -21.219 1 84.94 160 GLU B CA 1
ATOM 4098 C C . GLU B 1 160 ? 6.945 -22.062 -21.5 1 84.94 160 GLU B C 1
ATOM 4100 O O . GLU B 1 160 ? 7.973 -22.734 -21.641 1 84.94 160 GLU B O 1
ATOM 4105 N N . ALA B 1 161 ? 6.887 -20.797 -21.562 1 87.19 161 ALA B N 1
ATOM 4106 C CA . ALA B 1 161 ? 8.102 -20.031 -21.828 1 87.19 161 ALA B CA 1
ATOM 4107 C C . ALA B 1 161 ? 8.945 -19.875 -20.562 1 87.19 161 ALA B C 1
ATOM 4109 O O . ALA B 1 161 ? 10.086 -19.422 -20.625 1 87.19 161 ALA B O 1
ATOM 4110 N N . LYS B 1 162 ? 8.336 -20.266 -19.422 1 89.75 162 LYS B N 1
ATOM 4111 C CA . LYS B 1 162 ? 8.969 -20.078 -18.125 1 89.75 162 LYS B CA 1
ATOM 4112 C C . LYS B 1 162 ? 9.43 -18.641 -17.938 1 89.75 162 LYS B C 1
ATOM 4114 O O . LYS B 1 162 ? 10.586 -18.391 -17.594 1 89.75 162 LYS B O 1
ATOM 4119 N N . GLN B 1 163 ? 8.5 -17.781 -18.141 1 94.12 163 GLN B N 1
ATOM 4120 C CA . GLN B 1 163 ? 8.773 -16.344 -18.109 1 94.12 163 GLN B CA 1
ATOM 4121 C C . GLN B 1 163 ? 7.621 -15.578 -17.469 1 94.12 163 GLN B C 1
ATOM 4123 O O . GLN B 1 163 ? 6.465 -15.992 -17.562 1 94.12 163 GLN B O 1
ATOM 4128 N N . MET B 1 164 ? 8.039 -14.484 -16.781 1 96 164 MET B N 1
ATOM 4129 C CA . MET B 1 164 ? 7.051 -13.547 -16.25 1 96 164 MET B CA 1
ATOM 4130 C C . MET B 1 164 ? 6.84 -12.375 -17.203 1 96 164 MET B C 1
ATOM 4132 O O . MET B 1 164 ? 7.797 -11.852 -17.766 1 96 164 MET B O 1
ATOM 4136 N N . VAL B 1 165 ? 5.613 -11.969 -17.359 1 96.88 165 VAL B N 1
ATOM 4137 C CA . VAL B 1 165 ? 5.27 -10.859 -18.234 1 96.88 165 VAL B CA 1
ATOM 4138 C C . VAL B 1 165 ? 4.473 -9.805 -17.469 1 96.88 165 VAL B C 1
ATOM 4140 O O . VAL B 1 165 ? 3.506 -10.141 -16.781 1 96.88 165 VAL B O 1
ATOM 4143 N N . PHE B 1 166 ? 4.891 -8.555 -17.625 1 97.38 166 PHE B N 1
ATOM 4144 C CA . PHE B 1 166 ? 4.262 -7.48 -16.875 1 97.38 166 PHE B CA 1
ATOM 4145 C C . PHE B 1 166 ? 3.775 -6.371 -17.797 1 97.38 166 PHE B C 1
ATOM 4147 O O . PHE B 1 166 ? 4.539 -5.871 -18.625 1 97.38 166 PHE B O 1
ATOM 4154 N N . GLY B 1 167 ? 2.561 -6.02 -17.641 1 96.38 167 GLY B N 1
ATOM 4155 C CA . GLY B 1 167 ? 2.055 -4.797 -18.25 1 96.38 167 GLY B CA 1
ATOM 4156 C C . GLY B 1 167 ? 2.287 -3.564 -17.391 1 96.38 167 GLY B C 1
ATOM 4157 O O . GLY B 1 167 ? 2.588 -3.674 -16.203 1 96.38 167 GLY B O 1
ATOM 4158 N N . ASP B 1 168 ? 2.129 -2.445 -18.031 1 95.31 168 ASP B N 1
ATOM 4159 C CA . ASP B 1 168 ? 2.322 -1.179 -17.328 1 95.31 168 ASP B CA 1
ATOM 4160 C C . ASP B 1 168 ? 1.013 -0.683 -16.719 1 95.31 168 ASP B C 1
ATOM 4162 O O . ASP B 1 168 ? 1.006 0.283 -15.953 1 95.31 168 ASP B O 1
ATOM 4166 N N . GLY B 1 169 ? -0.095 -1.386 -16.969 1 94.38 169 GLY B N 1
ATOM 4167 C CA . GLY B 1 169 ? -1.378 -0.787 -16.625 1 94.38 169 GLY B CA 1
ATOM 4168 C C . GLY B 1 169 ? -1.763 0.35 -17.562 1 94.38 169 GLY B C 1
ATOM 4169 O O . GLY B 1 169 ? -0.926 0.854 -18.312 1 94.38 169 GLY B O 1
ATOM 4170 N N . ASP B 1 170 ? -3.012 0.761 -17.547 1 92.81 170 ASP B N 1
ATOM 4171 C CA . ASP B 1 170 ? -3.479 1.827 -18.422 1 92.81 170 ASP B CA 1
ATOM 4172 C C . ASP B 1 170 ? -3.326 3.193 -17.766 1 92.81 170 ASP B C 1
ATOM 4174 O O . ASP B 1 170 ? -3.586 4.227 -18.391 1 92.81 170 ASP B O 1
ATOM 4178 N N . HIS B 1 171 ? -2.945 3.203 -16.453 1 90.44 171 HIS B N 1
ATOM 4179 C CA . HIS B 1 171 ? -2.73 4.402 -15.656 1 90.44 171 HIS B CA 1
ATOM 4180 C C . HIS B 1 171 ? -4.031 5.168 -15.445 1 90.44 171 HIS B C 1
ATOM 4182 O O . HIS B 1 171 ? -4.02 6.387 -15.266 1 90.44 171 HIS B O 1
ATOM 4188 N N . ILE B 1 172 ? -5.07 4.52 -15.648 1 89.38 172 ILE B N 1
ATOM 4189 C CA . ILE B 1 172 ? -6.406 5.016 -15.344 1 89.38 172 ILE B CA 1
ATOM 4190 C C . ILE B 1 172 ? -7.039 4.164 -14.242 1 89.38 172 ILE B C 1
ATOM 4192 O O . ILE B 1 172 ? -7.348 4.664 -13.156 1 89.38 172 ILE B O 1
ATOM 4196 N N . SER B 1 173 ? -7.078 2.873 -14.508 1 89.19 173 SER B N 1
ATOM 4197 C CA . SER B 1 173 ? -7.609 1.948 -13.516 1 89.19 173 SER B CA 1
ATOM 4198 C C . SER B 1 173 ? -6.492 1.187 -12.812 1 89.19 173 SER B C 1
ATOM 4200 O O . SER B 1 173 ? -6.66 0.725 -11.688 1 89.19 173 SER B O 1
ATOM 4202 N N . PHE B 1 174 ? -5.391 1.048 -13.531 1 91.81 174 PHE B N 1
ATOM 4203 C CA . PHE B 1 174 ? -4.285 0.269 -12.977 1 91.81 174 PHE B CA 1
ATOM 4204 C C . PHE B 1 174 ? -2.967 1.017 -13.133 1 91.81 174 PHE B C 1
ATOM 4206 O O . PHE B 1 174 ? -2.723 1.651 -14.164 1 91.81 174 PHE B O 1
ATOM 4213 N N . ASP B 1 175 ? -2.148 0.932 -12.117 1 90.62 175 ASP B N 1
ATOM 4214 C CA . ASP B 1 175 ? -0.77 1.412 -12.156 1 90.62 175 ASP B CA 1
ATOM 4215 C C . ASP B 1 175 ? 0.189 0.299 -12.57 1 90.62 175 ASP B C 1
ATOM 4217 O O . ASP B 1 175 ? -0.244 -0.791 -12.945 1 90.62 175 ASP B O 1
ATOM 4221 N N . PHE B 1 176 ? 1.487 0.589 -12.57 1 92.75 176 PHE B N 1
ATOM 4222 C CA . PHE B 1 176 ? 2.49 -0.385 -12.977 1 92.75 176 PHE B CA 1
ATOM 4223 C C . PHE B 1 176 ? 2.402 -1.646 -12.133 1 92.75 176 PHE B C 1
ATOM 4225 O O . PHE B 1 176 ? 2.588 -1.595 -10.914 1 92.75 176 PHE B O 1
ATOM 4232 N N . LEU B 1 177 ? 2.211 -2.752 -12.758 1 94.81 177 LEU B N 1
ATOM 4233 C CA . LEU B 1 177 ? 2.125 -4.016 -12.039 1 94.81 177 LEU B CA 1
ATOM 4234 C C . LEU B 1 177 ? 3.482 -4.414 -11.469 1 94.81 177 LEU B C 1
ATOM 4236 O O . LEU B 1 177 ? 3.559 -5.188 -10.516 1 94.81 177 LEU B O 1
ATOM 4240 N N . THR B 1 178 ? 4.535 -3.814 -12 1 95.5 178 THR B N 1
ATOM 4241 C CA . THR B 1 178 ? 5.898 -4.113 -11.586 1 95.5 178 THR B CA 1
ATOM 4242 C C . THR B 1 178 ? 6.23 -3.414 -10.273 1 95.5 178 THR B C 1
ATOM 4244 O O . THR B 1 178 ? 7.254 -3.705 -9.648 1 95.5 178 THR B O 1
ATOM 4247 N N . ASP B 1 179 ? 5.402 -2.496 -9.859 1 91.38 179 ASP B N 1
ATOM 4248 C CA . ASP B 1 179 ? 5.719 -1.702 -8.672 1 91.38 179 ASP B CA 1
ATOM 4249 C C . ASP B 1 179 ? 5.293 -2.426 -7.398 1 91.38 179 ASP B C 1
ATOM 4251 O O . ASP B 1 179 ? 5.477 -1.905 -6.293 1 91.38 179 ASP B O 1
ATOM 4255 N N . SER B 1 180 ? 4.832 -3.607 -7.535 1 91.88 180 SER B N 1
ATOM 4256 C CA . SER B 1 180 ? 4.324 -4.383 -6.41 1 91.88 180 SER B CA 1
ATOM 4257 C C . SER B 1 180 ? 5.133 -5.66 -6.207 1 91.88 180 SER B C 1
ATOM 4259 O O . SER B 1 180 ? 5.031 -6.598 -7 1 91.88 180 SER B O 1
ATOM 4261 N N . LEU B 1 181 ? 5.797 -5.738 -5.043 1 94.75 181 LEU B N 1
ATOM 4262 C CA . LEU B 1 181 ? 6.59 -6.93 -4.754 1 94.75 181 LEU B CA 1
ATOM 4263 C C . LEU B 1 181 ? 5.703 -8.164 -4.668 1 94.75 181 LEU B C 1
ATOM 4265 O O . LEU B 1 181 ? 6.082 -9.242 -5.145 1 94.75 181 LEU B O 1
ATOM 4269 N N . ASP B 1 182 ? 4.531 -7.988 -4.059 1 94.69 182 ASP B N 1
ATOM 4270 C CA . ASP B 1 182 ? 3.66 -9.148 -3.893 1 94.69 182 ASP B CA 1
ATOM 4271 C C . ASP B 1 182 ? 3.139 -9.641 -5.242 1 94.69 182 ASP B C 1
ATOM 4273 O O . ASP B 1 182 ? 2.963 -10.844 -5.441 1 94.69 182 ASP B O 1
ATOM 4277 N N . VAL B 1 183 ? 2.91 -8.742 -6.23 1 95.56 183 VAL B N 1
ATOM 4278 C CA . VAL B 1 183 ? 2.5 -9.164 -7.566 1 95.56 183 VAL B CA 1
ATOM 4279 C C . VAL B 1 183 ? 3.629 -9.945 -8.234 1 95.56 183 VAL B C 1
ATOM 4281 O O . VAL B 1 183 ? 3.4 -11.016 -8.797 1 95.56 183 VAL B O 1
ATOM 4284 N N . ILE B 1 184 ? 4.855 -9.43 -8.156 1 97.5 184 ILE B N 1
ATOM 4285 C CA . ILE B 1 184 ? 6.016 -10.086 -8.75 1 97.5 184 ILE B CA 1
ATOM 4286 C C . ILE B 1 184 ? 6.211 -11.461 -8.125 1 97.5 184 ILE B C 1
ATOM 4288 O O . ILE B 1 184 ? 6.359 -12.461 -8.828 1 97.5 184 ILE B O 1
ATOM 4292 N N . ALA B 1 185 ? 6.188 -11.5 -6.805 1 98.06 185 ALA B N 1
ATOM 4293 C CA . ALA B 1 185 ? 6.395 -12.742 -6.074 1 98.06 185 ALA B CA 1
ATOM 4294 C C . ALA B 1 185 ? 5.262 -13.734 -6.336 1 98.06 185 ALA B C 1
ATOM 4296 O O . ALA B 1 185 ? 5.496 -14.938 -6.469 1 98.06 185 ALA B O 1
ATOM 4297 N N . HIS B 1 186 ? 4.023 -13.25 -6.414 1 97.56 186 HIS B N 1
ATOM 4298 C CA . HIS B 1 186 ? 2.871 -14.086 -6.742 1 97.56 186 HIS B CA 1
ATOM 4299 C C . HIS B 1 186 ? 3.051 -14.766 -8.094 1 97.56 186 HIS B C 1
ATOM 4301 O O . HIS B 1 186 ? 2.867 -15.977 -8.211 1 97.56 186 HIS B O 1
ATOM 4307 N N . GLU B 1 187 ? 3.414 -13.984 -9.07 1 95.56 187 GLU B N 1
ATOM 4308 C CA . GLU B 1 187 ? 3.57 -14.555 -10.406 1 95.56 187 GLU B CA 1
ATOM 4309 C C . GLU B 1 187 ? 4.699 -15.578 -10.445 1 95.56 187 GLU B C 1
ATOM 4311 O O . GLU B 1 187 ? 4.566 -16.641 -11.062 1 95.56 187 GLU B O 1
ATOM 4316 N N . LEU B 1 188 ? 5.797 -15.32 -9.789 1 96.25 188 LEU B N 1
ATOM 4317 C CA . LEU B 1 188 ? 6.898 -16.281 -9.711 1 96.25 188 LEU B CA 1
ATOM 4318 C C . LEU B 1 188 ? 6.465 -17.547 -8.984 1 96.25 188 LEU B C 1
ATOM 4320 O O . LEU B 1 188 ? 6.918 -18.641 -9.32 1 96.25 188 LEU B O 1
ATOM 4324 N N . SER B 1 189 ? 5.625 -17.406 -8.023 1 96.56 189 SER B N 1
ATOM 4325 C CA . SER B 1 189 ? 5.203 -18.547 -7.223 1 96.56 189 SER B CA 1
ATOM 4326 C C . SER B 1 189 ? 4.348 -19.516 -8.047 1 96.56 189 SER B C 1
ATOM 4328 O O . SER B 1 189 ? 4.285 -20.703 -7.738 1 96.56 189 SER B O 1
ATOM 4330 N N . HIS B 1 190 ? 3.689 -18.984 -9.086 1 95.12 190 HIS B N 1
ATOM 4331 C CA . HIS B 1 190 ? 3.074 -19.922 -10.016 1 95.12 190 HIS B CA 1
ATOM 4332 C C . HIS B 1 190 ? 4.109 -20.875 -10.609 1 95.12 190 HIS B C 1
ATOM 4334 O O . HIS B 1 190 ? 3.809 -22.047 -10.867 1 95.12 190 HIS B O 1
ATOM 4340 N N . GLY B 1 191 ? 5.316 -20.375 -10.891 1 92.88 191 GLY B N 1
ATOM 4341 C CA . GLY B 1 191 ? 6.402 -21.25 -11.312 1 92.88 191 GLY B CA 1
ATOM 4342 C C . GLY B 1 191 ? 6.754 -22.312 -10.289 1 92.88 191 GLY B C 1
ATOM 4343 O O . GLY B 1 191 ? 6.91 -23.484 -10.625 1 92.88 191 GLY B O 1
ATOM 4344 N N . PHE B 1 192 ? 6.855 -21.953 -9.047 1 94.38 192 PHE B N 1
ATOM 4345 C CA . PHE B 1 192 ? 7.086 -22.906 -7.969 1 94.38 192 PHE B CA 1
ATOM 4346 C C . PHE B 1 192 ? 6.016 -23.984 -7.969 1 94.38 192 PHE B C 1
ATOM 4348 O O . PHE B 1 192 ? 6.328 -25.172 -7.867 1 94.38 192 PHE B O 1
ATOM 4355 N N . VAL B 1 193 ? 4.719 -23.547 -8.031 1 93.06 193 VAL B N 1
ATOM 4356 C CA . VAL B 1 193 ? 3.611 -24.5 -8.039 1 93.06 193 VAL B CA 1
ATOM 4357 C C . VAL B 1 193 ? 3.752 -25.438 -9.234 1 93.06 193 VAL B C 1
ATOM 4359 O O . VAL B 1 193 ? 3.639 -26.656 -9.094 1 93.06 193 VAL B O 1
ATOM 4362 N N . GLN B 1 194 ? 4.062 -24.891 -10.359 1 90.12 194 GLN B N 1
ATOM 4363 C CA . GLN B 1 194 ? 4.207 -25.656 -11.586 1 90.12 194 GLN B CA 1
ATOM 4364 C C . GLN B 1 194 ? 5.254 -26.75 -11.43 1 90.12 194 GLN B C 1
ATOM 4366 O O . GLN B 1 194 ? 5.051 -27.891 -11.875 1 90.12 194 GLN B O 1
ATOM 4371 N N . PHE B 1 195 ? 6.324 -26.484 -10.758 1 90.81 195 PHE B N 1
ATOM 4372 C CA . PHE B 1 195 ? 7.449 -27.406 -10.711 1 90.81 195 PHE B CA 1
ATOM 4373 C C . PHE B 1 195 ? 7.402 -28.266 -9.453 1 90.81 195 PHE B C 1
ATOM 4375 O O . PHE B 1 195 ? 8.266 -29.109 -9.234 1 90.81 195 PHE B O 1
ATOM 4382 N N . SER B 1 196 ? 6.398 -28.078 -8.586 1 91.62 196 SER B N 1
ATOM 4383 C CA . SER B 1 196 ? 6.254 -28.844 -7.359 1 91.62 196 SER B CA 1
ATOM 4384 C C . SER B 1 196 ? 5.008 -29.719 -7.406 1 91.62 196 SER B C 1
ATOM 4386 O O . SER B 1 196 ? 5.098 -30.953 -7.293 1 91.62 196 SER B O 1
ATOM 4388 N N . SER B 1 197 ? 3.871 -29.141 -7.543 1 88.31 197 SER B N 1
ATOM 4389 C CA . SER B 1 197 ? 2.566 -29.781 -7.691 1 88.31 197 SER B CA 1
ATOM 4390 C C . SER B 1 197 ? 1.714 -29.047 -8.727 1 88.31 197 SER B C 1
ATOM 4392 O O . SER B 1 197 ? 0.94 -28.156 -8.383 1 88.31 197 SER B O 1
ATOM 4394 N N . PRO B 1 198 ? 1.776 -29.609 -9.906 1 86.19 198 PRO B N 1
ATOM 4395 C CA . PRO B 1 198 ? 1.101 -28.875 -10.984 1 86.19 198 PRO B CA 1
ATOM 4396 C C . PRO B 1 198 ? -0.421 -28.969 -10.891 1 86.19 198 PRO B C 1
ATOM 4398 O O . PRO B 1 198 ? -1.059 -29.609 -11.734 1 86.19 198 PRO B O 1
ATOM 4401 N N . LEU B 1 199 ? -1.018 -28.266 -10.07 1 91.06 199 LEU B N 1
ATOM 4402 C CA . LEU B 1 199 ? -2.457 -28.172 -9.859 1 91.06 199 LEU B CA 1
ATOM 4403 C C . LEU B 1 199 ? -3.156 -27.641 -11.109 1 91.06 19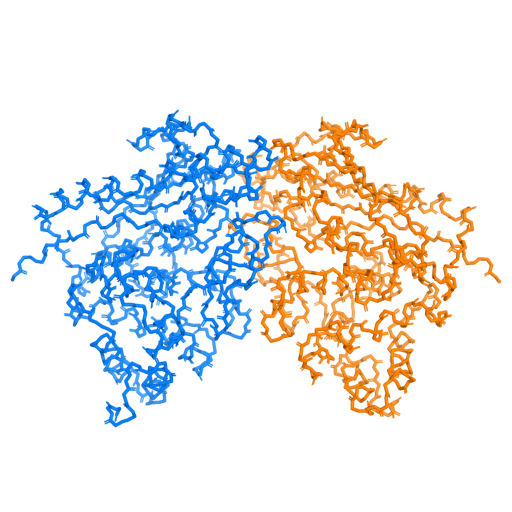9 LEU B C 1
ATOM 4405 O O . LEU B 1 199 ? -2.781 -26.594 -11.641 1 91.06 199 LEU B O 1
ATOM 4409 N N . LYS B 1 200 ? -4.109 -28.422 -11.547 1 90.56 200 LYS B N 1
ATOM 4410 C CA . LYS B 1 200 ? -4.891 -27.953 -12.688 1 90.56 200 LYS B CA 1
ATOM 4411 C C . LYS B 1 200 ? -5.559 -26.625 -12.391 1 90.56 200 LYS B C 1
ATOM 4413 O O . LYS B 1 200 ? -6.098 -26.422 -11.297 1 90.56 200 LYS B O 1
ATOM 4418 N N . TYR B 1 201 ? -5.504 -25.75 -13.289 1 90.38 201 TYR B N 1
ATOM 4419 C CA . TYR B 1 201 ? -5.949 -24.375 -13.07 1 90.38 201 TYR B CA 1
ATOM 4420 C C . TYR B 1 201 ? -7.441 -24.234 -13.336 1 90.38 201 TYR B C 1
ATOM 4422 O O . TYR B 1 201 ? -7.852 -23.438 -14.18 1 90.38 201 TYR B O 1
ATOM 4430 N N . GLU B 1 202 ? -8.25 -25 -12.633 1 92.38 202 GLU B N 1
ATOM 4431 C CA . GLU B 1 202 ? -9.703 -25 -12.695 1 92.38 202 GLU B CA 1
ATOM 4432 C C . GLU B 1 202 ? -10.312 -25.438 -11.367 1 92.38 202 GLU B C 1
ATOM 4434 O O . GLU B 1 202 ? -9.719 -26.219 -10.633 1 92.38 202 GLU B O 1
ATOM 4439 N N . VAL B 1 203 ? -11.453 -24.891 -11.102 1 95.62 203 VAL B N 1
ATOM 4440 C CA . VAL B 1 203 ? -12.25 -25.234 -9.93 1 95.62 203 VAL B CA 1
ATOM 4441 C C . VAL B 1 203 ? -11.391 -25.188 -8.672 1 95.62 203 VAL B C 1
ATOM 4443 O O . VAL B 1 203 ? -10.641 -24.219 -8.469 1 95.62 203 VAL B O 1
ATOM 4446 N N . GLN B 1 204 ? -11.477 -26.234 -7.789 1 98.06 204 GLN B N 1
ATOM 4447 C CA . GLN B 1 204 ? -10.789 -26.156 -6.504 1 98.06 204 GLN B CA 1
ATOM 4448 C C . GLN B 1 204 ? -9.281 -26.312 -6.672 1 98.06 204 GLN B C 1
ATOM 4450 O O . GLN B 1 204 ? -8.5 -25.688 -5.945 1 98.06 204 GLN B O 1
ATOM 4455 N N . SER B 1 205 ? -8.859 -27.203 -7.609 1 96.56 205 SER B N 1
ATOM 4456 C CA . SER B 1 205 ? -7.43 -27.328 -7.852 1 96.56 205 SER B CA 1
ATOM 4457 C C . SER B 1 205 ? -6.828 -26.016 -8.359 1 96.56 205 SER 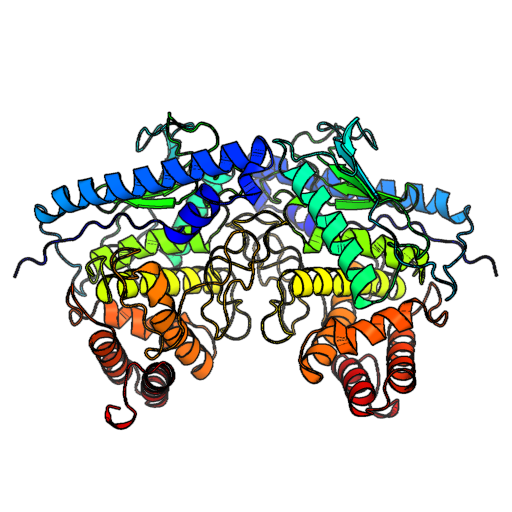B C 1
ATOM 4459 O O . SER B 1 205 ? -5.715 -25.656 -7.977 1 96.56 205 SER B O 1
ATOM 4461 N N . GLY B 1 206 ? -7.566 -25.297 -9.227 1 95.38 206 GLY B N 1
ATOM 4462 C CA . GLY B 1 206 ? -7.129 -23.984 -9.68 1 95.38 206 GLY B CA 1
ATOM 4463 C C . GLY B 1 206 ? -7.109 -22.938 -8.578 1 95.38 206 GLY B C 1
ATOM 4464 O O . GLY B 1 206 ? -6.207 -22.109 -8.523 1 95.38 206 GLY B O 1
ATOM 4465 N N . ALA B 1 207 ? -8.102 -23.031 -7.738 1 97.88 207 ALA B N 1
ATOM 4466 C CA . ALA B 1 207 ? -8.148 -22.109 -6.605 1 97.88 207 ALA B CA 1
ATOM 4467 C C . ALA B 1 207 ? -6.988 -22.359 -5.645 1 97.88 207 ALA B C 1
ATOM 4469 O O . ALA B 1 207 ? -6.449 -21.422 -5.051 1 97.88 207 ALA B O 1
ATOM 4470 N N . LEU B 1 208 ? -6.633 -23.609 -5.492 1 98.31 208 LEU B N 1
ATOM 4471 C CA . LEU B 1 208 ? -5.469 -23.938 -4.684 1 98.31 208 LEU B CA 1
ATOM 4472 C C . LEU B 1 208 ? -4.188 -23.422 -5.332 1 98.31 208 LEU B C 1
ATOM 4474 O O . LEU B 1 208 ? -3.277 -22.969 -4.637 1 98.31 208 LEU B O 1
ATOM 4478 N N . ASN B 1 209 ? -4.094 -23.578 -6.668 1 96.12 209 ASN B N 1
ATOM 4479 C CA . ASN B 1 209 ? -2.969 -23 -7.395 1 96.12 209 ASN B CA 1
ATOM 4480 C C . ASN B 1 209 ? -2.832 -21.5 -7.121 1 96.12 209 ASN B C 1
ATOM 4482 O O . ASN B 1 209 ? -1.755 -21.031 -6.758 1 96.12 209 ASN B O 1
ATOM 4486 N N . GLU B 1 210 ? -3.943 -20.766 -7.184 1 97.25 210 GLU B N 1
ATOM 4487 C CA . GLU B 1 210 ? -3.982 -19.328 -6.91 1 97.25 210 GLU B CA 1
ATOM 4488 C C . GLU B 1 210 ? -3.633 -19.031 -5.457 1 97.25 210 GLU B C 1
ATOM 4490 O O . GLU B 1 210 ? -2.889 -18.094 -5.168 1 97.25 210 GLU B O 1
ATOM 4495 N N . SER B 1 211 ? -4.176 -19.812 -4.586 1 98.5 211 SER B N 1
ATOM 4496 C CA . SER B 1 211 ? -3.941 -19.594 -3.162 1 98.5 211 SER B CA 1
ATOM 4497 C C . SER B 1 211 ? -2.469 -19.781 -2.812 1 98.5 211 SER B C 1
ATOM 4499 O O . SER B 1 211 ? -1.904 -19 -2.049 1 98.5 211 SER B O 1
ATOM 4501 N N . CYS B 1 212 ? -1.899 -20.812 -3.324 1 98 212 CYS B N 1
ATOM 4502 C CA . CYS B 1 212 ? -0.485 -21.047 -3.051 1 98 212 CYS B CA 1
ATOM 4503 C C . CYS B 1 212 ? 0.361 -19.891 -3.568 1 98 212 CYS B C 1
ATOM 4505 O O . CYS B 1 212 ? 1.293 -19.438 -2.895 1 98 212 CYS B O 1
ATOM 4507 N N . ALA B 1 213 ? 0.034 -19.422 -4.758 1 97.38 213 ALA B N 1
ATOM 4508 C CA . ALA B 1 213 ? 0.739 -18.25 -5.277 1 97.38 213 ALA B CA 1
ATOM 4509 C C . ALA B 1 213 ? 0.561 -17.047 -4.352 1 97.38 213 ALA B C 1
ATOM 4511 O O . ALA B 1 213 ? 1.514 -16.312 -4.094 1 97.38 213 ALA B O 1
ATOM 4512 N N . ASP B 1 214 ? -0.678 -16.844 -3.834 1 98.38 214 ASP B N 1
ATOM 4513 C CA . ASP B 1 214 ? -0.96 -15.773 -2.879 1 98.38 214 ASP B CA 1
ATOM 4514 C C . ASP B 1 214 ? -0.123 -15.938 -1.612 1 98.38 214 ASP B C 1
ATOM 4516 O O . ASP B 1 214 ? 0.496 -14.984 -1.145 1 98.38 214 ASP B O 1
ATOM 4520 N N . VAL B 1 215 ? -0.123 -17.109 -1.058 1 98.81 215 VAL B N 1
ATOM 4521 C CA . VAL B 1 215 ? 0.516 -17.406 0.221 1 98.81 215 VAL B CA 1
ATOM 4522 C C . VAL B 1 215 ? 2.018 -17.141 0.119 1 98.81 215 VAL B C 1
ATOM 4524 O O . VAL B 1 215 ? 2.59 -16.438 0.944 1 98.81 215 VAL B O 1
ATOM 4527 N N . PHE B 1 216 ? 2.635 -17.703 -0.874 1 98.75 216 PHE B N 1
ATOM 4528 C CA . PHE B 1 216 ? 4.078 -17.547 -0.993 1 98.75 216 PHE B CA 1
ATOM 4529 C C . PHE B 1 216 ? 4.441 -16.109 -1.385 1 98.75 216 PHE B C 1
ATOM 4531 O O . PHE B 1 216 ? 5.449 -15.578 -0.927 1 98.75 216 PHE B O 1
ATOM 4538 N N . GLY B 1 217 ? 3.646 -15.484 -2.273 1 98 217 GLY B N 1
ATOM 4539 C CA . GLY B 1 217 ? 3.85 -14.078 -2.555 1 98 217 GLY B CA 1
ATOM 4540 C C . GLY B 1 217 ? 3.781 -13.203 -1.316 1 98 217 GLY B C 1
ATOM 4541 O O . GLY B 1 217 ? 4.617 -12.32 -1.125 1 98 217 GLY B O 1
ATOM 4542 N N . SER B 1 218 ? 2.795 -13.477 -0.475 1 97.88 218 SER B N 1
ATOM 4543 C CA . SER B 1 218 ? 2.625 -12.734 0.77 1 97.88 218 SER B CA 1
ATOM 4544 C C . SER B 1 218 ? 3.807 -12.953 1.709 1 97.88 218 SER B C 1
ATOM 4546 O O . SER B 1 218 ? 4.293 -12.008 2.334 1 97.88 218 SER B O 1
ATOM 4548 N N . MET B 1 219 ? 4.293 -14.18 1.839 1 98.62 219 MET B N 1
ATOM 4549 C CA . MET B 1 219 ? 5.422 -14.477 2.717 1 98.62 219 MET B CA 1
ATOM 4550 C C . MET B 1 219 ? 6.688 -13.773 2.23 1 98.62 219 MET B C 1
ATOM 4552 O O . MET B 1 219 ? 7.488 -13.305 3.037 1 98.62 219 MET B O 1
ATOM 4556 N N . VAL B 1 220 ? 6.879 -13.734 0.899 1 98.06 220 VAL B N 1
ATOM 4557 C CA . VAL B 1 220 ? 8.039 -13.047 0.342 1 98.06 220 VAL B CA 1
ATOM 4558 C C . VAL B 1 220 ? 8.031 -11.586 0.779 1 98.06 220 VAL B C 1
ATOM 4560 O O . VAL B 1 220 ? 9.047 -11.07 1.249 1 98.06 220 VAL B O 1
ATOM 4563 N N . GLU B 1 221 ? 6.922 -10.977 0.614 1 95.44 221 GLU B N 1
ATOM 4564 C CA . GLU B 1 221 ? 6.809 -9.578 1 1 95.44 221 GLU B CA 1
ATOM 4565 C C . GLU B 1 221 ? 7.043 -9.391 2.496 1 95.44 221 GLU B C 1
ATOM 4567 O O . GLU B 1 221 ? 7.805 -8.516 2.91 1 95.44 221 GLU B O 1
ATOM 4572 N N . GLN B 1 222 ? 6.391 -10.219 3.303 1 95.25 222 GLN B N 1
ATOM 4573 C CA . GLN B 1 222 ? 6.527 -10.141 4.754 1 95.25 222 GLN B CA 1
ATOM 4574 C C . GLN B 1 222 ? 7.977 -10.344 5.18 1 95.25 222 GLN B C 1
ATOM 4576 O O . GLN B 1 222 ? 8.484 -9.625 6.043 1 95.25 222 GLN B O 1
ATOM 4581 N N . CYS B 1 223 ? 8.586 -11.266 4.586 1 96.12 223 CYS B N 1
ATOM 4582 C CA . CYS B 1 223 ? 9.977 -11.57 4.918 1 96.12 223 CYS B CA 1
ATOM 4583 C C . CYS B 1 223 ? 10.891 -10.414 4.531 1 96.12 223 CYS B C 1
ATOM 4585 O O . CYS B 1 223 ? 11.766 -10.031 5.305 1 96.12 223 CYS B O 1
ATOM 4587 N N . HIS B 1 224 ? 10.688 -9.922 3.332 1 94.44 224 HIS B N 1
ATOM 4588 C CA . HIS B 1 224 ? 11.492 -8.805 2.863 1 94.44 224 HIS B CA 1
ATOM 4589 C C . HIS B 1 224 ? 11.336 -7.594 3.781 1 94.44 224 HIS B C 1
ATOM 4591 O O . HIS B 1 224 ? 12.312 -6.883 4.043 1 94.44 224 HIS B O 1
ATOM 4597 N N . MET B 1 225 ? 10.156 -7.43 4.254 1 89.75 225 MET B N 1
ATOM 4598 C CA . MET B 1 225 ? 9.859 -6.27 5.086 1 89.75 225 MET B CA 1
ATOM 4599 C C . MET B 1 225 ? 10.078 -6.586 6.562 1 89.75 225 MET B C 1
ATOM 4601 O O . MET B 1 225 ? 9.812 -5.75 7.426 1 89.75 225 MET B O 1
ATOM 4605 N N . LYS B 1 226 ? 10.461 -7.793 6.898 1 90.88 226 LYS B N 1
ATOM 4606 C CA . LYS B 1 226 ? 10.719 -8.258 8.258 1 90.88 226 LYS B CA 1
ATOM 4607 C C . LYS B 1 226 ? 9.484 -8.078 9.141 1 90.88 226 LYS B C 1
ATOM 4609 O O . LYS B 1 226 ? 9.586 -7.582 10.266 1 90.88 226 LYS B O 1
ATOM 4614 N N . GLN B 1 227 ? 8.43 -8.5 8.625 1 90.94 227 GLN B N 1
ATOM 4615 C CA . GLN B 1 227 ? 7.164 -8.344 9.328 1 90.94 227 GLN B CA 1
ATOM 4616 C C . GLN B 1 227 ? 6.738 -9.648 10 1 90.94 227 GLN B C 1
ATOM 4618 O O . GLN B 1 227 ? 6.793 -10.711 9.375 1 90.94 227 GLN B O 1
ATOM 4623 N N . SER B 1 228 ? 6.324 -9.492 11.25 1 93.56 228 SER B N 1
ATOM 4624 C CA . SER B 1 228 ? 5.645 -10.602 11.914 1 93.56 228 SER B CA 1
ATOM 4625 C C . SER B 1 228 ? 4.211 -10.75 11.414 1 93.56 228 SER B C 1
ATOM 4627 O O . SER B 1 228 ? 3.715 -9.891 10.68 1 93.56 228 SER B O 1
ATOM 4629 N N . VAL B 1 229 ? 3.588 -11.852 11.844 1 95.94 229 VAL B N 1
ATOM 4630 C CA . VAL B 1 229 ? 2.207 -12.102 11.438 1 95.94 229 VAL B CA 1
ATOM 4631 C C . VAL B 1 229 ? 1.298 -11.016 11.992 1 95.94 229 VAL B C 1
ATOM 4633 O O . VAL B 1 229 ? 0.245 -10.719 11.422 1 95.94 229 VAL B O 1
ATOM 4636 N N . ASP B 1 230 ? 1.711 -10.336 13.039 1 89 230 ASP B N 1
ATOM 4637 C CA . ASP B 1 230 ? 0.903 -9.281 13.648 1 89 230 ASP B CA 1
ATOM 4638 C C . ASP B 1 230 ? 1.091 -7.953 12.914 1 89 230 ASP B C 1
ATOM 4640 O O . ASP B 1 230 ? 0.178 -7.125 12.875 1 89 230 ASP B O 1
ATOM 4644 N N . ASP B 1 231 ? 2.268 -7.82 12.281 1 86.19 231 ASP B N 1
ATOM 4645 C CA . ASP B 1 231 ? 2.604 -6.551 11.656 1 86.19 231 ASP B CA 1
ATOM 4646 C C . ASP B 1 231 ? 2.225 -6.555 10.172 1 86.19 231 ASP B C 1
ATOM 4648 O O . ASP B 1 231 ? 2.043 -5.492 9.57 1 86.19 231 ASP B O 1
ATOM 4652 N N . ALA B 1 232 ? 2.127 -7.758 9.617 1 90.94 232 ALA B N 1
ATOM 4653 C CA . ALA B 1 232 ? 1.836 -7.891 8.195 1 90.94 232 ALA B CA 1
ATOM 4654 C C . ALA B 1 232 ? 0.44 -7.367 7.867 1 90.94 232 ALA B C 1
ATOM 4656 O O . ALA B 1 232 ? -0.466 -7.434 8.703 1 90.94 232 ALA B O 1
ATOM 4657 N N . ASP B 1 233 ? 0.238 -6.863 6.645 1 86.75 233 ASP B N 1
ATOM 4658 C CA . ASP B 1 233 ? -1.058 -6.309 6.266 1 86.75 233 ASP B CA 1
ATOM 4659 C C . ASP B 1 233 ? -1.982 -7.398 5.723 1 86.75 233 ASP B C 1
ATOM 4661 O O . ASP B 1 233 ? -3.205 -7.25 5.746 1 86.75 233 ASP B O 1
ATOM 4665 N N . TRP B 1 234 ? -1.396 -8.523 5.102 1 94.25 234 TRP B N 1
ATOM 4666 C CA . TRP B 1 234 ? -2.125 -9.695 4.629 1 94.25 234 TRP B CA 1
ATOM 4667 C C . TRP B 1 234 ? -3.041 -9.336 3.465 1 94.25 234 TRP B C 1
ATOM 4669 O O . TRP B 1 234 ? -4.16 -9.844 3.369 1 94.25 234 TRP B O 1
ATOM 4679 N N . ILE B 1 235 ? -2.635 -8.391 2.643 1 93.06 235 ILE B N 1
ATOM 4680 C CA . ILE B 1 235 ? -3.354 -8.016 1.428 1 93.06 235 ILE B CA 1
ATOM 4681 C C . ILE B 1 235 ? -2.416 -8.117 0.225 1 93.06 235 ILE B C 1
ATOM 4683 O O . ILE B 1 235 ? -1.193 -8.109 0.38 1 93.06 235 ILE B O 1
ATOM 4687 N N . LEU B 1 236 ? -2.936 -8.258 -0.966 1 94.56 236 LEU B N 1
ATOM 4688 C CA . LEU B 1 236 ? -2.174 -8.32 -2.209 1 94.56 236 LEU B CA 1
ATOM 4689 C C . LEU B 1 236 ? -2.715 -7.324 -3.227 1 94.56 236 LEU B C 1
ATOM 4691 O O . LEU B 1 236 ? -3.93 -7.156 -3.355 1 94.56 236 LEU B O 1
ATOM 4695 N N . GLY B 1 237 ? -1.78 -6.672 -3.898 1 91.81 237 GLY B N 1
ATOM 4696 C CA . GLY B 1 237 ? -2.141 -5.766 -4.977 1 91.81 237 GLY B CA 1
ATOM 4697 C C . GLY B 1 237 ? -2.551 -4.391 -4.48 1 91.81 237 GLY B C 1
ATOM 4698 O O . GLY B 1 237 ? -3.438 -3.756 -5.059 1 91.81 237 GLY B O 1
ATOM 4699 N N . GLN B 1 238 ? -2.049 -3.916 -3.389 1 85.19 238 GLN B N 1
ATOM 4700 C CA . GLN B 1 238 ? -2.457 -2.666 -2.758 1 85.19 238 GLN B CA 1
ATOM 4701 C C . GLN B 1 238 ? -1.902 -1.462 -3.512 1 85.19 238 GLN B C 1
ATOM 4703 O O . GLN B 1 238 ? -2.355 -0.333 -3.311 1 85.19 238 GLN B O 1
ATOM 4708 N N . THR B 1 239 ? -1.021 -1.61 -4.41 1 82.25 239 THR B N 1
ATOM 4709 C CA . THR B 1 239 ? -0.392 -0.479 -5.082 1 82.25 239 THR B CA 1
ATOM 4710 C C . THR B 1 239 ? -0.886 -0.362 -6.523 1 82.25 239 THR B C 1
ATOM 4712 O O . THR B 1 239 ? -0.346 0.419 -7.309 1 82.25 239 THR B O 1
ATOM 4715 N N . LEU B 1 240 ? -1.898 -1.066 -6.867 1 89.06 240 LEU B N 1
ATOM 4716 C CA . LEU B 1 240 ? -2.258 -1.185 -8.273 1 89.06 240 LEU B CA 1
ATOM 4717 C C . LEU B 1 240 ? -3.264 -0.11 -8.672 1 89.06 240 LEU B C 1
ATOM 4719 O O . LEU B 1 240 ? -3.434 0.179 -9.859 1 89.06 240 LEU B O 1
ATOM 4723 N N . PHE B 1 241 ? -3.941 0.526 -7.727 1 87.25 241 PHE B N 1
ATOM 4724 C CA . PHE B 1 241 ? -5.121 1.311 -8.07 1 87.25 241 PHE B CA 1
ATOM 4725 C C . PHE B 1 241 ? -4.879 2.793 -7.812 1 87.25 241 PHE B C 1
ATOM 4727 O O . PHE B 1 241 ? -4.148 3.16 -6.891 1 87.25 241 PHE B O 1
ATOM 4734 N N . PRO B 1 242 ? -5.551 3.578 -8.625 1 87.38 242 PRO B N 1
ATOM 4735 C CA . PRO B 1 242 ? -5.523 5.02 -8.352 1 87.38 242 PRO B CA 1
ATOM 4736 C C . PRO B 1 242 ? -6.277 5.391 -7.078 1 87.38 242 PRO B C 1
ATOM 4738 O O . PRO B 1 242 ? -7.012 4.566 -6.527 1 87.38 242 PRO B O 1
ATOM 4741 N N . VAL B 1 243 ? -6.137 6.574 -6.668 1 90 243 VAL B N 1
ATOM 4742 C CA . VAL B 1 243 ? -6.605 7.129 -5.402 1 90 243 VAL B CA 1
ATOM 4743 C C . VAL B 1 243 ? -8.125 7.012 -5.32 1 90 243 VAL B C 1
ATOM 4745 O O . VAL B 1 243 ? -8.68 6.805 -4.238 1 90 243 VAL B O 1
ATOM 4748 N N . ALA B 1 244 ? -8.812 7.004 -6.391 1 85.75 244 ALA B N 1
ATOM 4749 C CA . ALA B 1 244 ? -10.273 7.082 -6.398 1 85.75 244 ALA B CA 1
ATOM 4750 C C . ALA B 1 244 ? -10.898 5.742 -6.031 1 85.75 244 ALA B C 1
ATOM 4752 O O . ALA B 1 244 ? -12.078 5.676 -5.672 1 85.75 244 ALA B O 1
ATOM 4753 N N . PHE B 1 245 ? -10.133 4.703 -6.156 1 81.75 245 PHE B N 1
ATOM 4754 C CA . PHE B 1 245 ? -10.68 3.381 -5.875 1 81.75 245 PHE B CA 1
ATOM 4755 C C . PHE B 1 245 ? -10.789 3.146 -4.371 1 81.75 245 PHE B C 1
ATOM 4757 O O . PHE B 1 245 ? -9.969 3.652 -3.602 1 81.75 245 PHE B O 1
ATOM 4764 N N . THR B 1 246 ? -11.812 2.426 -3.99 1 76.06 246 THR B N 1
ATOM 4765 C CA . THR B 1 246 ? -12.117 2.24 -2.574 1 76.06 246 THR B CA 1
ATOM 4766 C C . THR B 1 246 ? -11.523 0.933 -2.062 1 76.06 246 THR B C 1
ATOM 4768 O O . THR B 1 246 ? -11.477 0.695 -0.853 1 76.06 246 THR B O 1
ATOM 4771 N N . GLY B 1 247 ? -11.07 0.149 -2.811 1 72.69 247 GLY B N 1
ATOM 4772 C CA . GLY B 1 247 ? -10.516 -1.109 -2.34 1 72.69 247 GLY B CA 1
ATOM 4773 C C . GLY B 1 247 ? -9.062 -1 -1.917 1 72.69 247 GLY B C 1
ATOM 4774 O O . GLY B 1 247 ? -8.281 -0.281 -2.543 1 72.69 247 GLY B O 1
ATOM 4775 N N . SER B 1 248 ? -8.734 -1.517 -0.752 1 67.94 248 SER B N 1
ATOM 4776 C CA . SER B 1 248 ? -7.387 -1.535 -0.197 1 67.94 248 SER B CA 1
ATOM 4777 C C . SER B 1 248 ? -6.449 -2.385 -1.049 1 67.94 248 SER B C 1
ATOM 4779 O O . SER B 1 248 ? -5.23 -2.221 -0.991 1 67.94 248 SER B O 1
ATOM 4781 N N . ALA B 1 249 ? -7.031 -3.35 -1.743 1 86.12 249 ALA B N 1
ATOM 4782 C CA . ALA B 1 249 ? -6.254 -4.344 -2.479 1 86.12 249 ALA B CA 1
ATOM 4783 C C . ALA B 1 249 ? -7.152 -5.207 -3.355 1 86.12 249 ALA B C 1
ATOM 4785 O O . ALA B 1 249 ? -8.375 -5.047 -3.346 1 86.12 249 ALA B O 1
ATOM 4786 N N . LEU B 1 250 ? -6.504 -6.07 -4.109 1 91.5 250 LEU B N 1
ATOM 4787 C CA . LEU B 1 250 ? -7.277 -7 -4.926 1 91.5 250 LEU B CA 1
ATOM 4788 C C . LEU B 1 250 ? -7.723 -8.203 -4.105 1 91.5 250 LEU B C 1
ATOM 4790 O O . LEU B 1 250 ? -8.75 -8.82 -4.41 1 91.5 250 LEU B O 1
ATOM 4794 N N . ARG B 1 251 ? -6.895 -8.484 -3.082 1 94.62 251 ARG B N 1
ATOM 4795 C CA . ARG B 1 251 ? -7.203 -9.648 -2.254 1 94.62 251 ARG B CA 1
ATOM 4796 C C . ARG B 1 251 ? -6.777 -9.414 -0.809 1 94.62 251 ARG B C 1
ATOM 4798 O O . ARG B 1 251 ? -5.832 -8.672 -0.546 1 94.62 251 ARG B O 1
ATOM 4805 N N . THR B 1 252 ? -7.496 -10.055 0.078 1 95.38 252 THR B N 1
ATOM 4806 C CA . THR B 1 252 ? -7.125 -10.039 1.488 1 95.38 252 THR B CA 1
ATOM 4807 C C . THR B 1 252 ? -7.25 -11.438 2.094 1 95.38 252 THR B C 1
ATOM 4809 O O . THR B 1 252 ? -8.164 -12.188 1.753 1 95.38 252 THR B O 1
ATOM 4812 N N . PHE B 1 253 ? -6.27 -11.766 2.912 1 97.5 253 PHE B N 1
ATOM 4813 C CA . PHE B 1 253 ? -6.316 -13.023 3.65 1 97.5 253 PHE B CA 1
ATOM 4814 C C . PHE B 1 253 ? -7.223 -12.906 4.867 1 97.5 253 PHE B C 1
ATOM 4816 O O . PHE B 1 253 ? -7.629 -13.914 5.449 1 97.5 253 PHE B O 1
ATOM 4823 N N . LYS B 1 254 ? -7.539 -11.742 5.301 1 94.56 254 LYS B N 1
ATOM 4824 C CA . LYS B 1 254 ? -8.289 -11.484 6.527 1 94.56 254 LYS B CA 1
ATOM 4825 C C . LYS B 1 254 ? -9.758 -11.836 6.355 1 94.56 254 LYS B C 1
ATOM 4827 O O . LYS B 1 254 ? -10.18 -12.258 5.273 1 94.56 254 LYS B O 1
ATOM 4832 N N . ALA B 1 255 ? -10.484 -11.781 7.414 1 93.88 255 ALA B N 1
ATOM 4833 C CA . ALA B 1 255 ? -11.867 -12.234 7.422 1 93.88 255 ALA B CA 1
ATOM 4834 C C . ALA B 1 255 ? -12.742 -11.344 6.547 1 93.88 255 ALA B C 1
ATOM 4836 O O . ALA B 1 255 ? -13.695 -11.812 5.922 1 93.88 255 ALA B O 1
ATOM 4837 N N . GLY B 1 256 ? -12.43 -10.164 6.371 1 89.06 256 GLY B N 1
ATOM 4838 C CA . GLY B 1 256 ? -13.258 -9.219 5.641 1 89.06 256 GLY B CA 1
ATOM 4839 C C . GLY B 1 256 ? -13.031 -9.258 4.141 1 89.06 256 GLY B C 1
ATOM 4840 O O . GLY B 1 256 ? -12.57 -10.273 3.605 1 89.06 256 GLY B O 1
ATOM 4841 N N . LYS B 1 257 ? -13.602 -8.328 3.438 1 92.38 257 LYS B N 1
ATOM 4842 C CA . LYS B 1 257 ? -13.492 -8.188 1.987 1 92.38 257 LYS B CA 1
ATOM 4843 C C . LYS B 1 257 ? -12.414 -7.184 1.604 1 92.38 257 LYS B C 1
ATOM 4845 O O . LYS B 1 257 ? -12.195 -6.199 2.312 1 92.38 257 LYS B O 1
ATOM 4850 N N . ALA B 1 258 ? -11.719 -7.441 0.536 1 92.12 258 ALA B N 1
ATOM 4851 C CA . ALA B 1 258 ? -10.672 -6.531 0.073 1 92.12 258 ALA B CA 1
ATOM 4852 C C . ALA B 1 258 ? -11.258 -5.176 -0.309 1 92.12 258 ALA B C 1
ATOM 4854 O O . ALA B 1 258 ? -10.602 -4.141 -0.151 1 92.12 258 ALA B O 1
ATOM 4855 N N . TYR B 1 259 ? -12.453 -5.121 -0.761 1 90.5 259 TYR B N 1
ATOM 4856 C CA . TYR B 1 259 ? -13.219 -3.922 -1.097 1 90.5 259 TYR B CA 1
ATOM 4857 C C . TYR B 1 259 ? -14.711 -4.168 -0.957 1 90.5 259 TYR B C 1
ATOM 4859 O O . TYR B 1 259 ? -15.188 -5.285 -1.172 1 90.5 259 TYR B O 1
ATOM 4867 N N . THR B 1 260 ? -15.422 -3.186 -0.555 1 88.94 260 THR B N 1
ATOM 4868 C CA . THR B 1 260 ? -16.859 -3.285 -0.336 1 88.94 260 THR B CA 1
ATOM 4869 C C . THR B 1 260 ? -17.594 -2.111 -0.987 1 88.94 260 THR B C 1
ATOM 4871 O O . THR B 1 260 ? -17.188 -0.957 -0.822 1 88.94 260 THR B O 1
ATOM 4874 N N . ASP B 1 261 ? -18.578 -2.381 -1.776 1 88.88 261 ASP B N 1
ATOM 4875 C CA . ASP B 1 261 ? -19.484 -1.396 -2.379 1 88.88 261 ASP B CA 1
ATOM 4876 C C . ASP B 1 261 ? -18.703 -0.383 -3.213 1 88.88 261 ASP B C 1
ATOM 4878 O O . ASP B 1 261 ? -18.938 0.822 -3.129 1 88.88 261 ASP B O 1
ATOM 4882 N N . ASP B 1 262 ? -17.672 -0.805 -3.828 1 89.06 262 ASP B N 1
ATOM 4883 C CA . ASP B 1 262 ? -16.969 0.05 -4.781 1 89.06 262 ASP B CA 1
ATOM 4884 C C . ASP B 1 262 ? -17.859 0.382 -5.977 1 89.06 262 ASP B C 1
ATOM 4886 O O . ASP B 1 262 ? -18.578 -0.486 -6.488 1 89.06 262 ASP B O 1
ATOM 4890 N N . PRO B 1 263 ? -17.797 1.571 -6.402 1 85.25 263 PRO B N 1
ATOM 4891 C CA . PRO B 1 263 ? -18.688 1.95 -7.496 1 85.25 263 PRO B CA 1
ATOM 4892 C C . PRO B 1 263 ? -18.391 1.201 -8.789 1 85.25 263 PRO B C 1
ATOM 4894 O O . PRO B 1 263 ? -19.266 1.075 -9.656 1 85.25 263 PRO B O 1
ATOM 4897 N N . VAL B 1 264 ? -17.219 0.657 -8.945 1 86.44 264 VAL B N 1
ATOM 4898 C CA . VAL B 1 264 ? -16.828 -0.03 -10.172 1 86.44 264 VAL B CA 1
ATOM 4899 C C . VAL B 1 264 ? -16.766 -1.534 -9.93 1 86.44 264 VAL B C 1
ATOM 4901 O O . VAL B 1 264 ? -17.375 -2.32 -10.648 1 86.44 264 VAL B O 1
ATOM 4904 N N . PHE B 1 265 ? -16.156 -1.917 -8.797 1 87.19 265 PHE B N 1
ATOM 4905 C CA . PHE B 1 265 ? -15.852 -3.322 -8.562 1 87.19 265 PHE B CA 1
ATOM 4906 C C . PHE B 1 265 ? -16.969 -3.994 -7.77 1 87.19 265 PHE B C 1
ATOM 4908 O O . PHE B 1 265 ? -17.047 -5.223 -7.719 1 87.19 265 PHE B O 1
ATOM 4915 N N . GLY B 1 266 ? -17.828 -3.152 -7.156 1 89.25 266 GLY B N 1
ATOM 4916 C CA . GLY B 1 266 ? -18.766 -3.732 -6.207 1 89.25 266 GLY B CA 1
ATOM 4917 C C . GLY B 1 266 ? -18.094 -4.25 -4.949 1 89.25 266 GLY B C 1
ATOM 4918 O O . GLY B 1 266 ? -17.297 -3.543 -4.328 1 89.25 266 GLY B O 1
ATOM 4919 N N . THR B 1 267 ? -18.547 -5.383 -4.543 1 93.12 267 THR B N 1
ATOM 4920 C CA . THR B 1 267 ? -17.984 -6.016 -3.359 1 93.12 267 THR B CA 1
ATOM 4921 C C . THR B 1 267 ? -17.156 -7.238 -3.742 1 93.12 267 THR B C 1
ATOM 4923 O O . THR B 1 267 ? -17.562 -8.039 -4.586 1 93.12 267 THR B O 1
ATOM 4926 N N . ASP B 1 268 ? -15.938 -7.367 -3.174 1 94.56 268 ASP B N 1
ATOM 4927 C CA . ASP B 1 268 ? -15.055 -8.516 -3.361 1 94.56 268 ASP B CA 1
ATOM 4928 C C . ASP B 1 268 ? -15.828 -9.828 -3.244 1 94.56 268 ASP B C 1
ATOM 4930 O O . ASP B 1 268 ? -16.422 -10.117 -2.199 1 94.56 268 ASP B O 1
ATOM 4934 N N . PRO B 1 269 ? -15.82 -10.656 -4.277 1 96.88 269 PRO B N 1
ATOM 4935 C CA . PRO B 1 269 ? -16.625 -11.883 -4.266 1 96.88 269 PRO B CA 1
ATOM 4936 C C . PRO B 1 269 ? -15.914 -13.039 -3.561 1 96.88 269 PRO B C 1
ATOM 4938 O O . PRO B 1 269 ? -16.5 -14.125 -3.41 1 96.88 269 PRO B O 1
ATOM 4941 N N . GLN B 1 270 ? -14.719 -12.898 -3.121 1 97.69 270 GLN B N 1
ATOM 4942 C CA . GLN B 1 270 ? -13.977 -14.023 -2.557 1 97.69 270 GLN B CA 1
ATOM 4943 C C . GLN B 1 270 ? -14.578 -14.461 -1.222 1 97.69 270 GLN B C 1
ATOM 4945 O O . GLN B 1 270 ? -14.633 -13.672 -0.276 1 97.69 270 GLN B O 1
ATOM 4950 N N . PRO B 1 271 ? -14.969 -15.711 -1.111 1 98.5 271 PRO B N 1
ATOM 4951 C CA . PRO B 1 271 ? -15.43 -16.234 0.175 1 98.5 271 PRO B CA 1
ATOM 4952 C C . PRO B 1 271 ? -14.281 -16.594 1.118 1 98.5 271 PRO B C 1
ATOM 4954 O O . PRO B 1 271 ? -13.148 -16.781 0.672 1 98.5 271 PRO B O 1
ATOM 4957 N N . LYS B 1 272 ? -14.68 -16.625 2.432 1 98.5 272 LYS B N 1
ATOM 4958 C CA . LYS B 1 272 ? -13.703 -17 3.439 1 98.5 272 LYS B CA 1
ATOM 4959 C C . LYS B 1 272 ? -14.086 -18.328 4.105 1 98.5 272 LYS B C 1
ATOM 4961 O O . LYS B 1 272 ? -13.398 -18.797 5.016 1 98.5 272 LYS B O 1
ATOM 4966 N N . HIS B 1 273 ? -15.18 -18.891 3.629 1 98.75 273 HIS B N 1
ATOM 4967 C CA . HIS B 1 273 ? -15.711 -20.125 4.188 1 98.75 273 HIS B CA 1
ATOM 4968 C C . HIS B 1 273 ? -16.344 -20.984 3.104 1 98.75 273 HIS B C 1
ATOM 4970 O O . HIS B 1 273 ? -16.953 -20.469 2.164 1 98.75 273 HIS B O 1
ATOM 4976 N N . MET B 1 274 ? -16.391 -22.312 3.32 1 98.62 274 MET B N 1
ATOM 4977 C CA . MET B 1 274 ? -16.906 -23.297 2.357 1 98.62 274 MET B CA 1
ATOM 4978 C C . MET B 1 274 ? -18.391 -23.094 2.127 1 98.62 274 MET B C 1
ATOM 4980 O O . MET B 1 274 ? -18.906 -23.406 1.048 1 98.62 274 MET B O 1
ATOM 4984 N N . ASP B 1 275 ? -19.047 -22.516 3.158 1 98.38 275 ASP B N 1
ATOM 4985 C CA . ASP B 1 275 ? -20.484 -22.266 3.045 1 98.38 275 ASP B CA 1
ATOM 4986 C C . ASP B 1 275 ? -20.781 -21.312 1.898 1 98.38 275 ASP B C 1
ATOM 4988 O O . ASP B 1 275 ? -21.906 -21.297 1.38 1 98.38 275 ASP B O 1
ATOM 4992 N N . ASN B 1 276 ? -19.859 -20.531 1.516 1 98.38 276 ASN B N 1
ATOM 4993 C CA . ASN B 1 276 ? -20.062 -19.516 0.485 1 98.38 276 ASN B CA 1
ATOM 4994 C C . ASN B 1 276 ? -19.25 -19.828 -0.773 1 98.38 276 ASN B C 1
ATOM 4996 O O . ASN B 1 276 ? -18.984 -18.922 -1.574 1 98.38 276 ASN B O 1
ATOM 5000 N N . LEU B 1 277 ? -18.844 -21.109 -0.926 1 98.56 277 LEU B N 1
ATOM 5001 C CA . LEU B 1 277 ? -18.062 -21.516 -2.094 1 98.56 277 LEU B CA 1
ATOM 5002 C C . LEU B 1 277 ? -18.781 -21.141 -3.383 1 98.56 277 LEU B C 1
ATOM 5004 O O . LEU B 1 277 ? -19.984 -21.422 -3.541 1 98.56 277 LEU B O 1
ATOM 5008 N N . TYR B 1 278 ? -18.125 -20.453 -4.238 1 98.56 278 TYR B N 1
ATOM 5009 C CA . TYR B 1 278 ? -18.641 -20.156 -5.57 1 98.56 278 TYR B CA 1
ATOM 5010 C C . TYR B 1 278 ? -18.75 -21.438 -6.402 1 98.56 278 TYR B C 1
ATOM 5012 O O . TYR B 1 278 ? -17.781 -22.188 -6.523 1 98.56 278 TYR B O 1
ATOM 5020 N N . LYS B 1 279 ? -19.875 -21.672 -7.043 1 97.75 279 LYS B N 1
ATOM 5021 C CA . LYS B 1 279 ? -20.141 -22.922 -7.77 1 97.75 279 LYS B CA 1
ATOM 5022 C C . LYS B 1 279 ? -20.438 -22.641 -9.242 1 97.75 279 LYS B C 1
ATOM 5024 O O . LYS B 1 279 ? -20.891 -23.531 -9.961 1 97.75 279 LYS B O 1
ATOM 5029 N N . GLY B 1 280 ? -20.25 -21.438 -9.648 1 97.12 280 GLY B N 1
ATOM 5030 C CA . GLY B 1 280 ? -20.5 -21.078 -11.031 1 97.12 280 GLY B CA 1
ATOM 5031 C C . GLY B 1 280 ? -19.391 -21.484 -11.977 1 97.12 280 GLY B C 1
ATOM 5032 O O . GLY B 1 280 ? -18.438 -22.156 -11.562 1 97.12 280 GLY B O 1
ATOM 5033 N N . THR B 1 281 ? -19.453 -21.109 -13.258 1 95.19 281 THR B N 1
ATOM 5034 C CA . THR B 1 281 ? -18.516 -21.531 -14.289 1 95.19 281 THR B CA 1
ATOM 5035 C C . THR B 1 281 ? -17.531 -20.422 -14.602 1 95.19 281 THR B C 1
ATOM 5037 O O . THR B 1 281 ? -16.5 -20.641 -15.258 1 95.19 281 THR B O 1
ATOM 5040 N N . ASN B 1 282 ? -17.844 -19.25 -14.18 1 93.31 282 ASN B N 1
ATOM 5041 C CA . ASN B 1 282 ? -16.938 -18.141 -14.438 1 93.31 282 ASN B CA 1
ATOM 5042 C C . ASN B 1 282 ? -15.602 -18.312 -13.711 1 93.31 282 ASN B C 1
ATOM 5044 O O . ASN B 1 282 ? -15.508 -19.094 -12.766 1 93.31 282 ASN B O 1
ATOM 5048 N N . ASP B 1 283 ? -14.555 -17.609 -14.289 1 93.88 283 ASP B N 1
ATOM 5049 C CA . ASP B 1 283 ? -13.258 -17.656 -13.617 1 93.88 283 ASP B CA 1
ATOM 5050 C C . ASP B 1 283 ? -12.758 -19.094 -13.5 1 93.88 283 ASP B C 1
ATOM 5052 O O . ASP B 1 283 ? -12.203 -19.484 -12.469 1 93.88 283 ASP B O 1
ATOM 5056 N N . ARG B 1 284 ? -13.109 -19.906 -14.516 1 91.56 284 ARG B N 1
ATOM 5057 C CA . ARG B 1 284 ? -12.727 -21.312 -14.609 1 91.56 284 ARG B CA 1
ATOM 5058 C C . ARG B 1 284 ? -13.195 -22.094 -13.391 1 91.56 284 ARG B C 1
ATOM 5060 O O . ARG B 1 284 ? -12.438 -22.875 -12.82 1 91.56 284 ARG B O 1
ATOM 5067 N N . GLY B 1 285 ? -14.375 -21.828 -13.023 1 95.06 285 GLY B N 1
ATOM 5068 C CA . GLY B 1 285 ? -14.953 -22.484 -11.859 1 95.06 285 GLY B CA 1
ATOM 5069 C C . GLY B 1 285 ? -14.531 -21.844 -10.547 1 95.06 285 GLY B C 1
ATOM 5070 O O . GLY B 1 285 ? -14.492 -22.516 -9.508 1 95.06 285 GLY B O 1
ATOM 5071 N N . GLY B 1 286 ? -14.055 -20.578 -10.57 1 96.69 286 GLY B N 1
ATOM 5072 C CA . GLY B 1 286 ? -13.766 -19.812 -9.367 1 96.69 286 GLY B CA 1
ATOM 5073 C C . GLY B 1 286 ? -12.32 -19.922 -8.922 1 96.69 286 GLY B C 1
ATOM 5074 O O . GLY B 1 286 ? -12.039 -20.031 -7.73 1 96.69 286 GLY B O 1
ATOM 5075 N N . VAL B 1 287 ? -11.359 -19.938 -9.844 1 95.5 287 VAL B N 1
ATOM 5076 C CA . VAL B 1 287 ? -9.961 -20.109 -9.469 1 95.5 287 VAL B CA 1
ATOM 5077 C C . VAL B 1 287 ? -9.5 -18.938 -8.609 1 95.5 287 VAL B C 1
ATOM 5079 O O . VAL B 1 287 ? -8.836 -19.125 -7.59 1 95.5 287 VAL B O 1
ATOM 5082 N N . HIS B 1 288 ? -9.844 -17.703 -9.055 1 97.06 288 HIS B N 1
ATOM 5083 C CA . HIS B 1 288 ? -9.5 -16.547 -8.25 1 97.06 288 HIS B CA 1
ATOM 5084 C C . HIS B 1 288 ? -10.508 -16.344 -7.117 1 97.06 288 HIS B C 1
ATOM 5086 O O . HIS B 1 288 ? -10.117 -16.062 -5.98 1 97.06 288 HIS B O 1
ATOM 5092 N N . ILE B 1 289 ? -11.758 -16.547 -7.359 1 97.75 289 ILE B N 1
ATOM 5093 C CA . ILE B 1 289 ? -12.828 -16.281 -6.406 1 97.75 289 ILE B CA 1
ATOM 5094 C C . ILE B 1 289 ? -12.664 -17.188 -5.184 1 97.75 289 ILE B C 1
ATOM 5096 O O . ILE B 1 289 ? -12.562 -16.703 -4.055 1 97.75 289 ILE B O 1
ATOM 5100 N N . ASN B 1 290 ? -12.492 -18.438 -5.414 1 98.62 290 ASN B N 1
ATOM 5101 C CA . ASN B 1 290 ? -12.523 -19.391 -4.316 1 98.62 290 ASN B CA 1
ATOM 5102 C C . ASN B 1 290 ? -11.18 -19.484 -3.605 1 98.62 290 ASN B C 1
ATOM 5104 O O . ASN B 1 290 ? -11.07 -20.109 -2.551 1 98.62 290 ASN B O 1
ATOM 5108 N N . SER B 1 291 ? -10.141 -18.859 -4.152 1 98.56 291 SER B N 1
ATOM 5109 C CA . SER B 1 291 ? -8.844 -18.906 -3.484 1 98.56 291 SER B CA 1
ATOM 5110 C C . SER B 1 291 ? -8.898 -18.219 -2.125 1 98.56 291 SER B C 1
ATOM 5112 O O . SER B 1 291 ? -8.031 -18.438 -1.278 1 98.56 291 SER B O 1
ATOM 5114 N N . GLY B 1 292 ? -9.945 -17.422 -1.861 1 98.62 292 GLY B N 1
ATOM 5115 C CA . GLY B 1 292 ? -10.117 -16.734 -0.592 1 98.62 292 GLY B CA 1
ATOM 5116 C C . GLY B 1 292 ? -10.234 -17.688 0.588 1 98.62 292 GLY B C 1
ATOM 5117 O O . GLY B 1 292 ? -9.852 -17.344 1.708 1 98.62 292 GLY B O 1
ATOM 5118 N N . ILE B 1 293 ? -10.766 -18.875 0.352 1 98.88 293 ILE B N 1
ATOM 5119 C CA . ILE B 1 293 ? -11.016 -19.828 1.432 1 98.88 293 ILE B CA 1
ATOM 5120 C C . ILE B 1 293 ? -9.688 -20.406 1.921 1 98.88 293 ILE B C 1
ATOM 5122 O O . ILE B 1 293 ? -9.344 -20.266 3.098 1 98.88 293 ILE B O 1
ATOM 5126 N N . PRO B 1 294 ? -8.867 -20.969 1.026 1 98.94 294 PRO B N 1
ATOM 5127 C CA . PRO B 1 294 ? -7.582 -21.453 1.534 1 98.94 294 PRO B CA 1
ATOM 5128 C C . PRO B 1 294 ? -6.648 -20.328 1.953 1 98.94 294 PRO B C 1
ATOM 5130 O O . PRO B 1 294 ? -5.816 -20.5 2.846 1 98.94 294 PRO B O 1
ATOM 5133 N N . ASN B 1 295 ? -6.719 -19.109 1.324 1 98.88 295 ASN B N 1
ATOM 5134 C CA . ASN B 1 295 ? -5.957 -17.969 1.805 1 98.88 295 ASN B CA 1
ATOM 5135 C C . ASN B 1 295 ? -6.246 -17.672 3.275 1 98.88 295 ASN B C 1
ATOM 5137 O O . ASN B 1 295 ? -5.32 -17.484 4.066 1 98.88 295 ASN B O 1
ATOM 5141 N N . HIS B 1 296 ? -7.516 -17.641 3.574 1 98.88 296 HIS B N 1
ATOM 5142 C CA . HIS B 1 296 ? -7.918 -17.328 4.938 1 98.88 296 HIS B CA 1
ATOM 5143 C C . HIS B 1 296 ? -7.504 -18.422 5.91 1 98.88 296 HIS B C 1
ATOM 5145 O O . HIS B 1 296 ? -7.141 -18.141 7.055 1 98.88 296 HIS B O 1
ATOM 5151 N N . ALA B 1 297 ? -7.547 -19.656 5.477 1 98.94 297 ALA B N 1
ATOM 5152 C CA . ALA B 1 297 ? -7.051 -20.75 6.305 1 98.94 297 ALA B CA 1
ATOM 5153 C C . ALA B 1 297 ? -5.582 -20.547 6.664 1 98.94 297 ALA B C 1
ATOM 5155 O O . ALA B 1 297 ? -5.191 -20.719 7.82 1 98.94 297 ALA B O 1
ATOM 5156 N N . PHE B 1 298 ? -4.766 -20.188 5.711 1 98.94 298 PHE B N 1
ATOM 5157 C CA . PHE B 1 298 ? -3.354 -19.938 5.973 1 98.94 298 PHE B CA 1
ATOM 5158 C C . PHE B 1 298 ? -3.176 -18.797 6.969 1 98.94 298 PHE B C 1
ATOM 5160 O O . PHE B 1 298 ? -2.365 -18.891 7.895 1 98.94 298 PHE B O 1
ATOM 5167 N N . TYR B 1 299 ? -3.928 -17.719 6.75 1 98.75 299 TYR B N 1
ATOM 5168 C CA . TYR B 1 299 ? -3.893 -16.562 7.645 1 98.75 299 TYR B CA 1
ATOM 5169 C C . TYR B 1 299 ? -4.191 -16.969 9.078 1 98.75 299 TYR B C 1
ATOM 5171 O O . TYR B 1 299 ? -3.455 -16.609 10 1 98.75 299 TYR B O 1
ATOM 5179 N N . LEU B 1 300 ? -5.262 -17.766 9.258 1 98.81 300 LEU B N 1
ATOM 5180 C CA . LEU B 1 300 ? -5.664 -18.203 10.594 1 98.81 300 LEU B CA 1
ATOM 5181 C C . LEU B 1 300 ? -4.582 -19.078 11.219 1 98.81 300 LEU B C 1
ATOM 5183 O O . LEU B 1 300 ? -4.27 -18.938 12.398 1 98.81 300 LEU B O 1
ATOM 5187 N N . ALA B 1 301 ? -4.023 -19.969 10.438 1 98.88 301 ALA B N 1
ATOM 5188 C CA . ALA B 1 301 ? -2.965 -20.844 10.938 1 98.88 301 ALA B CA 1
ATOM 5189 C C . ALA B 1 301 ? -1.742 -20.031 11.367 1 98.88 301 ALA B C 1
ATOM 5191 O O . ALA B 1 301 ? -1.215 -20.219 12.461 1 98.88 301 ALA B O 1
ATOM 5192 N N . ALA B 1 302 ? -1.301 -19.141 10.5 1 98.81 302 ALA B N 1
ATOM 5193 C CA . ALA B 1 302 ? -0.118 -18.328 10.773 1 98.81 302 ALA B CA 1
ATOM 5194 C C . ALA B 1 302 ? -0.322 -17.453 12.016 1 98.81 302 ALA B C 1
ATOM 5196 O O . ALA B 1 302 ? 0.565 -17.359 12.867 1 98.81 302 ALA B O 1
ATOM 5197 N N . LYS B 1 303 ? -1.492 -16.844 12.086 1 97.94 303 LYS B N 1
ATOM 5198 C CA . LYS B 1 303 ? -1.804 -15.977 13.227 1 97.94 303 LYS B CA 1
ATOM 5199 C C . LYS B 1 303 ? -1.797 -16.766 14.531 1 97.94 303 LYS B C 1
ATOM 5201 O O . LYS B 1 303 ? -1.302 -16.297 15.555 1 97.94 303 LYS B O 1
ATOM 5206 N N . SER B 1 304 ? -2.383 -17.922 14.5 1 98.44 304 SER B N 1
ATOM 5207 C CA . SER B 1 304 ? -2.439 -18.781 15.688 1 98.44 304 SER B CA 1
ATOM 5208 C C . SER B 1 304 ? -1.042 -19.188 16.141 1 98.44 304 SER B C 1
ATOM 5210 O O . SER B 1 304 ? -0.772 -19.266 17.344 1 98.44 304 SER B O 1
ATOM 5212 N N . LEU B 1 305 ? -0.192 -19.438 15.242 1 98.56 305 LEU B N 1
ATOM 5213 C CA . LEU B 1 305 ? 1.145 -19.922 15.547 1 98.56 305 LEU B CA 1
ATOM 5214 C C . LEU B 1 305 ? 2.07 -18.781 15.953 1 98.56 305 LEU B C 1
ATOM 5216 O O . LEU B 1 305 ? 3.055 -19 16.656 1 98.56 305 LEU B O 1
ATOM 5220 N N . GLY B 1 306 ? 1.822 -17.578 15.477 1 97.44 306 GLY B N 1
ATOM 5221 C CA . GLY B 1 306 ? 2.613 -16.422 15.836 1 97.44 306 GLY B CA 1
ATOM 5222 C C . GLY B 1 306 ? 3.961 -16.375 15.141 1 97.44 306 GLY B C 1
ATOM 5223 O O . GLY B 1 306 ? 4.219 -17.156 14.227 1 97.44 306 GLY B O 1
ATOM 5224 N N . GLY B 1 307 ? 4.777 -15.297 15.477 1 97.19 307 GLY B N 1
ATOM 5225 C CA . GLY B 1 307 ? 6.094 -15.141 14.875 1 97.19 307 GLY B CA 1
ATOM 5226 C C . GLY B 1 307 ? 6.039 -14.688 13.43 1 97.19 307 GLY B C 1
ATOM 5227 O O . GLY B 1 307 ? 5.359 -13.719 13.102 1 97.19 307 GLY B O 1
ATOM 5228 N N . TYR B 1 308 ? 6.805 -15.398 12.641 1 98.06 308 TYR B N 1
ATOM 5229 C CA . TYR B 1 308 ? 6.824 -15.102 11.211 1 98.06 308 TYR B CA 1
ATOM 5230 C C . TYR B 1 308 ? 6.09 -16.188 10.422 1 98.06 308 TYR B C 1
ATOM 5232 O O . TYR B 1 308 ? 6.195 -17.375 10.734 1 98.06 308 TYR B O 1
ATOM 5240 N N . SER B 1 309 ? 5.383 -15.82 9.414 1 98.62 309 SER B N 1
ATOM 5241 C CA . SER B 1 309 ? 4.469 -16.719 8.711 1 98.62 309 SER B CA 1
ATOM 5242 C C . SER B 1 309 ? 5.215 -17.891 8.078 1 98.62 309 SER B C 1
ATOM 5244 O O . SER B 1 309 ? 4.648 -18.969 7.898 1 98.62 309 SER B O 1
ATOM 5246 N N . TRP B 1 310 ? 6.484 -17.688 7.719 1 98.62 310 TRP B N 1
ATOM 5247 C CA . TRP B 1 310 ? 7.23 -18.688 6.953 1 98.62 310 TRP B CA 1
ATOM 5248 C C . TRP B 1 310 ? 7.902 -19.688 7.883 1 98.62 310 TRP B C 1
ATOM 5250 O O . TRP B 1 310 ? 8.398 -20.719 7.43 1 98.62 310 TRP B O 1
ATOM 5260 N N . GLU B 1 311 ? 7.902 -19.484 9.156 1 98.25 311 GLU B N 1
ATOM 5261 C CA . GLU B 1 311 ? 8.664 -20.328 10.086 1 98.25 311 GLU B CA 1
ATOM 5262 C C . GLU B 1 311 ? 7.957 -21.656 10.32 1 98.25 311 GLU B C 1
ATOM 5264 O O . GLU B 1 311 ? 8.602 -22.703 10.352 1 98.25 311 GLU B O 1
ATOM 5269 N N . LYS B 1 312 ? 6.629 -21.594 10.523 1 98.56 312 LYS B N 1
ATOM 5270 C CA . LYS B 1 312 ? 5.898 -22.828 10.812 1 98.56 312 LYS B CA 1
ATOM 5271 C C . LYS B 1 312 ? 4.832 -23.094 9.758 1 98.56 312 LYS B C 1
ATOM 5273 O O . LYS B 1 312 ? 4.961 -24.016 8.953 1 98.56 312 LYS B O 1
ATOM 5278 N N . ALA B 1 313 ? 3.848 -22.188 9.664 1 98.75 313 ALA B N 1
ATOM 5279 C CA . ALA B 1 313 ? 2.785 -22.391 8.688 1 98.75 313 ALA B CA 1
ATOM 5280 C C . ALA B 1 313 ? 3.354 -22.469 7.27 1 98.75 313 ALA B C 1
ATOM 5282 O O . ALA B 1 313 ? 3.021 -23.391 6.512 1 98.75 313 ALA B O 1
ATOM 5283 N N . GLY B 1 314 ? 4.199 -21.516 6.926 1 98.81 314 GLY B N 1
ATOM 5284 C CA . GLY B 1 314 ? 4.805 -21.5 5.602 1 98.81 314 GLY B CA 1
ATOM 5285 C C . GLY B 1 314 ? 5.609 -22.75 5.293 1 98.81 314 GLY B C 1
ATOM 5286 O O . GLY B 1 314 ? 5.566 -23.266 4.172 1 98.81 314 GLY B O 1
ATOM 5287 N N . LYS B 1 315 ? 6.348 -23.219 6.238 1 98.44 315 LYS B N 1
ATOM 5288 C CA . LYS B 1 315 ? 7.113 -24.453 6.062 1 98.44 315 LYS B CA 1
ATOM 5289 C C . LYS B 1 315 ? 6.195 -25.641 5.762 1 98.44 315 LYS B C 1
ATOM 5291 O O . LYS B 1 315 ? 6.508 -26.469 4.91 1 98.44 315 LYS B O 1
ATOM 5296 N N . VAL B 1 316 ? 5.105 -25.719 6.434 1 98.75 316 VAL B N 1
ATOM 5297 C CA . VAL B 1 316 ? 4.148 -26.797 6.203 1 98.75 316 VAL B CA 1
ATOM 5298 C C . VAL B 1 316 ? 3.602 -26.703 4.781 1 98.75 316 VAL B C 1
ATOM 5300 O O . VAL B 1 316 ? 3.516 -27.719 4.078 1 98.75 316 VAL B O 1
ATOM 5303 N N . TRP B 1 317 ? 3.156 -25.516 4.375 1 98.75 317 TRP B N 1
ATOM 5304 C CA . TRP B 1 317 ? 2.656 -25.344 3.016 1 98.75 317 TRP B CA 1
ATOM 5305 C C . TRP B 1 317 ? 3.717 -25.734 1.991 1 98.75 317 TRP B C 1
ATOM 5307 O O . TRP B 1 317 ? 3.416 -26.406 1.007 1 98.75 317 TRP B O 1
ATOM 5317 N N . TYR B 1 318 ? 4.988 -25.281 2.199 1 98.25 318 TYR B N 1
ATOM 5318 C CA . TYR B 1 318 ? 6.078 -25.594 1.286 1 98.25 318 TYR B CA 1
ATOM 5319 C C . TYR B 1 318 ? 6.285 -27.109 1.192 1 98.25 318 TYR B C 1
ATOM 5321 O O . TYR B 1 318 ? 6.316 -27.656 0.094 1 98.25 318 TYR B O 1
ATOM 5329 N N . LYS B 1 319 ? 6.379 -27.766 2.311 1 97.94 319 LYS B N 1
ATOM 5330 C CA . LYS B 1 319 ? 6.605 -29.219 2.357 1 97.94 319 LYS B CA 1
ATOM 5331 C C . LYS B 1 319 ? 5.43 -29.969 1.752 1 97.94 319 LYS B C 1
ATOM 5333 O O . LYS B 1 319 ? 5.609 -31.031 1.143 1 97.94 319 LYS B O 1
ATOM 5338 N N . THR B 1 320 ? 4.258 -29.469 1.968 1 98.19 320 THR B N 1
ATOM 5339 C CA . THR B 1 320 ? 3.086 -30.109 1.373 1 98.19 320 THR B CA 1
ATOM 5340 C C . THR B 1 320 ? 3.168 -30.078 -0.15 1 98.19 320 THR B C 1
ATOM 5342 O O . THR B 1 320 ? 2.945 -31.094 -0.81 1 98.19 320 THR B O 1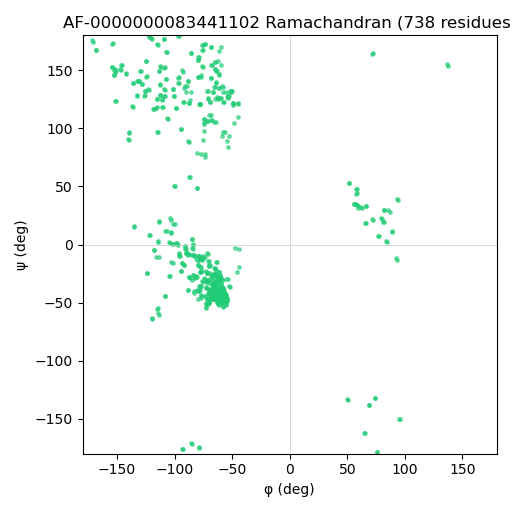
ATOM 5345 N N . MET B 1 321 ? 3.516 -28.922 -0.678 1 96.62 321 MET B N 1
ATOM 5346 C CA . MET B 1 321 ? 3.578 -28.75 -2.127 1 96.62 321 MET B CA 1
ATOM 5347 C C . MET B 1 321 ? 4.605 -29.688 -2.748 1 96.62 321 MET B C 1
ATOM 5349 O O . MET B 1 321 ? 4.41 -30.172 -3.863 1 96.62 321 MET B O 1
ATOM 5353 N N . ILE B 1 322 ? 5.668 -30.016 -2.047 1 94.75 322 ILE B N 1
ATOM 5354 C CA . ILE B 1 322 ? 6.723 -30.828 -2.645 1 94.75 322 ILE B CA 1
ATOM 5355 C C . ILE B 1 322 ? 6.617 -32.281 -2.141 1 94.75 322 ILE B C 1
ATOM 5357 O O . ILE B 1 322 ? 7.527 -33.062 -2.352 1 94.75 322 ILE B O 1
ATOM 5361 N N . SER B 1 323 ? 5.566 -32.625 -1.471 1 93.44 323 SER B N 1
ATOM 5362 C CA . SER B 1 323 ? 5.445 -33.906 -0.777 1 93.44 323 SER B CA 1
ATOM 5363 C C . SER B 1 323 ? 5.152 -35.062 -1.754 1 93.44 323 SER B C 1
ATOM 5365 O O . SER B 1 323 ? 5.336 -36.219 -1.423 1 93.44 323 SER B O 1
ATOM 5367 N N . GLY B 1 324 ? 4.574 -34.688 -2.936 1 90.31 324 GLY B N 1
ATOM 5368 C CA . GLY B 1 324 ? 4.086 -35.719 -3.852 1 90.31 324 GLY B CA 1
ATOM 5369 C C . GLY B 1 324 ? 2.688 -36.188 -3.518 1 90.31 324 GLY B C 1
ATOM 5370 O O . GLY B 1 324 ? 2.111 -37 -4.25 1 90.31 324 GLY B O 1
ATOM 5371 N N . LYS B 1 325 ? 2.102 -35.594 -2.508 1 88.25 325 LYS B N 1
ATOM 5372 C CA . LYS B 1 325 ? 0.789 -36.031 -2.039 1 88.25 325 LYS B CA 1
ATOM 5373 C C . LYS B 1 325 ? -0.326 -35.281 -2.76 1 88.25 325 LYS B C 1
ATOM 5375 O O . LYS B 1 325 ? -1.503 -35.625 -2.623 1 88.25 325 LYS B O 1
ATOM 5380 N N . ILE B 1 326 ? 0.036 -34.344 -3.5 1 94.44 326 ILE B N 1
ATOM 5381 C CA . ILE B 1 326 ? -0.956 -33.438 -4.07 1 94.44 326 ILE B CA 1
ATOM 5382 C C . ILE B 1 326 ? -1.131 -33.719 -5.559 1 94.44 326 ILE B C 1
ATOM 5384 O O . ILE B 1 326 ? -0.281 -33.344 -6.371 1 94.44 326 ILE B O 1
ATOM 5388 N N . GLU B 1 327 ? -2.25 -34.281 -5.879 1 92.56 327 GLU B N 1
ATOM 5389 C CA . GLU B 1 327 ? -2.555 -34.562 -7.27 1 92.56 327 GLU B CA 1
ATOM 5390 C C . GLU B 1 327 ? -3.029 -33.344 -8.023 1 92.56 327 GLU B C 1
ATOM 5392 O O . GLU B 1 327 ? -3.527 -32.375 -7.41 1 92.56 327 GLU B O 1
ATOM 5397 N N . PRO B 1 328 ? -2.984 -33.344 -9.344 1 91.88 328 PRO B N 1
ATOM 5398 C CA . PRO B 1 328 ? -3.32 -32.156 -10.141 1 91.88 328 PRO B CA 1
ATOM 5399 C C . PRO B 1 328 ? -4.758 -31.688 -9.93 1 91.88 328 PRO B C 1
ATOM 5401 O O . PRO B 1 328 ? -5.043 -30.484 -10.047 1 91.88 328 PRO B O 1
ATOM 5404 N N . THR B 1 329 ? -5.668 -32.594 -9.578 1 95 329 THR B N 1
ATOM 5405 C CA . THR B 1 329 ? -7.07 -32.219 -9.406 1 95 329 THR B CA 1
ATOM 5406 C C . THR B 1 329 ? -7.426 -32.125 -7.922 1 95 329 THR B C 1
ATOM 5408 O O . THR B 1 329 ? -8.586 -32.281 -7.547 1 95 329 THR B O 1
ATOM 5411 N N . CYS B 1 330 ? -6.41 -31.922 -7.16 1 96.56 330 CYS B N 1
ATOM 5412 C CA . CYS B 1 330 ? -6.555 -31.859 -5.711 1 96.56 330 CYS B CA 1
ATOM 5413 C C . CYS B 1 330 ? -7.641 -30.875 -5.312 1 96.56 330 CYS B C 1
ATOM 5415 O O . CYS B 1 330 ? -7.699 -29.766 -5.844 1 96.56 330 CYS B O 1
ATOM 5417 N N . ASP B 1 331 ? -8.562 -31.297 -4.402 1 98 331 ASP B N 1
ATOM 5418 C CA . ASP B 1 331 ? -9.562 -30.375 -3.863 1 98 331 ASP B CA 1
ATOM 5419 C C . ASP B 1 331 ? -9.125 -29.812 -2.512 1 98 331 ASP B C 1
ATOM 5421 O O . ASP B 1 331 ? -8.039 -30.141 -2.023 1 98 331 ASP B O 1
ATOM 5425 N N . PHE B 1 332 ? -9.938 -28.953 -1.926 1 98.75 332 PHE B N 1
ATOM 5426 C CA . PHE B 1 332 ? -9.57 -28.281 -0.69 1 98.75 332 PHE B CA 1
ATOM 5427 C C . PHE B 1 332 ? -9.383 -29.281 0.447 1 98.75 332 PHE B C 1
ATOM 5429 O O . PHE B 1 332 ? -8.438 -29.172 1.227 1 98.75 332 PHE B O 1
ATOM 5436 N N . LYS B 1 333 ? -10.289 -30.188 0.538 1 98.31 333 LYS B N 1
ATOM 5437 C CA . LYS B 1 333 ? -10.258 -31.156 1.637 1 98.31 333 LYS B CA 1
ATOM 5438 C C . LYS B 1 333 ? -8.984 -32 1.596 1 98.31 333 LYS B C 1
ATOM 5440 O O . LYS B 1 333 ? -8.328 -32.188 2.621 1 98.31 333 LYS B O 1
ATOM 5445 N N . THR B 1 334 ? -8.68 -32.531 0.434 1 98 334 THR B N 1
ATOM 5446 C CA . THR B 1 334 ? -7.473 -33.312 0.274 1 98 334 THR B CA 1
ATOM 5447 C C . THR B 1 334 ? -6.23 -32.5 0.617 1 98 334 THR B C 1
ATOM 5449 O O . THR B 1 334 ? -5.332 -33 1.31 1 98 334 THR B O 1
ATOM 5452 N N . PHE B 1 335 ? -6.133 -31.297 0.118 1 98.62 335 PHE B N 1
ATOM 5453 C CA . PHE B 1 335 ? -4.996 -30.438 0.414 1 98.62 335 PHE B CA 1
ATOM 5454 C C . PHE B 1 335 ? -4.895 -30.172 1.911 1 98.62 335 PHE B C 1
ATOM 5456 O O . PHE B 1 335 ? -3.805 -30.234 2.486 1 98.62 335 PHE B O 1
ATOM 5463 N N . ALA B 1 336 ? -6.055 -29.844 2.541 1 98.75 336 ALA B N 1
ATOM 5464 C CA . ALA B 1 336 ? -6.109 -29.562 3.975 1 98.75 336 ALA B CA 1
ATOM 5465 C C . ALA B 1 336 ? -5.574 -30.75 4.777 1 98.75 336 ALA B C 1
ATOM 5467 O O . ALA B 1 336 ? -4.738 -30.578 5.668 1 98.75 336 ALA B O 1
ATOM 5468 N N . LYS B 1 337 ? -6.012 -31.906 4.457 1 98.25 337 LYS B N 1
ATOM 5469 C CA . LYS B 1 337 ? -5.559 -33.094 5.16 1 98.25 337 LYS B CA 1
ATOM 5470 C C . LYS B 1 337 ? -4.059 -33.312 4.977 1 98.25 337 LYS B C 1
ATOM 5472 O O . LYS B 1 337 ? -3.357 -33.688 5.918 1 98.25 337 LYS B O 1
ATOM 5477 N N . ALA B 1 338 ? -3.6 -33.094 3.771 1 98.25 338 ALA B N 1
ATOM 5478 C CA . ALA B 1 338 ? -2.17 -33.25 3.508 1 98.25 338 ALA B CA 1
ATOM 5479 C C . ALA B 1 338 ? -1.357 -32.25 4.359 1 98.25 338 ALA B C 1
ATOM 5481 O O . ALA B 1 338 ? -0.298 -32.625 4.879 1 98.25 338 ALA B O 1
ATOM 5482 N N . THR B 1 339 ? -1.819 -31 4.504 1 98.69 339 THR B N 1
ATOM 5483 C CA . THR B 1 339 ? -1.094 -30.016 5.312 1 98.69 339 THR B CA 1
ATOM 5484 C C . THR B 1 339 ? -1.079 -30.438 6.777 1 98.69 339 THR B C 1
ATOM 5486 O O . THR B 1 339 ? -0.073 -30.266 7.469 1 98.69 339 THR B O 1
ATOM 5489 N N . VAL B 1 340 ? -2.193 -30.938 7.25 1 98.56 340 VAL B N 1
ATOM 5490 C CA . VAL B 1 340 ? -2.264 -31.406 8.633 1 98.56 340 VAL B CA 1
ATOM 5491 C C . VAL B 1 340 ? -1.283 -32.562 8.836 1 98.56 340 VAL B C 1
ATOM 5493 O O . VAL B 1 340 ? -0.546 -32.594 9.828 1 98.56 340 VAL B O 1
ATOM 5496 N N . ASP B 1 341 ? -1.258 -33.531 7.902 1 97.88 341 ASP B N 1
ATOM 5497 C CA . ASP B 1 341 ? -0.34 -34.656 7.977 1 97.88 341 ASP B CA 1
ATOM 5498 C C . ASP B 1 341 ? 1.113 -34.188 7.98 1 97.88 341 ASP B C 1
ATOM 5500 O O . ASP B 1 341 ? 1.918 -34.625 8.797 1 97.88 341 ASP B O 1
ATOM 5504 N N . VAL B 1 342 ? 1.442 -33.281 7.105 1 98.19 342 VAL B N 1
ATOM 5505 C CA . VAL B 1 342 ? 2.805 -32.781 6.973 1 98.19 342 VAL B CA 1
ATOM 5506 C C . VAL B 1 342 ? 3.213 -32.062 8.242 1 98.19 342 VAL B C 1
ATOM 5508 O O . VAL B 1 342 ? 4.355 -32.188 8.695 1 98.19 342 VAL B O 1
ATOM 5511 N N . ALA B 1 343 ? 2.307 -31.234 8.805 1 98.44 343 ALA B N 1
ATOM 5512 C CA . ALA B 1 343 ? 2.598 -30.547 10.062 1 98.44 343 ALA B CA 1
ATOM 5513 C C . ALA B 1 343 ? 2.982 -31.547 11.156 1 98.44 343 ALA B C 1
ATOM 5515 O O . ALA B 1 343 ? 3.918 -31.297 11.922 1 98.44 343 ALA B O 1
ATOM 5516 N N . GLY B 1 344 ? 2.242 -32.625 11.234 1 97.69 344 GLY B N 1
ATOM 5517 C CA . GLY B 1 344 ? 2.539 -33.656 12.219 1 97.69 344 GLY B CA 1
ATOM 5518 C C . GLY B 1 344 ? 3.881 -34.344 12 1 97.69 344 GLY B C 1
ATOM 5519 O O . GLY B 1 344 ? 4.551 -34.719 12.953 1 97.69 344 GLY B O 1
ATOM 5520 N N . GLU B 1 345 ? 4.262 -34.469 10.828 1 97.25 345 GLU B N 1
ATOM 5521 C CA . GLU B 1 345 ? 5.527 -35.125 10.477 1 97.25 345 GLU B CA 1
ATOM 5522 C C . GLU B 1 345 ? 6.703 -34.188 10.688 1 97.25 345 GLU B C 1
ATOM 5524 O O . GLU B 1 345 ? 7.781 -34.594 11.109 1 97.25 345 GLU B O 1
ATOM 5529 N N . GLU B 1 346 ? 6.504 -32.875 10.414 1 96.94 346 GLU B N 1
ATOM 5530 C CA . GLU B 1 346 ? 7.594 -31.922 10.359 1 96.94 346 GLU B CA 1
ATOM 5531 C C . GLU B 1 346 ? 7.91 -31.359 11.75 1 96.94 346 GLU B C 1
ATOM 5533 O O . GLU B 1 346 ? 9.047 -30.984 12.023 1 96.94 346 GLU B O 1
ATOM 5538 N N . PHE B 1 347 ? 6.887 -31.328 12.578 1 97.94 347 PHE B N 1
ATOM 5539 C CA . PHE B 1 347 ? 7.09 -30.672 13.875 1 97.94 347 PHE B CA 1
ATOM 5540 C C . PHE B 1 347 ? 6.773 -31.641 15.016 1 97.94 347 PHE B C 1
ATOM 5542 O O . PHE B 1 347 ? 5.711 -32.25 15.031 1 97.94 347 PHE B O 1
ATOM 5549 N N . ASP B 1 348 ? 7.695 -31.688 16.047 1 97.31 348 ASP B N 1
ATOM 5550 C CA . ASP B 1 348 ? 7.422 -32.438 17.266 1 97.31 348 ASP B CA 1
ATOM 5551 C C . ASP B 1 348 ? 6.367 -31.734 18.109 1 97.31 348 ASP B C 1
ATOM 5553 O O . ASP B 1 348 ? 5.594 -32.406 18.812 1 97.31 348 ASP B O 1
ATOM 5557 N N . ASP B 1 349 ? 6.387 -30.453 18.031 1 96.69 349 ASP B N 1
ATOM 5558 C CA . ASP B 1 349 ? 5.391 -29.641 18.719 1 96.69 349 ASP B CA 1
ATOM 5559 C C . ASP B 1 349 ? 4.004 -29.844 18.109 1 96.69 349 ASP B C 1
ATOM 5561 O O . ASP B 1 349 ? 3.697 -29.266 17.062 1 96.69 349 ASP B O 1
ATOM 5565 N N . LYS B 1 350 ? 3.115 -30.531 18.766 1 96.56 350 LYS B N 1
ATOM 5566 C CA . LYS B 1 350 ? 1.805 -30.922 18.234 1 96.56 350 LYS B CA 1
ATOM 5567 C C . LYS B 1 350 ? 0.891 -29.703 18.109 1 96.56 350 LYS B C 1
ATOM 5569 O O . LYS B 1 350 ? -0.139 -29.766 17.438 1 96.56 350 LYS B O 1
ATOM 5574 N N . SER B 1 351 ? 1.29 -28.625 18.734 1 97.12 351 SER B N 1
ATOM 5575 C CA . SER B 1 351 ? 0.486 -27.406 18.641 1 97.12 351 SER B CA 1
ATOM 5576 C C . SER B 1 351 ? 0.473 -26.875 17.219 1 97.12 351 SER B C 1
ATOM 5578 O O . SER B 1 351 ? -0.487 -26.219 16.797 1 97.12 351 SER B O 1
ATOM 5580 N N . VAL B 1 352 ? 1.479 -27.172 16.438 1 98.5 352 VAL B N 1
ATOM 5581 C CA . VAL B 1 352 ? 1.525 -26.719 15.055 1 98.5 352 VAL B CA 1
ATOM 5582 C C . VAL B 1 352 ? 0.469 -27.469 14.234 1 98.5 352 VAL B C 1
ATOM 5584 O O . VAL B 1 352 ? -0.312 -26.844 13.508 1 98.5 352 VAL B O 1
ATOM 5587 N N . GLN B 1 353 ? 0.468 -28.781 14.367 1 98.56 353 GLN B N 1
ATOM 5588 C CA . GLN B 1 353 ? -0.529 -29.594 13.672 1 98.56 353 GLN B CA 1
ATOM 5589 C C . GLN B 1 353 ? -1.944 -29.188 14.07 1 98.56 353 GLN B C 1
ATOM 5591 O O . GLN B 1 353 ? -2.83 -29.094 13.227 1 98.56 353 GLN B O 1
ATOM 5596 N N . LYS B 1 354 ? -2.146 -28.938 15.359 1 98.44 354 LYS B N 1
ATOM 5597 C CA . LYS B 1 354 ? -3.457 -28.547 15.859 1 98.44 354 LYS B CA 1
ATOM 5598 C C . LYS B 1 354 ? -3.885 -27.203 15.266 1 98.44 354 LYS B C 1
ATOM 5600 O O . LYS B 1 354 ? -5.039 -27.031 14.875 1 98.44 354 LYS B O 1
ATOM 5605 N N . ALA B 1 355 ? -2.975 -26.219 15.219 1 98.62 355 ALA B N 1
ATOM 5606 C CA . ALA B 1 355 ? -3.277 -24.891 14.695 1 98.62 355 ALA B CA 1
ATOM 5607 C C . ALA B 1 355 ? -3.688 -24.953 13.227 1 98.62 355 ALA B C 1
ATOM 5609 O O . ALA B 1 355 ? -4.613 -24.266 12.797 1 98.62 355 ALA B O 1
ATOM 5610 N N . ILE B 1 356 ? -3.016 -25.812 12.469 1 98.75 356 ILE B N 1
ATOM 5611 C CA . ILE B 1 356 ? -3.301 -25.953 11.047 1 98.75 356 ILE B CA 1
ATOM 5612 C C . ILE B 1 356 ? -4.652 -26.641 10.852 1 98.75 356 ILE B C 1
ATOM 5614 O O . ILE B 1 356 ? -5.477 -26.188 10.055 1 98.75 356 ILE B O 1
ATOM 5618 N N . GLY B 1 357 ? -4.867 -27.719 11.578 1 98.75 357 GLY B N 1
ATOM 5619 C CA . GLY B 1 357 ? -6.16 -28.375 11.523 1 98.75 357 GLY B CA 1
ATOM 5620 C C . GLY B 1 357 ? -7.309 -27.469 11.922 1 98.75 357 GLY B C 1
ATOM 5621 O O . GLY B 1 357 ? -8.328 -27.406 11.234 1 98.75 357 GLY B O 1
ATOM 5622 N N . ASP B 1 358 ? -7.145 -26.688 13.008 1 98.81 358 ASP B N 1
ATOM 5623 C CA . ASP B 1 358 ? -8.172 -25.766 13.492 1 98.81 358 ASP B CA 1
ATOM 5624 C C . ASP B 1 358 ? -8.492 -24.688 12.453 1 98.81 358 ASP B C 1
ATOM 5626 O O . ASP B 1 358 ? -9.641 -24.281 12.312 1 98.81 358 ASP B O 1
ATOM 5630 N N . ALA B 1 359 ? -7.484 -24.219 11.773 1 98.88 359 ALA B N 1
ATOM 5631 C CA . ALA B 1 359 ? -7.684 -23.188 10.75 1 98.88 359 ALA B CA 1
ATOM 5632 C C . ALA B 1 359 ? -8.578 -23.703 9.633 1 98.88 359 ALA B C 1
ATOM 5634 O O . ALA B 1 359 ? -9.484 -23 9.18 1 98.88 359 ALA B O 1
ATOM 5635 N N . TRP B 1 360 ? -8.344 -24.953 9.188 1 98.88 360 TRP B N 1
ATOM 5636 C CA . TRP B 1 360 ? -9.148 -25.547 8.117 1 98.88 360 TRP B CA 1
ATOM 5637 C C . TRP B 1 360 ? -10.578 -25.781 8.586 1 98.88 360 TRP B C 1
ATOM 5639 O O . TRP B 1 360 ? -11.516 -25.672 7.797 1 98.88 360 TRP B O 1
ATOM 5649 N N . VAL B 1 361 ? -10.758 -26.141 9.875 1 98.81 361 VAL B N 1
ATOM 5650 C CA . VAL B 1 361 ? -12.094 -26.297 10.445 1 98.81 361 VAL B CA 1
ATOM 5651 C C . VAL B 1 361 ? -12.82 -24.953 10.461 1 98.81 361 VAL B C 1
ATOM 5653 O O . VAL B 1 361 ? -14 -24.875 10.125 1 98.81 361 VAL B O 1
ATOM 5656 N N . LYS B 1 362 ? -12.125 -23.922 10.797 1 98.62 362 LYS B N 1
ATOM 5657 C CA . LYS B 1 362 ? -12.719 -22.594 10.93 1 98.62 362 LYS B CA 1
ATOM 5658 C C . LYS B 1 362 ? -13.219 -22.078 9.586 1 98.62 362 LYS B C 1
ATOM 5660 O O . LYS B 1 362 ? -14.164 -21.281 9.539 1 98.62 362 LYS B O 1
ATOM 5665 N N . VAL B 1 363 ? -12.602 -22.562 8.492 1 98.81 363 VAL B N 1
ATOM 5666 C CA . VAL B 1 363 ? -13.055 -22.094 7.184 1 98.81 363 VAL B CA 1
ATOM 5667 C C . VAL B 1 363 ? -14.008 -23.125 6.57 1 98.81 363 VAL B C 1
ATOM 5669 O O . VAL B 1 363 ? -14.414 -22.984 5.418 1 98.81 363 VAL B O 1
ATOM 5672 N N . GLY B 1 364 ? -14.289 -24.188 7.234 1 98.69 364 GLY B N 1
ATOM 5673 C CA . GLY B 1 364 ? -15.328 -25.125 6.859 1 98.69 364 GLY B CA 1
ATOM 5674 C C . GLY B 1 364 ? -14.836 -26.219 5.926 1 98.69 364 GLY B C 1
ATOM 5675 O O . GLY B 1 364 ? -15.633 -26.953 5.336 1 98.69 364 GLY B O 1
ATOM 5676 N N . VAL B 1 365 ? -13.562 -26.359 5.734 1 98.81 365 VAL B N 1
ATOM 5677 C CA . VAL B 1 365 ? -13.023 -27.344 4.801 1 98.81 365 VAL B CA 1
ATOM 5678 C C . VAL B 1 365 ? -12.945 -28.719 5.473 1 98.81 365 VAL B C 1
ATOM 5680 O O . VAL B 1 365 ? -13.234 -29.734 4.848 1 98.81 365 VAL B O 1
ATOM 5683 N N . LEU B 1 366 ? -12.508 -28.703 6.738 1 98.19 366 LEU B N 1
ATOM 5684 C CA . LEU B 1 366 ? -12.469 -29.922 7.527 1 98.19 366 LEU B CA 1
ATOM 5685 C C . LEU B 1 366 ? -13.484 -29.875 8.664 1 98.19 366 LEU B C 1
ATOM 5687 O O . LEU B 1 366 ? -13.852 -28.797 9.125 1 98.19 366 LEU B O 1
ATOM 5691 N N . ALA B 1 367 ? -13.914 -31.016 9.062 1 94.25 367 ALA B N 1
ATOM 5692 C CA . ALA B 1 367 ? -14.711 -31.156 10.281 1 94.25 367 ALA B CA 1
ATOM 5693 C C . ALA B 1 367 ? -13.82 -31.453 11.484 1 94.25 367 ALA B C 1
ATOM 5695 O O . ALA B 1 367 ? -12.758 -32.062 11.344 1 94.25 367 ALA B O 1
ATOM 5696 N N . GLN B 1 368 ? -14.352 -30.922 12.609 1 90.62 368 GLN B N 1
ATOM 5697 C CA . GLN B 1 368 ? -13.602 -31.172 13.836 1 90.62 368 GLN B CA 1
ATOM 5698 C C . GLN B 1 368 ? -13.344 -32.656 14.031 1 90.62 368 GLN B C 1
ATOM 5700 O O . GLN B 1 368 ? -12.281 -33.062 14.531 1 90.62 368 GLN B O 1
ATOM 5705 N N . THR B 1 369 ? -14.172 -33.438 13.562 1 83.81 369 THR B N 1
ATOM 5706 C CA . THR B 1 369 ? -14.094 -34.875 13.734 1 83.81 369 THR B CA 1
ATOM 5707 C C . THR B 1 369 ? -13.016 -35.469 12.828 1 83.81 369 THR B C 1
ATOM 5709 O O . THR B 1 369 ? -12.641 -36.656 12.992 1 83.81 369 THR B O 1
ATOM 5712 N N . GLU B 1 370 ? -12.523 -34.719 11.984 1 80.31 370 GLU B N 1
ATOM 5713 C CA . GLU B 1 370 ? -11.547 -35.219 11.016 1 80.31 370 GLU B CA 1
ATOM 5714 C C . GLU B 1 370 ? -10.117 -34.938 11.484 1 80.31 370 GLU B C 1
ATOM 5716 O O . GLU B 1 370 ? -9.156 -35.281 10.805 1 80.31 370 GLU B O 1
ATOM 5721 N N . LEU B 1 371 ? -10.023 -34.219 12.523 1 82.88 371 LEU B N 1
ATOM 5722 C CA . LEU B 1 371 ? -8.703 -33.875 13.047 1 82.88 371 LEU B CA 1
ATOM 5723 C C . LEU B 1 371 ? -8.242 -34.938 14.047 1 82.88 371 LEU B C 1
ATOM 5725 O O . LEU B 1 371 ? -9.047 -35.5 14.797 1 82.88 371 LEU B O 1
#

InterPro domains:
  IPR001570 Peptidase M4, C-terminal [PF02868] (198-365)
  IPR013856 Peptidase M4 domain [PF01447] (84-194)
  IPR023612 Peptidase M4 [PR00730] (147-167)
  IPR023612 Peptidase M4 [PR00730] (185-201)
  IPR023612 Peptidase M4 [PR00730] (206-217)
  IPR023612 Peptidase M4 [PR00730] (287-303)
  IPR027268 Peptidase M4/M1, CTD superfamily [G3DSA:1.10.390.10] (199-365)
  IPR052759 Extracellular Metalloprotease M4 [PTHR43579] (40-367)

Organism: NCBI:txid156630

Foldseek 3Di:
DLAQQQQAWDKPFFLLLLCLQLPAPVLVPDPNSNLSNQQSVVLSVCNVVVRVVRRVVSSPDRDDADAPPQDAADQAWEWEAELVQEQDPPHHTDDTPPDDDDPPVLRVLLVVLQRLLQCCCCVLVVAHALQSHPDHAYEYEQHHYPSRSLKNQIWTQRRVVRYIYWMQRSVAFWGGLSNFSLSSQLRSNLSNLSNAASADCAAQSVLVSNLSSNLSSQLSVCVVVVHKLVRGPQAAAQRIGDPLWAFSHLDGLDQAWSGDCTSRSHTQQAHQAPVSQQQDPPSRRQSPRPNSNVSNLLSQLRVQVITGSCNQSVNLLSCLSNVPQAHNHRHPLSSLVSSLVSSVVVDPPNVSSVSSNVSNVVRPSDPPVVD/DQFQQQQAWDKPFFLLLLCLLLVAPVLVPDPNSNLSNVLSVVLSVCNVVVRVVSRVVSSPDRADADAPPQDAADQAWEWEAELVQEQDPPHHTDDTPPDDDDPPVLRVLLVVLQRLLQCCCCVLVVAHAQQSHPDHAYEYEQHHYPSRSLKNQIWTQRRVVRYIYWMQRSVAFWGGLSVFSLSSQLRSNLSNLSNAANADCAAQSVLVSNLSSNLSSQLSVCVVVVHKLVRGPQAAAQRIGDPLWAFSHLDGLDQAWRGDCTSRSHTQQAHQAPVSQQQDPPSRRQSPRPNSNVSNLLSQLRVQVITGSCNQSVNLLSCLSNVPQAHNHRHPLSSLVSSLVSSVVVDPPNVSSVSSNVSCVVRPSDPPVVD